Protein 5TU0 (pdb70)

B-factor: mean 33.6, std 10.67, range [20.09, 103.85]

Sequence (385 aa):
SDEKTLTVSVDAGYKDYVNKIKGDFEKDNDVVKVKVVEKDMFETLEALPLDGPAGTAPDVVMMSAFDRIGSLGQQGHLAEVKLGNKDDYDEKDQKQVTIDDDKIYGAPAIIETLVLYYNKDLLDKAPATFKKDLETTLSKDSRFAFTSEKGKNTGFLAKWTDFYFSYYGLLAGYGGYVFGDEGTNPKDIGLNNKGSVEGITYATKWFQDVWPKGMQDNKSADDFIQDQFVKGKAAAILLGGPWSAANYKEAKINYGVAKIPTLNNGKEYSSPFAGGKGWVVSNYSKNKDVAQKWLDYVTNQKNQETLYDMMTNEVPANLKARDTAKSSKNDELTNAVIEQYKNAQQPMPNIPEMSEVWTGAENLKFDAASGSKTPQPSADDAVKVIEDNVTQKYTK

Radius of gyration: 22.02 Å; Cα contacts (8 Å, |Δi|>4): 795; chains: 1; bounding box: 39×52×74 Å

Organism: Listeria monocytogenes serovar 1/2a (strain ATCC BAA-679 / EGD-e) (NCBI:txid169963)

InterPro domains:
  IPR006059 Bacterial-type extracellular solute-binding protein [PF13416] (58-356)
  IPR006060 Maltose/Cyclodextrin ABC transporter, substrate-binding protein [PR00181] (78-96)
  IPR006060 Maltose/Cyclodextrin ABC transporter, substrate-binding protein [PR00181] (136-155)
  IPR006060 Maltose/Cyclodextrin ABC transporter, substrate-binding protein [PR00181] (372-391)

Structure (mmCIF, N/CA/C/O backbone):
data_5TU0
#
_entry.id   5TU0
#
_cell.length_a   58.208
_cell.length_b   78.452
_cell.length_c   90.690
_cell.angle_alpha   90.00
_cell.angle_beta   90.00
_cell.angle_gamma   90.00
#
_symmetry.space_group_name_H-M   'P 21 21 21'
#
loop_
_entity.id
_entity.type
_entity.pdbx_description
1 polymer 'Lmo2125 protein'
2 branched alpha-D-glucopyranose-(1-4)-alpha-D-glucopyranose
3 non-polymer TARTRONATE
4 non-polymer 'TRIETHYLENE GLYCOL'
5 water water
#
loop_
_atom_site.group_PDB
_atom_site.id
_atom_site.type_symbol
_atom_site.label_atom_id
_atom_site.label_alt_id
_atom_site.label_comp_id
_atom_site.label_asym_id
_atom_site.label_entity_id
_atom_site.label_seq_id
_atom_site.pdbx_PDB_ins_code
_atom_site.Cartn_x
_atom_site.Cartn_y
_atom_site.Cartn_z
_atom_site.occupancy
_atom_site.B_iso_or_equiv
_atom_site.auth_seq_id
_atom_site.auth_comp_id
_atom_site.auth_asym_id
_atom_site.auth_atom_id
_atom_site.pdbx_PDB_model_num
ATOM 1 N N . SER A 1 6 ? 32.811 15.195 16.209 1.00 89.88 35 SER A N 1
ATOM 2 C CA . SER A 1 6 ? 31.488 15.866 16.416 1.00 90.55 35 SER A CA 1
ATOM 3 C C . SER A 1 6 ? 31.301 17.027 15.431 1.00 88.43 35 SER A C 1
ATOM 4 O O . SER A 1 6 ? 30.667 16.862 14.383 1.00 84.46 35 SER A O 1
ATOM 7 N N . ASP A 1 7 ? 31.884 18.184 15.759 1.00 89.71 36 ASP A N 1
ATOM 8 C CA . ASP A 1 7 ? 31.792 19.380 14.919 1.00 88.06 36 ASP A CA 1
ATOM 9 C C . ASP A 1 7 ? 33.022 19.449 14.007 1.00 86.02 36 ASP A C 1
ATOM 10 O O . ASP A 1 7 ? 33.355 20.507 13.466 1.00 86.02 36 ASP A O 1
ATOM 15 N N . GLU A 1 8 ? 33.675 18.302 13.836 1.00 83.67 37 GLU A N 1
ATOM 16 C CA . GLU A 1 8 ? 34.887 18.193 13.047 1.00 80.90 37 GLU A CA 1
ATOM 17 C C . GLU A 1 8 ? 34.491 18.196 11.561 1.00 74.18 37 GLU A C 1
ATOM 18 O O . GLU A 1 8 ? 34.117 17.166 11.004 1.00 71.99 37 GLU A O 1
ATOM 24 N N . LYS A 1 9 ? 34.545 19.402 10.982 1.00 68.96 38 LYS A N 1
ATOM 25 C CA . LYS A 1 9 ? 34.186 19.758 9.581 1.00 62.74 38 LYS A CA 1
ATOM 26 C C . LYS A 1 9 ? 34.145 18.677 8.484 1.00 55.81 38 LYS A C 1
ATOM 27 O O . LYS A 1 9 ? 34.729 17.607 8.604 1.00 54.58 38 LYS A O 1
ATOM 33 N N . THR A 1 10 ? 33.443 18.997 7.401 1.00 51.30 39 THR A N 1
ATOM 34 C CA . THR A 1 10 ? 33.244 18.063 6.287 1.00 48.60 39 THR A CA 1
ATOM 35 C C . THR A 1 10 ? 33.384 18.767 4.916 1.00 45.20 39 THR A C 1
ATOM 36 O O . THR A 1 10 ? 33.191 19.985 4.813 1.00 46.41 39 THR A O 1
ATOM 40 N N . LEU A 1 11 ? 33.735 17.984 3.891 1.00 38.67 40 LEU A N 1
ATOM 41 C CA . LEU A 1 11 ? 33.978 18.477 2.532 1.00 35.81 40 LEU A CA 1
ATOM 42 C C . LEU A 1 11 ? 33.314 17.541 1.515 1.00 33.92 40 LEU A C 1
ATOM 43 O O . LEU A 1 11 ? 33.524 16.331 1.556 1.00 34.38 40 LEU A O 1
ATOM 48 N N . THR A 1 12 ? 32.515 18.093 0.601 1.00 31.85 41 THR A N 1
ATOM 49 C CA . THR A 1 12 ? 31.862 17.267 -0.414 1.00 30.69 41 THR A CA 1
ATOM 50 C C . THR A 1 12 ? 32.599 17.360 -1.751 1.00 30.39 41 THR A C 1
ATOM 51 O O . THR A 1 12 ? 32.731 18.453 -2.344 1.00 29.42 41 THR A O 1
ATOM 55 N N . VAL A 1 13 ? 33.049 16.198 -2.231 1.00 29.37 42 VAL A N 1
ATOM 56 C CA . VAL A 1 13 ? 33.845 16.100 -3.453 1.00 28.47 42 VAL A CA 1
ATOM 57 C C . VAL A 1 13 ? 33.002 15.373 -4.469 1.00 28.54 42 VAL A C 1
ATOM 58 O O . VAL A 1 13 ? 32.596 14.246 -4.216 1.00 29.95 42 VAL A O 1
ATOM 62 N N . SER A 1 14 ? 32.695 16.039 -5.587 1.00 27.29 43 SER A N 1
ATOM 63 C CA . SER A 1 14 ? 31.895 15.443 -6.647 1.00 27.82 43 SER A CA 1
ATOM 64 C C . SER A 1 14 ? 32.741 15.138 -7.869 1.00 27.76 43 SER A C 1
ATOM 65 O O . SER A 1 14 ? 33.409 16.023 -8.419 1.00 26.90 43 SER A O 1
ATOM 68 N N . VAL A 1 15 ? 32.689 13.890 -8.325 1.00 27.34 44 VAL A N 1
ATOM 69 C CA . VAL A 1 15 ? 33.446 13.496 -9.493 1.00 27.46 44 VAL A CA 1
ATOM 70 C C . VAL A 1 15 ? 32.677 12.533 -10.363 1.00 28.58 44 VAL A C 1
ATOM 71 O O . VAL A 1 15 ? 31.731 11.892 -9.927 1.00 29.17 44 VAL A O 1
ATOM 75 N N . ASP A 1 16 ? 33.104 12.461 -11.612 1.00 29.30 45 ASP A N 1
ATOM 76 C CA . ASP A 1 16 ? 32.576 11.530 -12.568 1.00 32.40 45 ASP A CA 1
ATOM 77 C C . ASP A 1 16 ? 32.882 10.111 -12.092 1.00 31.84 45 ASP A C 1
ATOM 78 O O . ASP A 1 16 ? 33.831 9.892 -11.340 1.00 28.93 45 ASP A O 1
ATOM 83 N N . ALA A 1 17 ? 32.085 9.160 -12.554 1.00 33.22 46 ALA A N 1
ATOM 84 C CA . ALA A 1 17 ? 32.247 7.751 -12.194 1.00 34.38 46 ALA A CA 1
ATOM 85 C C . ALA A 1 17 ? 33.673 7.236 -12.321 1.00 33.70 46 ALA A C 1
ATOM 86 O O . ALA A 1 17 ? 34.135 6.482 -11.460 1.00 33.18 46 ALA A O 1
ATOM 88 N N . GLY A 1 18 ? 34.375 7.663 -13.368 1.00 32.05 47 GLY A N 1
ATOM 89 C CA . GLY A 1 18 ? 35.742 7.217 -13.609 1.00 31.59 47 GLY A CA 1
ATOM 90 C C . GLY A 1 18 ? 36.782 7.639 -12.591 1.00 29.17 47 GLY A C 1
ATOM 91 O O . GLY A 1 18 ? 37.888 7.134 -12.603 1.00 29.95 47 GLY A O 1
ATOM 92 N N . TYR A 1 19 ? 36.435 8.567 -11.710 1.00 27.60 48 TYR A N 1
ATOM 93 C CA . TYR A 1 19 ? 37.367 9.023 -10.689 1.00 26.56 48 TYR A CA 1
ATOM 94 C C . TYR A 1 19 ? 36.928 8.669 -9.269 1.00 26.36 48 TYR A C 1
ATOM 95 O O . TYR A 1 19 ? 37.654 8.952 -8.325 1.00 24.46 48 TYR A O 1
ATOM 104 N N . LYS A 1 20 ? 35.762 8.037 -9.127 1.00 30.55 49 LYS A N 1
ATOM 105 C CA . LYS A 1 20 ? 35.228 7.717 -7.794 1.00 31.79 49 LYS A CA 1
ATOM 106 C C . LYS A 1 20 ? 36.183 6.839 -6.987 1.00 31.81 49 LYS A C 1
ATOM 107 O O . LYS A 1 20 ? 36.490 7.159 -5.828 1.00 31.95 49 LYS A O 1
ATOM 113 N N . ASP A 1 21 ? 36.663 5.752 -7.591 1.00 32.28 50 ASP A N 1
ATOM 114 C CA . ASP A 1 21 ? 37.599 4.840 -6.888 1.00 33.66 50 ASP A CA 1
ATOM 115 C C . ASP A 1 21 ? 38.895 5.548 -6.491 1.00 32.17 50 ASP A C 1
ATOM 116 O O . ASP A 1 21 ? 39.435 5.328 -5.402 1.00 31.11 50 ASP A O 1
ATOM 121 N N . TYR A 1 22 ? 39.392 6.392 -7.394 1.00 30.35 51 TYR A N 1
ATOM 122 C CA . TYR A 1 22 ? 40.598 7.156 -7.150 1.00 29.32 51 TYR A CA 1
ATOM 123 C C . TYR A 1 22 ? 40.420 8.085 -5.964 1.00 28.47 51 TYR A C 1
ATOM 124 O O . TYR A 1 22 ? 41.262 8.098 -5.051 1.00 28.04 51 TYR A O 1
ATOM 133 N N . VAL A 1 23 ? 39.328 8.846 -5.958 1.00 27.19 52 VAL A N 1
ATOM 134 C CA . VAL A 1 23 ? 39.065 9.760 -4.852 1.00 27.50 52 VAL A CA 1
ATOM 135 C C . VAL A 1 23 ? 38.916 8.960 -3.533 1.00 29.15 52 VAL A C 1
ATOM 136 O O . VAL A 1 23 ? 39.463 9.370 -2.493 1.00 29.84 52 VAL A O 1
ATOM 140 N N . ASN A 1 24 ? 38.219 7.830 -3.584 1.00 30.80 53 ASN A N 1
ATOM 141 C CA . ASN A 1 24 ? 38.057 6.983 -2.385 1.00 33.11 53 ASN A CA 1
ATOM 142 C C . ASN A 1 24 ? 39.384 6.447 -1.864 1.00 33.51 53 ASN A C 1
ATOM 143 O O . ASN A 1 24 ? 39.596 6.405 -0.644 1.00 34.46 53 ASN A O 1
ATOM 148 N N . LYS A 1 25 ? 40.281 6.077 -2.772 1.00 33.28 54 LYS A N 1
ATOM 149 C CA . LYS A 1 25 ? 41.602 5.616 -2.385 1.00 34.28 54 LYS A CA 1
ATOM 150 C C . LYS A 1 25 ? 42.406 6.707 -1.663 1.00 32.94 54 LYS A C 1
ATOM 151 O O . LYS A 1 25 ? 42.990 6.448 -0.620 1.00 33.26 54 LYS A O 1
ATOM 157 N N . ILE A 1 26 ? 42.426 7.923 -2.205 1.00 30.82 55 ILE A N 1
ATOM 158 C CA . ILE A 1 26 ? 43.261 8.976 -1.617 1.00 30.74 55 ILE A CA 1
ATOM 159 C C . ILE A 1 26 ? 42.643 9.814 -0.502 1.00 30.73 55 ILE A C 1
ATOM 160 O O . ILE A 1 26 ? 43.379 10.491 0.210 1.00 31.24 55 ILE A O 1
ATOM 165 N N . LYS A 1 27 ? 41.324 9.781 -0.315 1.00 31.14 56 LYS A N 1
ATOM 166 C CA . LYS A 1 27 ? 40.718 10.694 0.669 1.00 31.37 56 LYS A CA 1
ATOM 167 C C . LYS A 1 27 ? 41.163 10.452 2.120 1.00 31.22 56 LYS A C 1
ATOM 168 O O . LYS A 1 27 ? 41.244 11.390 2.908 1.00 30.58 56 LYS A O 1
ATOM 174 N N . GLY A 1 28 ? 41.454 9.202 2.457 1.00 30.82 57 GLY A N 1
ATOM 175 C CA . GLY A 1 28 ? 41.821 8.841 3.827 1.00 32.29 57 GLY A CA 1
ATOM 176 C C . GLY A 1 28 ? 42.939 9.660 4.448 1.00 31.48 57 GLY A C 1
ATOM 177 O O . GLY A 1 28 ? 42.800 10.164 5.567 1.00 31.96 57 GLY A O 1
ATOM 178 N N . ASP A 1 29 ? 44.049 9.790 3.734 1.00 31.02 58 ASP A N 1
ATOM 179 C CA . ASP A 1 29 ? 45.206 10.526 4.263 1.00 31.72 58 ASP A CA 1
ATOM 180 C C . ASP A 1 29 ? 44.909 12.029 4.418 1.00 30.66 58 ASP A C 1
ATOM 181 O O . ASP A 1 29 ? 45.414 12.677 5.347 1.00 29.79 58 ASP A O 1
ATOM 186 N N . PHE A 1 30 ? 44.048 12.548 3.541 1.00 29.24 59 PHE A N 1
ATOM 187 C CA . PHE A 1 30 ? 43.609 13.939 3.639 1.00 28.75 59 PHE A CA 1
ATOM 188 C C . PHE A 1 30 ? 42.728 14.123 4.878 1.00 28.80 59 PHE A C 1
ATOM 189 O O . PHE A 1 30 ? 42.887 15.097 5.625 1.00 27.99 59 PHE A O 1
ATOM 197 N N . GLU A 1 31 ? 41.793 13.197 5.080 1.00 30.04 60 GLU A N 1
ATOM 198 C CA . GLU A 1 31 ? 40.917 13.221 6.264 1.00 31.31 60 GLU A CA 1
ATOM 199 C C . GLU A 1 31 ? 41.724 13.258 7.563 1.00 31.84 60 GLU A C 1
ATOM 200 O O . GLU A 1 31 ? 41.456 14.073 8.448 1.00 31.36 60 GLU A O 1
ATOM 206 N N . LYS A 1 32 ? 42.705 12.368 7.657 1.00 32.88 61 LYS A N 1
ATOM 207 C CA . LYS A 1 32 ? 43.586 12.275 8.834 1.00 34.97 61 LYS A CA 1
ATOM 208 C C . LYS A 1 32 ? 44.446 13.514 9.024 1.00 34.06 61 LYS A C 1
ATOM 209 O O . LYS A 1 32 ? 44.688 13.962 10.150 1.00 33.92 61 LYS A O 1
ATOM 215 N N . ASP A 1 33 ? 44.945 14.043 7.912 1.00 32.79 62 ASP A N 1
ATOM 216 C CA . ASP A 1 33 ? 45.847 15.175 7.958 1.00 33.05 62 ASP A CA 1
ATOM 217 C C . ASP A 1 33 ? 45.135 16.471 8.336 1.00 33.46 62 ASP A C 1
ATOM 218 O O . ASP A 1 33 ? 45.763 17.372 8.869 1.00 34.06 62 ASP A O 1
ATOM 223 N N . ASN A 1 34 ? 43.827 16.549 8.095 1.00 32.87 63 ASN A N 1
ATOM 224 C CA . ASN A 1 34 ? 43.083 17.792 8.322 1.00 33.65 63 ASN A CA 1
ATOM 225 C C . ASN A 1 34 ? 41.910 17.720 9.305 1.00 36.27 63 ASN A C 1
ATOM 226 O O . ASN A 1 34 ? 41.248 18.726 9.515 1.00 37.83 63 ASN A O 1
ATOM 231 N N . ASP A 1 35 ? 41.680 16.560 9.917 1.00 38.83 64 ASP A N 1
ATOM 232 C CA . ASP A 1 35 ? 40.565 16.369 10.854 1.00 41.68 64 ASP A CA 1
ATOM 233 C C . ASP A 1 35 ? 39.234 16.741 10.168 1.00 40.34 64 ASP A C 1
ATOM 234 O O . ASP A 1 35 ? 38.442 17.524 10.696 1.00 41.47 64 ASP A O 1
ATOM 239 N N A VAL A 1 36 ? 39.019 16.166 8.985 0.50 38.55 65 VAL A N 1
ATOM 240 N N B VAL A 1 36 ? 39.012 16.172 8.985 0.50 38.31 65 VAL A N 1
ATOM 241 C CA A VAL A 1 36 ? 37.840 16.424 8.168 0.50 37.75 65 VAL A CA 1
ATOM 242 C CA B VAL A 1 36 ? 37.802 16.423 8.219 0.50 37.46 65 VAL A CA 1
ATOM 243 C C A VAL A 1 36 ? 37.271 15.105 7.670 0.50 37.76 65 VAL A C 1
ATOM 244 C C B VAL A 1 36 ? 37.263 15.102 7.698 0.50 37.58 65 VAL A C 1
ATOM 245 O O A VAL A 1 36 ? 38.007 14.099 7.578 0.50 37.26 65 VAL A O 1
ATOM 246 O O B VAL A 1 36 ? 38.010 14.102 7.603 0.50 37.10 65 VAL A O 1
ATOM 253 N N . LYS A 1 37 ? 35.964 15.096 7.378 1.00 38.08 66 LYS A N 1
ATOM 254 C CA . LYS A 1 37 ? 35.324 13.928 6.784 1.00 40.09 66 LYS A CA 1
ATOM 255 C C . LYS A 1 37 ? 35.023 14.331 5.338 1.00 39.26 66 LYS A C 1
ATOM 256 O O . LYS A 1 37 ? 34.408 15.367 5.102 1.00 39.24 66 LYS A O 1
ATOM 262 N N . VAL A 1 38 ? 35.507 13.547 4.379 1.00 38.00 67 VAL A N 1
ATOM 263 C CA . VAL A 1 38 ? 35.270 13.813 2.973 1.00 37.41 67 VAL A CA 1
ATOM 264 C C . VAL A 1 38 ? 34.110 12.927 2.521 1.00 38.79 67 VAL A C 1
ATOM 265 O O . VAL A 1 38 ? 34.142 11.721 2.731 1.00 39.02 67 VAL A O 1
ATOM 269 N N . LYS A 1 39 ? 33.089 13.552 1.939 1.00 37.49 68 LYS A N 1
ATOM 270 C CA . LYS A 1 39 ? 31.934 12.864 1.380 1.00 38.41 68 LYS A CA 1
ATOM 271 C C . LYS A 1 39 ? 32.151 12.838 -0.124 1.00 36.76 68 LYS A C 1
ATOM 272 O O . LYS A 1 39 ? 32.300 13.894 -0.749 1.00 34.74 68 LYS A O 1
ATOM 278 N N . VAL A 1 40 ? 32.187 11.643 -0.704 1.00 36.38 69 VAL A N 1
ATOM 279 C CA . VAL A 1 40 ? 32.398 11.493 -2.137 1.00 35.45 69 VAL A CA 1
ATOM 280 C C . VAL A 1 40 ? 31.072 11.215 -2.842 1.00 36.28 69 VAL A C 1
ATOM 281 O O . VAL A 1 40 ? 30.371 10.271 -2.503 1.00 36.84 69 VAL A O 1
ATOM 285 N N . VAL A 1 41 ? 30.730 12.050 -3.814 1.00 35.24 70 VAL A N 1
ATOM 286 C CA . VAL A 1 41 ? 29.508 11.853 -4.598 1.00 36.84 70 VAL A CA 1
ATOM 287 C C . VAL A 1 41 ? 29.899 11.650 -6.056 1.00 35.41 70 VAL A C 1
ATOM 288 O O . VAL A 1 41 ? 30.857 12.259 -6.548 1.00 32.30 70 VAL A O 1
ATOM 292 N N . GLU A 1 42 ? 29.178 10.769 -6.733 1.00 36.66 71 GLU A N 1
ATOM 293 C CA . GLU A 1 42 ? 29.428 10.498 -8.134 1.00 36.16 71 GLU A CA 1
ATOM 294 C C . GLU A 1 42 ? 28.371 11.194 -8.970 1.00 35.45 71 GLU A C 1
ATOM 295 O O . GLU A 1 42 ? 27.169 11.062 -8.711 1.00 34.89 71 GLU A O 1
ATOM 301 N N . LYS A 1 43 ? 28.819 11.934 -9.979 1.00 33.89 72 LYS A N 1
ATOM 302 C CA . LYS A 1 43 ? 27.907 12.614 -10.883 1.00 34.96 72 LYS A CA 1
ATOM 303 C C . LYS A 1 43 ? 28.656 13.050 -12.134 1.00 33.30 72 LYS A C 1
ATOM 304 O O . LYS A 1 43 ? 29.808 13.472 -12.061 1.00 31.77 72 LYS A O 1
ATOM 310 N N . ASP A 1 44 ? 28.007 12.922 -13.286 1.00 33.92 73 ASP A N 1
ATOM 311 C CA . ASP A 1 44 ? 28.597 13.357 -14.550 1.00 34.10 73 ASP A CA 1
ATOM 312 C C . ASP A 1 44 ? 29.219 14.756 -14.383 1.00 33.07 73 ASP A C 1
ATOM 313 O O . ASP A 1 44 ? 28.590 15.648 -13.812 1.00 31.77 73 ASP A O 1
ATOM 318 N N . MET A 1 45 ? 30.444 14.933 -14.879 1.00 33.00 74 MET A N 1
ATOM 319 C CA . MET A 1 45 ? 31.191 16.187 -14.706 1.00 33.71 74 MET A CA 1
ATOM 320 C C . MET A 1 45 ? 30.448 17.397 -15.262 1.00 33.19 74 MET A C 1
ATOM 321 O O . MET A 1 45 ? 30.320 18.428 -14.592 1.00 30.59 74 MET A O 1
ATOM 326 N N . PHE A 1 46 ? 29.960 17.265 -16.487 1.00 34.28 75 PHE A N 1
ATOM 327 C CA . PHE A 1 46 ? 29.239 18.351 -17.126 1.00 35.89 75 PHE A CA 1
ATOM 328 C C . PHE A 1 46 ? 27.874 18.634 -16.483 1.00 33.78 75 PHE A C 1
ATOM 329 O O . PHE A 1 46 ? 27.500 19.783 -16.363 1.00 31.81 75 PHE A O 1
ATOM 337 N N . GLU A 1 47 ? 27.151 17.601 -16.044 1.00 33.46 76 GLU A N 1
ATOM 338 C CA . GLU A 1 47 ? 25.866 17.814 -15.376 1.00 33.28 76 GLU A CA 1
ATOM 339 C C . GLU A 1 47 ? 26.057 18.598 -14.064 1.00 31.41 76 GLU A C 1
ATOM 340 O O . GLU A 1 47 ? 25.275 19.484 -13.737 1.00 30.58 76 GLU A O 1
ATOM 346 N N . THR A 1 48 ? 27.099 18.263 -13.321 1.00 29.13 77 THR A N 1
ATOM 347 C CA . THR A 1 48 ? 27.418 18.980 -12.083 1.00 28.61 77 THR A CA 1
ATOM 348 C C . THR A 1 48 ? 27.600 20.499 -12.330 1.00 28.03 77 THR A C 1
ATOM 349 O O . THR A 1 48 ? 27.068 21.338 -11.601 1.00 28.70 77 THR A O 1
ATOM 353 N N . LEU A 1 49 ? 28.387 20.826 -13.346 1.00 27.22 78 LEU A N 1
ATOM 354 C CA . LEU A 1 49 ? 28.659 22.205 -13.704 1.00 27.08 78 LEU A CA 1
ATOM 355 C C . LEU A 1 49 ? 27.412 22.919 -14.262 1.00 27.64 78 LEU A C 1
ATOM 356 O O . LEU A 1 49 ? 27.192 24.097 -13.934 1.00 25.73 78 LEU A O 1
ATOM 361 N N . GLU A 1 50 ? 26.596 22.232 -15.068 1.00 28.65 79 GLU A N 1
ATOM 362 C CA . GLU A 1 50 ? 25.370 22.885 -15.582 1.00 32.24 79 GLU A CA 1
ATOM 363 C C . GLU A 1 50 ? 24.359 23.134 -14.433 1.00 31.12 79 GLU A C 1
ATOM 364 O O . GLU A 1 50 ? 23.596 24.062 -14.499 1.00 30.29 79 GLU A O 1
ATOM 370 N N . ALA A 1 51 ? 24.376 22.308 -13.382 1.00 30.23 80 ALA A N 1
ATOM 371 C CA . ALA A 1 51 ? 23.462 22.490 -12.261 1.00 30.67 80 ALA A CA 1
ATOM 372 C C . ALA A 1 51 ? 23.997 23.452 -11.208 1.00 29.94 80 ALA A C 1
ATOM 373 O O . ALA A 1 51 ? 23.245 23.868 -10.322 1.00 30.27 80 ALA A O 1
ATOM 375 N N . LEU A 1 52 ? 25.280 23.817 -11.299 1.00 28.73 81 LEU A N 1
ATOM 376 C CA . LEU A 1 52 ? 25.899 24.655 -10.248 1.00 28.66 81 LEU A CA 1
ATOM 377 C C . LEU A 1 52 ? 25.215 26.001 -10.024 1.00 28.87 81 LEU A C 1
ATOM 378 O O . LEU A 1 52 ? 25.033 26.388 -8.877 1.00 29.52 81 LEU A O 1
ATOM 383 N N . PRO A 1 53 ? 24.791 26.702 -11.103 1.00 29.02 82 PRO A N 1
ATOM 384 C CA . PRO A 1 53 ? 24.134 27.996 -10.894 1.00 30.62 82 PRO A CA 1
ATOM 385 C C . PRO A 1 53 ? 22.845 27.931 -10.061 1.00 31.41 82 PRO A C 1
ATOM 386 O O . PRO A 1 53 ? 22.462 28.934 -9.473 1.00 32.39 82 PRO A O 1
ATOM 390 N N . LEU A 1 54 ? 22.192 26.767 -10.035 1.00 32.70 83 LEU A N 1
ATOM 391 C CA . LEU A 1 54 ? 20.964 26.558 -9.245 1.00 33.59 83 LEU A CA 1
ATOM 392 C C . LEU A 1 54 ? 21.266 25.857 -7.907 1.00 33.93 83 LEU A C 1
ATOM 393 O O . LEU A 1 54 ? 20.690 26.214 -6.873 1.00 33.08 83 LEU A O 1
ATOM 398 N N . ASP A 1 55 ? 22.165 24.871 -7.909 1.00 32.99 84 ASP A N 1
ATOM 399 C CA . ASP A 1 55 ? 22.525 24.178 -6.646 1.00 33.21 84 ASP A CA 1
ATOM 400 C C . ASP A 1 55 ? 23.267 25.096 -5.663 1.00 33.54 84 ASP A C 1
ATOM 401 O O . ASP A 1 55 ? 23.110 24.979 -4.432 1.00 33.64 84 ASP A O 1
ATOM 406 N N . GLY A 1 56 ? 24.091 25.984 -6.212 1.00 31.76 85 GLY A N 1
ATOM 407 C CA . GLY A 1 56 ? 24.904 26.902 -5.418 1.00 32.10 85 GLY A CA 1
ATOM 408 C C . GLY A 1 56 ? 24.123 27.770 -4.447 1.00 33.30 85 GLY A C 1
ATOM 409 O O . GLY A 1 56 ? 24.368 27.722 -3.237 1.00 35.47 85 GLY A O 1
ATOM 410 N N . PRO A 1 57 ? 23.192 28.586 -4.962 1.00 33.50 86 PRO A N 1
ATOM 411 C CA . PRO A 1 57 ? 22.357 29.402 -4.063 1.00 35.08 86 PRO A CA 1
ATOM 412 C C . PRO A 1 57 ? 21.469 28.556 -3.126 1.00 36.32 86 PRO A C 1
ATOM 413 O O . PRO A 1 57 ? 21.127 29.004 -2.012 1.00 37.25 86 PRO A O 1
ATOM 417 N N . ALA A 1 58 ? 21.109 27.348 -3.563 1.00 34.95 87 ALA A N 1
ATOM 418 C CA . ALA A 1 58 ? 20.299 26.460 -2.744 1.00 36.85 87 ALA A CA 1
ATOM 419 C C . ALA A 1 58 ? 21.085 25.874 -1.554 1.00 36.26 87 ALA A C 1
ATOM 420 O O . ALA A 1 58 ? 20.493 25.340 -0.613 1.00 38.70 87 ALA A O 1
ATOM 422 N N . GLY A 1 59 ? 22.412 25.997 -1.599 1.00 35.19 88 GLY A N 1
ATOM 423 C CA . GLY A 1 59 ? 23.295 25.428 -0.592 1.00 35.07 88 GLY A CA 1
ATOM 424 C C . GLY A 1 59 ? 23.461 23.928 -0.775 1.00 34.66 88 GLY A C 1
ATOM 425 O O . GLY A 1 59 ? 23.896 23.254 0.150 1.00 37.26 88 GLY A O 1
ATOM 426 N N . THR A 1 60 ? 23.108 23.407 -1.958 1.00 34.29 89 THR A N 1
ATOM 427 C CA . THR A 1 60 ? 23.184 21.969 -2.252 1.00 33.96 89 THR A CA 1
ATOM 428 C C . THR A 1 60 ? 24.321 21.539 -3.188 1.00 34.25 89 THR A C 1
ATOM 429 O O . THR A 1 60 ? 24.441 20.347 -3.493 1.00 35.62 89 THR A O 1
ATOM 433 N N . ALA A 1 61 ? 25.144 22.480 -3.662 1.00 32.37 90 ALA A N 1
ATOM 434 C CA . ALA A 1 61 ? 26.221 22.124 -4.583 1.00 31.32 90 ALA A CA 1
ATOM 435 C C . ALA A 1 61 ? 27.404 21.535 -3.825 1.00 30.31 90 ALA A C 1
ATOM 436 O O . ALA A 1 61 ? 27.634 21.903 -2.667 1.00 30.33 90 ALA A O 1
ATOM 438 N N . PRO A 1 62 ? 28.182 20.655 -4.482 1.00 29.54 91 PRO A N 1
ATOM 439 C CA . PRO A 1 62 ? 29.391 20.126 -3.841 1.00 29.85 91 PRO A CA 1
ATOM 440 C C . PRO A 1 62 ? 30.403 21.252 -3.604 1.00 28.69 91 PRO A C 1
ATOM 441 O O . PRO A 1 62 ? 30.309 22.318 -4.228 1.00 28.68 91 PRO A O 1
ATOM 445 N N . ASP A 1 63 ? 31.357 21.025 -2.703 1.00 29.15 92 ASP A N 1
ATOM 446 C CA . ASP A 1 63 ? 32.395 22.011 -2.429 1.00 27.50 92 ASP A CA 1
ATOM 447 C C . ASP A 1 63 ? 33.462 22.045 -3.492 1.00 26.13 92 ASP A C 1
ATOM 448 O O . ASP A 1 63 ? 33.946 23.130 -3.858 1.00 25.77 92 ASP A O 1
ATOM 453 N N A VAL A 1 64 ? 33.867 20.868 -3.977 0.50 25.40 93 VAL A N 1
ATOM 454 N N B VAL A 1 64 ? 33.813 20.856 -3.987 0.50 25.70 93 VAL A N 1
ATOM 455 C CA A VAL A 1 64 ? 34.884 20.778 -5.022 0.50 24.25 93 VAL A CA 1
ATOM 456 C CA B VAL A 1 64 ? 34.879 20.679 -4.951 0.50 24.73 93 VAL A CA 1
ATOM 457 C C A VAL A 1 64 ? 34.454 19.777 -6.087 0.50 24.67 93 VAL A C 1
ATOM 458 C C B VAL A 1 64 ? 34.462 19.734 -6.083 0.50 24.93 93 VAL A C 1
ATOM 459 O O A VAL A 1 64 ? 33.713 18.831 -5.816 0.50 24.85 93 VAL A O 1
ATOM 460 O O B VAL A 1 64 ? 33.728 18.770 -5.852 0.50 25.10 93 VAL A O 1
ATOM 467 N N . MET A 1 65 ? 34.912 20.021 -7.308 1.00 24.25 94 MET A N 1
ATOM 468 C CA . MET A 1 65 ? 34.595 19.176 -8.447 1.00 25.74 94 MET A CA 1
ATOM 469 C C . MET A 1 65 ? 35.661 19.403 -9.517 1.00 25.56 94 MET A C 1
ATOM 470 O O . MET A 1 65 ? 36.608 20.138 -9.298 1.00 25.37 94 MET A O 1
ATOM 475 N N . MET A 1 66 ? 35.509 18.774 -10.668 1.00 25.93 95 MET A N 1
ATOM 476 C CA . MET A 1 66 ? 36.451 18.961 -11.746 1.00 26.12 95 MET A CA 1
ATOM 477 C C . MET A 1 66 ? 35.765 19.662 -12.908 1.00 25.58 95 MET A C 1
ATOM 478 O O . MET A 1 66 ? 34.530 19.714 -12.991 1.00 25.42 95 MET A O 1
ATOM 483 N N . SER A 1 67 ? 36.580 20.205 -13.808 1.00 25.10 96 SER A N 1
ATOM 484 C CA . SER A 1 67 ? 36.084 20.841 -15.011 1.00 24.86 96 SER A CA 1
ATOM 485 C C . SER A 1 67 ? 37.133 20.775 -16.104 1.00 24.36 96 SER A C 1
ATOM 486 O O . SER A 1 67 ? 38.335 20.846 -15.823 1.00 23.63 96 SER A O 1
ATOM 489 N N . ALA A 1 68 ? 36.674 20.607 -17.344 1.00 24.82 97 ALA A N 1
ATOM 490 C CA . ALA A 1 68 ? 37.561 20.721 -18.487 1.00 24.89 97 ALA A CA 1
ATOM 491 C C . ALA A 1 68 ? 38.151 22.127 -18.432 1.00 24.59 97 ALA A C 1
ATOM 492 O O . ALA A 1 68 ? 37.470 23.073 -18.000 1.00 23.83 97 ALA A O 1
ATOM 494 N N . PHE A 1 69 ? 39.396 22.278 -18.887 1.00 25.44 98 PHE A N 1
ATOM 495 C CA . PHE A 1 69 ? 40.059 23.588 -18.896 1.00 26.30 98 PHE A CA 1
ATOM 496 C C . PHE A 1 69 ? 39.262 24.643 -19.666 1.00 27.58 98 PHE A C 1
ATOM 497 O O . PHE A 1 69 ? 39.184 25.795 -19.239 1.00 26.39 98 PHE A O 1
ATOM 505 N N . ASP A 1 70 ? 38.639 24.239 -20.767 1.00 28.72 99 ASP A N 1
ATOM 506 C CA . ASP A 1 70 ? 37.923 25.209 -21.614 1.00 32.18 99 ASP A CA 1
ATOM 507 C C . ASP A 1 70 ? 36.721 25.943 -20.992 1.00 31.14 99 ASP A C 1
ATOM 508 O O . ASP A 1 70 ? 36.294 26.981 -21.526 1.00 31.11 99 ASP A O 1
ATOM 513 N N . ARG A 1 71 ? 36.197 25.410 -19.890 1.00 29.63 100 ARG A N 1
ATOM 514 C CA . ARG A 1 71 ? 35.062 25.980 -19.144 1.00 30.16 100 ARG A CA 1
ATOM 515 C C . ARG A 1 71 ? 35.427 26.717 -17.845 1.00 27.16 100 ARG A C 1
ATOM 516 O O . ARG A 1 71 ? 34.589 27.408 -17.286 1.00 25.11 100 ARG A O 1
ATOM 524 N N . ILE A 1 72 ? 36.650 26.560 -17.354 1.00 25.52 101 ILE A N 1
ATOM 525 C CA . ILE A 1 72 ? 37.021 27.141 -16.048 1.00 25.16 101 ILE A CA 1
ATOM 526 C C . ILE A 1 72 ? 36.943 28.657 -16.020 1.00 25.15 101 ILE A C 1
ATOM 527 O O . ILE A 1 72 ? 36.359 29.233 -15.105 1.00 24.68 101 ILE A O 1
ATOM 532 N N . GLY A 1 73 ? 37.507 29.298 -17.032 1.00 26.22 102 GLY A N 1
ATOM 533 C CA . GLY A 1 73 ? 37.466 30.756 -17.137 1.00 27.40 102 GLY A CA 1
ATOM 534 C C . GLY A 1 73 ? 36.043 31.280 -17.136 1.00 27.97 102 GLY A C 1
ATOM 535 O O . GLY A 1 73 ? 35.699 32.200 -16.378 1.00 27.39 102 GLY A O 1
ATOM 536 N N . SER A 1 74 ? 35.206 30.675 -17.960 1.00 27.21 103 SER A N 1
ATOM 537 C CA . SER A 1 74 ? 33.804 31.095 -18.046 1.00 28.59 103 SER A CA 1
ATOM 538 C C . SER A 1 74 ? 33.029 30.925 -16.731 1.00 28.14 103 SER A C 1
ATOM 539 O O . SER A 1 74 ? 32.235 31.790 -16.357 1.00 26.93 103 SER A O 1
ATOM 542 N N . LEU A 1 75 ? 33.239 29.802 -16.043 1.00 28.26 104 LEU A N 1
ATOM 543 C CA . LEU A 1 75 ? 32.534 29.568 -14.797 1.00 28.73 104 LEU A CA 1
ATOM 544 C C . LEU A 1 75 ? 33.042 30.542 -13.739 1.00 28.31 104 LEU A C 1
ATOM 545 O O . LEU A 1 75 ? 32.294 30.964 -12.856 1.00 28.13 104 LEU A O 1
ATOM 550 N N . GLY A 1 76 ? 34.321 30.889 -13.824 1.00 27.09 105 GLY A N 1
ATOM 551 C CA . GLY A 1 76 ? 34.895 31.852 -12.880 1.00 27.84 105 GLY A CA 1
ATOM 552 C C . GLY A 1 76 ? 34.336 33.245 -13.106 1.00 27.99 105 GLY A C 1
ATOM 553 O O . GLY A 1 76 ? 33.960 33.925 -12.154 1.00 27.89 105 GLY A O 1
ATOM 554 N N . GLN A 1 77 ? 34.294 33.677 -14.366 1.00 28.22 106 GLN A N 1
ATOM 555 C CA . GLN A 1 77 ? 33.743 34.997 -14.706 1.00 30.20 106 GLN A CA 1
ATOM 556 C C . GLN A 1 77 ? 32.286 35.154 -14.300 1.00 30.81 106 GLN A C 1
ATOM 557 O O . GLN A 1 77 ? 31.870 36.221 -13.836 1.00 31.08 106 GLN A O 1
ATOM 563 N N . GLN A 1 78 ? 31.518 34.083 -14.476 1.00 31.47 107 GLN A N 1
ATOM 564 C CA . GLN A 1 78 ? 30.096 34.074 -14.138 1.00 33.83 107 GLN A CA 1
ATOM 565 C C . GLN A 1 78 ? 29.824 34.046 -12.636 1.00 32.92 107 GLN A C 1
ATOM 566 O O . GLN A 1 78 ? 28.681 34.109 -12.234 1.00 33.02 107 GLN A O 1
ATOM 572 N N . GLY A 1 79 ? 30.867 33.922 -11.818 1.00 31.47 108 GLY A N 1
ATOM 573 C CA . GLY A 1 79 ? 30.714 33.933 -10.367 1.00 31.82 108 GLY A CA 1
ATOM 574 C C . GLY A 1 79 ? 30.421 32.600 -9.703 1.00 31.06 108 GLY A C 1
ATOM 575 O O . GLY A 1 79 ? 30.122 32.567 -8.503 1.00 30.04 108 GLY A O 1
ATOM 576 N N . HIS A 1 80 ? 30.544 31.494 -10.441 1.00 29.47 109 HIS A N 1
ATOM 577 C CA . HIS A 1 80 ? 30.232 30.165 -9.877 1.00 29.19 109 HIS A CA 1
ATOM 578 C C . HIS A 1 80 ? 31.416 29.444 -9.208 1.00 27.80 109 HIS A C 1
ATOM 579 O O . HIS A 1 80 ? 31.214 28.517 -8.419 1.00 27.96 109 HIS A O 1
ATOM 586 N N . LEU A 1 81 ? 32.648 29.840 -9.540 1.00 27.28 110 LEU A N 1
ATOM 587 C CA . LEU A 1 81 ? 33.849 29.237 -8.946 1.00 26.25 110 LEU A CA 1
ATOM 588 C C . LEU A 1 81 ? 34.611 30.242 -8.093 1.00 26.38 110 LEU A C 1
ATOM 589 O O . LEU A 1 81 ? 34.692 31.409 -8.429 1.00 27.19 110 LEU A O 1
ATOM 594 N N . ALA A 1 82 ? 35.197 29.766 -7.008 1.00 25.98 111 ALA A N 1
ATOM 595 C CA . ALA A 1 82 ? 36.010 30.605 -6.140 1.00 27.12 111 ALA A CA 1
ATOM 596 C C . ALA A 1 82 ? 37.404 30.809 -6.735 1.00 26.73 111 ALA A C 1
ATOM 597 O O . ALA A 1 82 ? 37.921 29.917 -7.389 1.00 24.91 111 ALA A O 1
ATOM 599 N N . GLU A 1 83 ? 38.021 31.956 -6.474 1.00 28.18 112 GLU A N 1
ATOM 600 C CA . GLU A 1 83 ? 39.429 32.151 -6.831 1.00 28.99 112 GLU A CA 1
ATOM 601 C C . GLU A 1 83 ? 40.226 31.274 -5.878 1.00 28.93 112 GLU A C 1
ATOM 602 O O . GLU A 1 83 ? 39.900 31.208 -4.689 1.00 28.77 112 GLU A O 1
ATOM 608 N N . VAL A 1 84 ? 41.237 30.583 -6.401 1.00 28.03 113 VAL A N 1
ATOM 609 C CA . VAL A 1 84 ? 42.052 29.653 -5.605 1.00 28.33 113 VAL A CA 1
ATOM 610 C C . VAL A 1 84 ? 43.523 29.894 -5.845 1.00 28.80 113 VAL A C 1
ATOM 611 O O . VAL A 1 84 ? 43.911 30.578 -6.818 1.00 28.43 113 VAL A O 1
ATOM 615 N N . LYS A 1 85 ? 44.338 29.331 -4.964 1.00 28.59 114 LYS A N 1
ATOM 616 C CA . LYS A 1 85 ? 45.790 29.447 -5.078 1.00 30.75 114 LYS A CA 1
ATOM 617 C C . LYS A 1 85 ? 46.341 28.131 -5.586 1.00 30.01 114 LYS A C 1
ATOM 618 O O . LYS A 1 85 ? 45.723 27.072 -5.395 1.00 27.70 114 LYS A O 1
ATOM 624 N N . LEU A 1 86 ? 47.506 28.203 -6.233 1.00 30.20 115 LEU A N 1
ATOM 625 C CA . LEU A 1 86 ? 48.198 27.016 -6.725 1.00 29.85 115 LEU A CA 1
ATOM 626 C C . LEU A 1 86 ? 49.318 26.646 -5.757 1.00 30.63 115 LEU A C 1
ATOM 627 O O . LEU A 1 86 ? 50.452 27.112 -5.888 1.00 30.62 115 LEU A O 1
ATOM 632 N N . GLY A 1 87 ? 48.990 25.798 -4.781 1.00 30.49 116 GLY A N 1
ATOM 633 C CA . GLY A 1 87 ? 49.965 25.357 -3.789 1.00 31.20 116 GLY A CA 1
ATOM 634 C C . GLY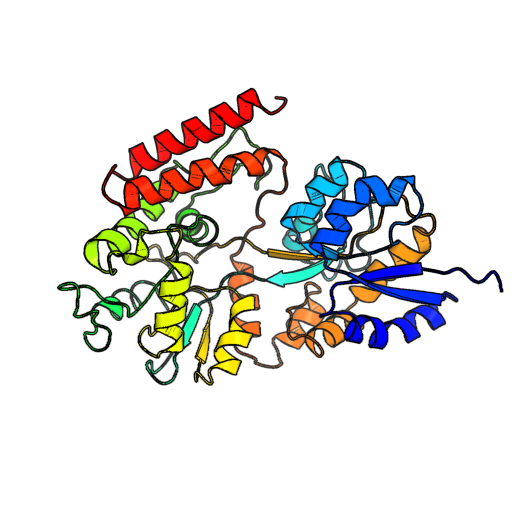 A 1 87 ? 51.147 24.644 -4.416 1.00 31.51 116 GLY A C 1
ATOM 635 O O . GLY A 1 87 ? 52.273 24.713 -3.905 1.00 32.63 116 GLY A O 1
ATOM 636 N N . ASN A 1 88 ? 50.890 23.978 -5.536 1.00 30.13 117 ASN A N 1
ATOM 637 C CA . ASN A 1 88 ? 51.922 23.244 -6.270 1.00 31.64 117 ASN A CA 1
ATOM 638 C C . ASN A 1 88 ? 52.410 23.996 -7.490 1.00 32.89 117 ASN A C 1
ATOM 639 O O . ASN A 1 88 ? 52.810 23.382 -8.470 1.00 33.48 117 ASN A O 1
ATOM 644 N N . LYS A 1 89 ? 52.421 25.323 -7.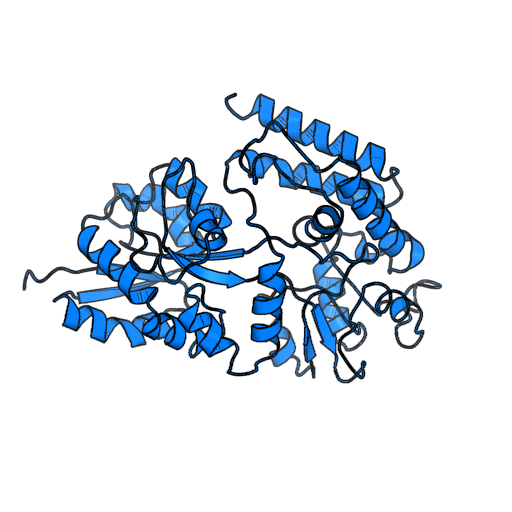399 1.00 34.18 118 LYS A N 1
ATOM 645 C CA . LYS A 1 89 ? 52.867 26.188 -8.506 1.00 36.00 118 LYS A CA 1
ATOM 646 C C . LYS A 1 89 ? 54.279 25.837 -9.004 1.00 36.62 118 LYS A C 1
ATOM 647 O O . LYS A 1 89 ? 54.544 25.869 -10.209 1.00 34.47 118 LYS A O 1
ATOM 653 N N . ASP A 1 90 ? 55.182 25.501 -8.078 1.00 36.50 119 ASP A N 1
ATOM 654 C CA . ASP A 1 90 ? 56.566 25.158 -8.451 1.00 38.93 119 ASP A CA 1
ATOM 655 C C . ASP A 1 90 ? 56.641 23.925 -9.340 1.00 37.90 119 ASP A C 1
ATOM 656 O O . ASP A 1 90 ? 57.652 23.685 -9.963 1.00 38.57 119 ASP A O 1
ATOM 661 N N . ASP A 1 91 ? 55.561 23.154 -9.381 1.00 36.82 120 ASP A N 1
ATOM 662 C CA . ASP A 1 91 ? 55.496 21.946 -10.192 1.00 37.71 120 ASP A CA 1
ATOM 663 C C . ASP A 1 91 ? 54.594 22.101 -11.417 1.00 35.51 120 ASP A C 1
ATOM 664 O O . ASP A 1 91 ? 54.198 21.100 -12.013 1.00 35.31 120 ASP A O 1
ATOM 669 N N . TYR A 1 92 ? 54.274 23.339 -11.795 1.00 34.08 121 TYR A N 1
ATOM 670 C CA . TYR A 1 92 ? 53.459 23.595 -12.981 1.00 33.27 121 TYR A CA 1
ATOM 671 C C . TYR A 1 92 ? 54.162 24.525 -13.979 1.00 34.83 121 TYR A C 1
ATOM 672 O O . TYR A 1 92 ? 54.711 25.564 -13.584 1.00 37.42 121 TYR A O 1
ATOM 681 N N . ASP A 1 93 ? 54.119 24.169 -15.257 1.00 34.66 122 ASP A N 1
ATOM 682 C CA . ASP A 1 93 ? 54.600 25.053 -16.318 1.00 37.12 122 ASP A CA 1
ATOM 683 C C . ASP A 1 93 ? 53.669 26.264 -16.365 1.00 36.09 122 ASP A C 1
ATOM 684 O O . ASP A 1 93 ? 52.500 26.164 -16.001 1.00 34.47 122 ASP A O 1
ATOM 689 N N . GLU A 1 94 ? 54.176 27.392 -16.850 1.00 37.75 123 GLU A N 1
ATOM 690 C CA . GLU A 1 94 ? 53.362 28.600 -17.028 1.00 38.30 123 GLU A CA 1
ATOM 691 C C . GLU A 1 94 ? 52.117 28.333 -17.901 1.00 34.60 123 GLU A C 1
ATOM 692 O O . GLU A 1 94 ? 51.061 28.920 -17.689 1.00 32.08 123 GLU A O 1
ATOM 698 N N . LYS A 1 95 ? 52.251 27.442 -18.875 1.00 32.64 124 LYS A N 1
ATOM 699 C CA . LYS A 1 95 ? 51.135 27.110 -19.753 1.00 31.93 124 LYS A CA 1
ATOM 700 C C . LYS A 1 95 ? 49.969 26.519 -18.974 1.00 30.25 124 LYS A C 1
ATOM 701 O O . LYS A 1 95 ? 48.818 26.832 -19.234 1.00 29.70 124 LYS A O 1
ATOM 707 N N . ASP A 1 96 ? 50.272 25.651 -18.018 1.00 30.13 125 ASP A N 1
ATOM 708 C CA . ASP A 1 96 ? 49.227 25.004 -17.235 1.00 28.77 125 ASP A CA 1
ATOM 709 C C . ASP A 1 96 ? 48.590 25.948 -16.227 1.00 27.97 125 ASP A C 1
ATOM 710 O O . ASP A 1 96 ? 47.405 25.828 -15.942 1.00 26.51 125 ASP A O 1
ATOM 715 N N . GLN A 1 97 ? 49.369 26.902 -15.734 1.00 28.71 126 GLN A N 1
ATOM 716 C CA . GLN A 1 97 ? 48.842 27.960 -14.880 1.00 29.56 126 GLN A CA 1
ATOM 717 C C . GLN A 1 97 ? 47.887 28.816 -15.719 1.00 29.20 126 GLN A C 1
ATOM 718 O O . GLN A 1 97 ? 46.822 29.187 -15.262 1.00 26.57 126 GLN A O 1
ATOM 724 N N . LYS A 1 98 ? 48.271 29.105 -16.967 1.00 30.71 127 LYS A N 1
ATOM 725 C CA . LYS A 1 98 ? 47.417 29.868 -17.888 1.00 32.13 127 LYS A CA 1
ATOM 726 C C . LYS A 1 98 ? 46.049 29.178 -18.174 1.00 30.75 127 LYS A C 1
ATOM 727 O O . LYS A 1 98 ? 45.046 29.850 -18.415 1.00 30.62 127 LYS A O 1
ATOM 733 N N . GLN A 1 99 ? 46.029 27.844 -18.144 1.00 30.56 128 GLN A N 1
ATOM 734 C CA . GLN A 1 99 ? 44.808 27.043 -18.397 1.00 29.24 128 GLN A CA 1
ATOM 735 C C . GLN A 1 99 ? 43.667 27.329 -17.425 1.00 28.07 128 GLN A C 1
ATOM 736 O O . GLN A 1 99 ? 42.504 27.188 -17.769 1.00 28.85 128 GLN A O 1
ATOM 742 N N . VAL A 1 100 ? 44.024 27.664 -16.193 1.00 26.83 129 VAL A N 1
ATOM 743 C CA . VAL A 1 100 ? 43.047 27.904 -15.140 1.00 25.88 129 VAL A CA 1
ATOM 744 C C . VAL A 1 100 ? 42.937 29.389 -14.792 1.00 26.19 129 VAL A C 1
ATOM 745 O O . VAL A 1 100 ? 42.364 29.740 -13.758 1.00 26.48 129 VAL A O 1
ATOM 749 N N . THR A 1 101 ? 43.441 30.251 -15.674 1.00 26.86 130 THR A N 1
ATOM 750 C CA . THR A 1 101 ? 43.479 31.679 -15.418 1.00 27.47 130 THR A CA 1
ATOM 751 C C . THR A 1 101 ? 42.694 32.491 -16.462 1.00 27.98 130 THR A C 1
ATOM 752 O O . THR A 1 101 ? 42.766 32.217 -17.665 1.00 26.88 130 THR A O 1
ATOM 756 N N . ILE A 1 102 ? 41.941 33.483 -15.990 1.00 27.70 131 ILE A N 1
ATOM 757 C CA . ILE A 1 102 ? 41.238 34.425 -16.872 1.00 28.69 131 ILE A CA 1
ATOM 758 C C . ILE A 1 102 ? 41.245 35.777 -16.163 1.00 30.90 131 ILE A C 1
ATOM 759 O O . ILE A 1 102 ? 41.067 35.821 -14.947 1.00 31.95 131 ILE A O 1
ATOM 764 N N . ASP A 1 103 ? 41.497 36.863 -16.904 1.00 32.99 132 ASP A N 1
ATOM 765 C CA . ASP A 1 103 ? 41.557 38.225 -16.305 1.00 36.32 132 ASP A CA 1
ATOM 766 C C . ASP A 1 103 ? 42.542 38.262 -15.113 1.00 35.52 132 ASP A C 1
ATOM 767 O O . ASP A 1 103 ? 42.267 38.919 -14.108 1.00 35.34 132 ASP A O 1
ATOM 772 N N A ASP A 1 104 ? 43.671 37.568 -15.223 0.50 35.24 133 ASP A N 1
ATOM 773 N N B ASP A 1 104 ? 43.645 37.516 -15.239 0.50 35.07 133 ASP A N 1
ATOM 774 C CA A ASP A 1 104 ? 44.658 37.526 -14.134 0.50 35.96 133 ASP A CA 1
ATOM 775 C CA B ASP A 1 104 ? 44.701 37.390 -14.210 0.50 35.77 133 ASP A CA 1
ATOM 776 C C A ASP A 1 104 ? 44.085 36.997 -12.809 0.50 34.70 133 ASP A C 1
ATOM 777 C C B ASP A 1 104 ? 44.274 36.703 -12.901 0.50 34.66 133 ASP A C 1
ATOM 778 O O A ASP A 1 104 ? 44.533 37.407 -11.733 0.50 34.55 133 ASP A O 1
ATOM 779 O O B ASP A 1 104 ? 45.042 36.681 -11.938 0.50 35.32 133 ASP A O 1
ATOM 788 N N . LYS A 1 105 ? 43.077 36.121 -12.889 1.00 32.91 134 LYS A N 1
ATOM 789 C CA . LYS A 1 105 ? 42.503 35.459 -11.695 1.00 32.10 134 LYS A CA 1
ATOM 790 C C . LYS A 1 105 ? 42.520 33.941 -11.899 1.00 29.82 134 LYS A C 1
ATOM 791 O O . LYS A 1 105 ? 42.223 33.466 -12.991 1.00 28.48 134 LYS A O 1
ATOM 797 N N . ILE A 1 106 ? 42.873 33.195 -10.848 1.00 27.90 135 ILE A N 1
ATOM 798 C CA . ILE A 1 106 ? 43.010 31.740 -10.919 1.00 27.01 135 ILE A CA 1
ATOM 799 C C . ILE A 1 106 ? 41.745 31.072 -10.390 1.00 25.55 135 ILE A C 1
ATOM 800 O O . ILE A 1 106 ? 41.339 31.326 -9.242 1.00 25.28 135 ILE A O 1
ATOM 805 N N . TYR A 1 107 ? 41.126 30.235 -11.223 1.00 24.59 136 TYR A N 1
ATOM 806 C CA . TYR A 1 107 ? 39.874 29.545 -10.862 1.00 24.51 136 TYR A CA 1
ATOM 807 C C . TYR A 1 107 ? 39.915 27.998 -10.776 1.00 23.94 136 TYR A C 1
ATOM 808 O O . TYR A 1 107 ? 38.875 27.343 -10.680 1.00 23.52 136 TYR A O 1
ATOM 817 N N . GLY A 1 108 ? 41.108 27.430 -10.762 1.00 23.94 137 GLY A N 1
ATOM 818 C CA . GLY A 1 108 ? 41.262 26.005 -1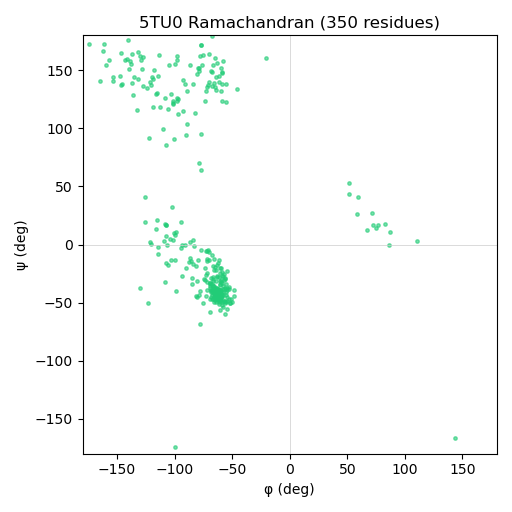0.618 1.00 23.89 137 GLY A CA 1
ATOM 819 C C . GLY A 1 108 ? 42.694 25.604 -10.484 1.00 23.09 137 GLY A C 1
ATOM 820 O O . GLY A 1 108 ? 43.593 26.436 -10.635 1.00 23.22 137 GLY A O 1
ATOM 821 N N . ALA A 1 109 ? 42.901 24.321 -10.194 1.00 22.50 138 ALA A N 1
ATOM 822 C CA . ALA A 1 109 ? 44.227 23.744 -10.054 1.00 23.27 138 ALA A CA 1
ATOM 823 C C . ALA A 1 109 ? 44.365 22.656 -11.115 1.00 23.42 138 ALA A C 1
ATOM 824 O O . ALA A 1 109 ? 43.616 21.681 -11.093 1.00 23.91 138 ALA A O 1
ATOM 826 N N . PRO A 1 110 ? 45.326 22.802 -12.050 1.00 24.03 139 PRO A N 1
ATOM 827 C CA . PRO A 1 110 ? 45.486 21.792 -13.107 1.00 24.64 139 PRO A CA 1
ATOM 828 C C . PRO A 1 110 ? 45.761 20.400 -12.575 1.00 25.26 139 PRO A C 1
ATOM 829 O O . PRO A 1 110 ? 46.577 20.247 -11.649 1.00 25.86 139 PRO A O 1
ATOM 833 N N . ALA A 1 111 ? 45.109 19.404 -13.186 1.00 24.18 140 ALA A N 1
ATOM 834 C CA . ALA A 1 111 ? 45.204 18.032 -12.748 1.00 24.96 140 ALA A CA 1
ATOM 835 C C . ALA A 1 111 ? 45.531 17.002 -13.843 1.00 25.17 140 ALA A C 1
ATOM 836 O O . ALA A 1 111 ? 46.270 16.042 -13.579 1.00 25.97 140 ALA A O 1
ATOM 838 N N . ILE A 1 112 ? 44.977 17.195 -15.047 1.00 24.27 141 ILE A N 1
ATOM 839 C CA . ILE A 1 112 ? 45.133 16.264 -16.146 1.00 24.62 141 ILE A CA 1
ATOM 840 C C . ILE A 1 112 ? 45.392 17.036 -17.420 1.00 25.38 141 ILE A C 1
ATOM 841 O O . ILE A 1 112 ? 44.776 18.068 -17.642 1.00 24.84 141 ILE A O 1
ATOM 846 N N . ILE A 1 113 ? 46.309 16.542 -18.244 1.00 25.87 142 ILE A N 1
ATOM 847 C CA . ILE A 1 113 ? 46.569 17.163 -19.540 1.00 27.54 142 ILE A CA 1
ATOM 848 C C . ILE A 1 113 ? 46.252 16.158 -20.619 1.00 27.80 142 ILE A C 1
ATOM 849 O O . ILE A 1 113 ? 46.347 14.968 -20.405 1.00 27.64 142 ILE A O 1
ATOM 854 N N . GLU A 1 114 ? 45.841 16.658 -21.770 1.00 28.66 143 GLU A N 1
ATOM 855 C CA . GLU A 1 114 ? 45.612 15.808 -22.918 1.00 31.39 143 GLU A CA 1
ATOM 856 C C . GLU A 1 114 ? 45.646 16.618 -24.194 1.00 30.07 143 GLU A C 1
ATOM 857 O O . GLU A 1 114 ? 45.434 17.818 -24.174 1.00 26.80 143 GLU A O 1
ATOM 863 N N . THR A 1 115 ? 45.965 15.951 -25.290 1.00 26.28 144 THR A N 1
ATOM 864 C CA . THR A 1 115 ? 45.970 16.596 -26.574 1.00 26.23 144 THR A CA 1
ATOM 865 C C . THR A 1 115 ? 45.917 15.489 -27.609 1.00 25.82 144 THR A C 1
ATOM 866 O O . THR A 1 115 ? 46.000 14.297 -27.269 1.00 25.52 144 THR A O 1
ATOM 870 N N . LEU A 1 116 ? 45.761 15.889 -28.854 1.00 25.35 145 LEU A N 1
ATOM 871 C CA . LEU A 1 116 ? 45.718 14.962 -29.963 1.00 25.19 145 LEU A CA 1
ATOM 872 C C . LEU A 1 116 ? 47.070 14.297 -30.197 1.00 25.22 145 LEU A C 1
ATOM 873 O O . LEU A 1 116 ? 48.122 14.889 -29.977 1.00 24.20 145 LEU A O 1
ATOM 878 N N . VAL A 1 117 ? 47.012 13.062 -30.682 1.00 25.41 146 VAL A N 1
ATOM 879 C CA . VAL A 1 117 ? 48.188 12.255 -30.933 1.00 25.85 146 VAL A CA 1
ATOM 880 C C . VAL A 1 117 ? 47.979 11.483 -32.234 1.00 25.06 146 VAL A C 1
ATOM 881 O O . VAL A 1 117 ? 46.905 11.559 -32.845 1.00 25.47 146 VAL A O 1
ATOM 885 N N . LEU A 1 118 ? 49.003 10.758 -32.659 1.00 25.57 147 LEU A N 1
ATOM 886 C CA . LEU A 1 118 ? 48.891 9.905 -33.851 1.00 25.28 147 LEU A CA 1
ATOM 887 C C . LEU A 1 118 ? 48.806 8.437 -33.410 1.00 26.64 147 LEU A C 1
ATOM 888 O O . LEU A 1 118 ? 49.745 7.908 -32.785 1.00 27.58 147 LEU A O 1
ATOM 893 N N . TYR A 1 119 ? 47.681 7.792 -33.699 1.00 27.10 148 TYR A N 1
ATOM 894 C CA . TYR A 1 119 ? 47.530 6.355 -33.459 1.00 27.89 148 TYR A CA 1
ATOM 895 C C . TYR A 1 119 ? 47.928 5.669 -34.736 1.00 28.64 148 TYR A C 1
ATOM 896 O O . TYR A 1 119 ? 47.629 6.180 -35.815 1.00 28.39 148 TYR A O 1
ATOM 905 N N . TYR A 1 120 ? 48.611 4.532 -34.636 1.00 29.68 149 TYR A N 1
ATOM 906 C CA . TYR A 1 120 ? 48.956 3.756 -35.845 1.00 29.81 149 TYR A CA 1
ATOM 907 C C . TYR A 1 120 ? 48.849 2.276 -35.528 1.00 30.70 149 TYR A C 1
ATOM 908 O O . TYR A 1 120 ? 48.885 1.859 -34.355 1.00 31.07 149 TYR A O 1
ATOM 917 N N . ASN A 1 121 ? 48.697 1.493 -36.577 1.00 30.25 150 ASN A N 1
ATOM 918 C CA . ASN A 1 121 ? 48.544 0.058 -36.453 1.00 32.08 150 ASN A CA 1
ATOM 919 C C . ASN A 1 121 ? 49.887 -0.632 -36.679 1.00 33.11 150 ASN A C 1
ATOM 920 O O . ASN A 1 121 ? 50.411 -0.620 -37.807 1.00 32.67 150 ASN A O 1
ATOM 925 N N . LYS A 1 122 ? 50.434 -1.235 -35.609 1.00 33.71 151 LYS A N 1
ATOM 926 C CA . LYS A 1 122 ? 51.717 -1.925 -35.677 1.00 34.95 151 LYS A CA 1
ATOM 927 C C . LYS A 1 122 ? 51.699 -3.165 -36.584 1.00 36.56 151 LYS A C 1
ATOM 928 O O . LYS A 1 122 ? 52.765 -3.643 -37.001 1.00 36.88 151 LYS A O 1
ATOM 934 N N . ASP A 1 123 ? 50.513 -3.699 -36.879 1.00 37.79 152 ASP A N 1
ATOM 935 C CA . ASP A 1 123 ? 50.402 -4.833 -37.825 1.00 39.18 152 ASP A CA 1
ATOM 936 C C . ASP A 1 123 ? 50.476 -4.368 -39.284 1.00 38.27 152 ASP A C 1
ATOM 937 O O . ASP A 1 123 ? 50.656 -5.193 -40.181 1.00 38.18 152 ASP A O 1
ATOM 942 N N . LEU A 1 124 ? 50.356 -3.060 -39.517 1.00 36.28 153 LEU A N 1
ATOM 943 C CA . LEU A 1 124 ? 50.414 -2.500 -40.880 1.00 36.31 153 LEU A CA 1
ATOM 944 C C . LEU A 1 124 ? 51.694 -1.710 -41.191 1.00 36.30 153 LEU A C 1
ATOM 945 O O . LEU A 1 124 ? 52.144 -1.684 -42.351 1.00 35.46 153 LEU A O 1
ATOM 950 N N . LEU A 1 125 ? 52.246 -1.046 -40.167 1.00 34.75 154 LEU A N 1
ATOM 951 C CA . LEU A 1 125 ? 53.463 -0.249 -40.305 1.00 35.45 154 LEU A CA 1
ATOM 952 C C . LEU A 1 125 ? 54.590 -0.746 -39.401 1.00 37.08 154 LEU A C 1
ATOM 953 O O . LEU A 1 125 ? 54.338 -1.165 -38.263 1.00 36.67 154 LEU A O 1
ATOM 958 N N . ASP A 1 126 ? 55.823 -0.649 -39.907 1.00 38.78 155 ASP A N 1
ATOM 959 C CA . ASP A 1 126 ? 57.031 -1.047 -39.170 1.00 41.98 155 ASP A CA 1
ATOM 960 C C . ASP A 1 126 ? 57.362 -0.073 -38.056 1.00 39.97 155 ASP A C 1
ATOM 961 O O . ASP A 1 126 ? 58.028 -0.440 -37.096 1.00 40.60 155 ASP A O 1
ATOM 966 N N . LYS A 1 127 ? 56.939 1.174 -38.218 1.00 38.49 156 LYS A N 1
ATOM 967 C CA . LYS A 1 127 ? 57.146 2.196 -37.191 1.00 37.74 156 LYS A CA 1
ATOM 968 C C . LYS A 1 127 ? 56.222 3.386 -37.399 1.00 35.16 156 LYS A C 1
ATOM 969 O O . LYS A 1 127 ? 55.625 3.541 -38.463 1.00 31.79 156 LYS A O 1
ATOM 975 N N . ALA A 1 128 ? 56.120 4.239 -36.377 1.00 33.54 157 ALA A N 1
ATOM 976 C CA . ALA A 1 128 ? 55.296 5.422 -36.479 1.00 32.37 157 ALA A CA 1
ATOM 977 C C . ALA A 1 128 ? 55.848 6.351 -37.563 1.00 31.01 157 ALA A C 1
ATOM 978 O O . ALA A 1 128 ? 57.058 6.563 -37.623 1.00 31.57 157 ALA A O 1
ATOM 980 N N . PRO A 1 129 ? 54.987 6.868 -38.455 1.00 29.96 158 PRO A N 1
ATOM 981 C CA . PRO A 1 129 ? 55.495 7.858 -39.416 1.00 29.29 158 PRO A CA 1
ATOM 982 C C . PRO A 1 129 ? 56.022 9.080 -38.646 1.00 28.19 158 PRO A C 1
ATOM 983 O O . PRO A 1 129 ? 55.412 9.485 -37.640 1.00 26.29 158 PRO A O 1
ATOM 987 N N . ALA A 1 130 ? 57.146 9.632 -39.099 1.00 27.35 159 ALA A N 1
ATOM 988 C CA . ALA A 1 130 ? 57.787 10.752 -38.417 1.00 27.27 159 ALA A CA 1
ATOM 989 C C . ALA A 1 130 ? 57.407 12.146 -38.929 1.00 26.04 159 ALA A C 1
ATOM 990 O O . ALA A 1 130 ? 57.485 13.139 -38.182 1.00 24.97 159 ALA A O 1
ATOM 992 N N . THR A 1 131 ? 57.034 12.230 -40.196 1.00 24.56 160 THR A N 1
ATOM 993 C CA . THR A 1 131 ? 56.705 13.491 -40.823 1.00 24.26 160 THR A CA 1
ATOM 994 C C . THR A 1 131 ? 55.456 13.374 -41.682 1.00 24.54 160 THR A C 1
ATOM 995 O O . THR A 1 131 ? 55.038 12.265 -42.049 1.00 26.03 160 THR A O 1
ATOM 999 N N . PHE A 1 132 ? 54.881 14.521 -42.039 1.00 23.89 161 PHE A N 1
ATOM 1000 C CA . PHE A 1 132 ? 53.795 14.519 -43.009 1.00 23.87 161 PHE A CA 1
ATOM 1001 C C . PHE A 1 132 ? 54.255 14.042 -44.395 1.00 24.25 161 PHE A C 1
ATOM 1002 O O . PHE A 1 132 ? 53.428 13.541 -45.172 1.00 23.96 161 PHE A O 1
ATOM 1010 N N A LYS A 1 133 ? 55.545 14.200 -44.708 0.50 25.08 162 LYS A N 1
ATOM 1011 N N B LYS A 1 133 ? 55.542 14.193 -44.710 0.50 24.65 162 LYS A N 1
ATOM 1012 C CA A LYS A 1 133 ? 56.089 13.685 -45.976 0.50 26.67 162 LYS A CA 1
ATOM 1013 C CA B LYS A 1 133 ? 56.055 13.680 -45.986 0.50 25.93 162 LYS A CA 1
ATOM 1014 C C A LYS A 1 133 ? 55.920 12.158 -45.973 0.50 26.47 162 LYS A C 1
ATOM 1015 C C B LYS A 1 133 ? 55.929 12.150 -45.979 0.50 26.07 162 LYS A C 1
ATOM 1016 O O A LYS A 1 133 ? 55.535 11.571 -46.980 0.50 27.04 162 LYS A O 1
ATOM 1017 O O B LYS A 1 133 ? 55.581 11.550 -46.992 0.50 26.71 162 LYS A O 1
ATOM 1028 N N . ASP A 1 134 ? 56.195 11.537 -44.825 1.00 26.18 163 ASP A N 1
ATOM 1029 C CA . ASP A 1 134 ? 56.045 10.081 -44.648 1.00 26.53 163 ASP A CA 1
ATOM 1030 C C . ASP A 1 134 ? 54.569 9.678 -44.806 1.00 26.43 163 ASP A C 1
ATOM 1031 O O . ASP A 1 134 ? 54.268 8.666 -45.436 1.00 26.37 163 ASP A O 1
ATOM 1036 N N . LEU A 1 135 ? 53.662 10.467 -44.240 1.00 25.53 164 LEU A N 1
ATOM 1037 C CA . LEU A 1 135 ? 52.234 10.217 -44.417 1.00 25.68 164 LEU A CA 1
ATOM 1038 C C . LEU A 1 135 ? 51.806 10.363 -45.878 1.00 26.21 164 LEU A C 1
ATOM 1039 O O . LEU A 1 135 ? 50.967 9.595 -46.348 1.00 26.85 164 LEU A O 1
ATOM 1044 N N . GLU A 1 136 ? 52.359 11.345 -46.596 1.00 26.87 165 GLU A N 1
ATOM 1045 C CA . GLU A 1 136 ? 52.015 11.529 -48.010 1.00 27.85 165 GLU A CA 1
ATOM 1046 C C . GLU A 1 136 ? 52.413 10.273 -48.816 1.00 29.00 165 GLU A C 1
ATOM 1047 O O . GLU A 1 136 ? 51.659 9.817 -49.695 1.00 28.98 165 GLU A O 1
ATOM 1053 N N A THR A 1 137 ? 53.580 9.710 -48.517 0.50 30.28 166 THR A N 1
ATOM 1054 N N B THR A 1 137 ? 53.582 9.722 -48.497 0.50 29.24 166 THR A N 1
ATOM 1055 C CA A THR A 1 137 ? 54.034 8.506 -49.232 0.50 31.73 166 THR A CA 1
ATOM 1056 C CA B THR A 1 137 ? 54.088 8.513 -49.160 0.50 29.99 166 THR A CA 1
ATOM 1057 C C A THR A 1 137 ? 53.181 7.297 -48.839 0.50 32.05 166 THR A C 1
ATOM 1058 C C B THR A 1 137 ? 53.191 7.318 -48.833 0.50 31.04 166 THR A C 1
ATOM 1059 O O A THR A 1 137 ? 52.874 6.442 -49.677 0.50 32.44 166 THR A O 1
ATOM 1060 O O B THR A 1 137 ? 52.866 6.502 -49.701 0.50 31.54 166 THR A O 1
ATOM 1067 N N . LEU A 1 138 ? 52.792 7.239 -47.569 1.00 31.87 167 LEU A N 1
ATOM 1068 C CA . LEU A 1 138 ? 51.923 6.182 -47.077 1.00 33.45 167 LEU A CA 1
ATOM 1069 C C . LEU A 1 138 ? 50.581 6.232 -47.817 1.00 33.85 167 LEU A C 1
ATOM 1070 O O . LEU A 1 138 ? 50.012 5.182 -48.166 1.00 34.49 167 LEU A O 1
ATOM 1075 N N . SER A 1 139 ? 50.113 7.444 -48.132 1.00 33.04 168 SER A N 1
ATOM 1076 C CA . SER A 1 139 ? 48.833 7.615 -48.845 1.00 33.76 168 SER A CA 1
ATOM 1077 C C . SER A 1 139 ? 48.881 7.180 -50.306 1.00 35.04 168 SER A C 1
ATOM 1078 O O . SER A 1 139 ? 47.858 7.270 -50.981 1.00 33.29 168 SER A O 1
ATOM 1081 N N . LYS A 1 140 ? 50.066 6.791 -50.786 1.00 35.96 169 LYS A N 1
ATOM 1082 C CA . LYS A 1 140 ? 50.261 6.291 -52.157 1.00 38.34 169 LYS A CA 1
ATOM 1083 C C . LYS A 1 140 ? 50.558 4.803 -52.137 1.00 37.08 169 LYS A C 1
ATOM 1084 O O . LYS A 1 140 ? 50.828 4.226 -53.171 1.00 36.93 169 LYS A O 1
ATOM 1090 N N . ASP A 1 141 ? 50.533 4.189 -50.953 1.00 34.84 170 ASP A N 1
ATOM 1091 C CA . ASP A 1 141 ? 50.755 2.757 -50.832 1.00 36.64 170 ASP A CA 1
ATOM 1092 C C . ASP A 1 141 ? 49.401 2.131 -51.141 1.00 35.59 170 ASP A C 1
ATOM 1093 O O . ASP A 1 141 ? 48.440 2.307 -50.392 1.00 33.91 170 ASP A O 1
ATOM 1098 N N . SER A 1 142 ? 49.306 1.410 -52.253 1.00 35.98 171 SER A N 1
ATOM 1099 C CA . SER A 1 142 ? 48.015 0.854 -52.616 1.00 36.90 171 SER A CA 1
ATOM 1100 C C . SER A 1 142 ? 47.463 -0.236 -51.693 1.00 36.22 171 SER A C 1
ATOM 1101 O O . SER A 1 142 ? 46.297 -0.587 -51.817 1.00 35.90 171 SER A O 1
ATOM 1104 N N . ARG A 1 143 ? 48.253 -0.732 -50.736 1.00 36.40 172 ARG A N 1
ATOM 1105 C CA . ARG A 1 143 ? 47.683 -1.706 -49.772 1.00 38.15 172 ARG A CA 1
ATOM 1106 C C . ARG A 1 143 ? 46.517 -1.047 -49.003 1.00 36.98 172 ARG A C 1
ATOM 1107 O O . ARG A 1 143 ? 45.666 -1.735 -48.454 1.00 37.13 172 ARG A O 1
ATOM 1115 N N . PHE A 1 144 ? 46.490 0.290 -48.999 1.00 36.35 173 PHE A N 1
ATOM 1116 C CA . PHE A 1 144 ? 45.449 1.070 -48.314 1.00 35.64 173 PHE A CA 1
ATOM 1117 C C . PHE A 1 144 ? 44.481 1.755 -49.292 1.00 35.71 173 PHE A C 1
ATOM 1118 O O . PHE A 1 144 ? 43.769 2.673 -48.915 1.00 35.36 173 PHE A O 1
ATOM 1126 N N . ALA A 1 145 ? 44.455 1.295 -50.542 1.00 36.84 174 ALA A N 1
ATOM 1127 C CA . ALA A 1 145 ? 43.562 1.857 -51.551 1.00 37.23 174 ALA A CA 1
ATOM 1128 C C . ALA A 1 145 ? 42.108 1.681 -51.126 1.00 37.49 174 ALA A C 1
ATOM 1129 O O . ALA A 1 145 ? 41.753 0.693 -50.475 1.00 37.21 174 ALA A O 1
ATOM 1131 N N . PHE A 1 146 ? 41.292 2.670 -51.471 1.00 37.41 175 PHE A N 1
ATOM 1132 C CA . PHE A 1 146 ? 39.863 2.670 -51.174 1.00 38.29 175 PHE A CA 1
ATOM 1133 C C . PHE A 1 146 ? 39.242 2.430 -52.537 1.00 39.04 175 PHE A C 1
ATOM 1134 O O . PHE A 1 146 ? 38.885 3.358 -53.251 1.00 38.62 175 PHE A O 1
ATOM 1142 N N . THR A 1 147 ? 39.138 1.153 -52.890 1.00 41.85 176 THR A N 1
ATOM 1143 C CA . THR A 1 147 ? 38.752 0.728 -54.248 1.00 43.67 176 THR A CA 1
ATOM 1144 C C . THR A 1 147 ? 37.414 1.205 -54.830 1.00 44.72 176 THR A C 1
ATOM 1145 O O . THR A 1 147 ? 37.274 1.275 -56.057 1.00 43.75 176 THR A O 1
ATOM 1149 N N . SER A 1 148 ? 36.443 1.531 -53.978 1.00 44.88 177 SER A N 1
ATOM 1150 C CA . SER A 1 148 ? 35.153 2.019 -54.483 1.00 45.75 177 SER A CA 1
ATOM 1151 C C . SER A 1 148 ? 35.250 3.428 -55.100 1.00 45.12 177 SER A C 1
ATOM 1152 O O . SER A 1 148 ? 34.312 3.870 -55.752 1.00 45.03 177 SER A O 1
ATOM 1155 N N . GLU A 1 149 ? 36.365 4.134 -54.863 1.00 43.76 178 GLU A N 1
ATOM 1156 C CA . GLU A 1 149 ? 36.584 5.475 -55.418 1.00 43.07 178 GLU A CA 1
ATOM 1157 C C . GLU A 1 149 ? 37.985 5.514 -56.007 1.00 44.57 178 GLU A C 1
ATOM 1158 O O . GLU A 1 149 ? 38.984 5.401 -55.274 1.00 41.84 178 GLU A O 1
ATOM 1164 N N . LYS A 1 150 ? 38.050 5.703 -57.323 1.00 45.74 179 LYS A N 1
ATOM 1165 C CA . LYS A 1 150 ? 39.315 5.650 -58.062 1.00 46.77 179 LYS A CA 1
ATOM 1166 C C . LYS A 1 150 ? 40.398 6.577 -57.559 1.00 43.41 179 LYS A C 1
ATOM 1167 O O . LYS A 1 150 ? 40.212 7.779 -57.524 1.00 44.81 179 LYS A O 1
ATOM 1173 N N . GLY A 1 151 ? 41.535 5.990 -57.204 1.00 40.05 180 GLY A N 1
ATOM 1174 C CA . GLY A 1 151 ? 42.701 6.723 -56.749 1.00 38.51 180 GLY A CA 1
ATOM 1175 C C . GLY A 1 151 ? 42.636 7.276 -55.334 1.00 35.01 180 GLY A C 1
ATOM 1176 O O . GLY A 1 151 ? 43.460 8.086 -54.980 1.00 34.90 180 GLY A O 1
ATOM 1177 N N . LYS A 1 152 ? 41.685 6.827 -54.524 1.00 33.39 181 LYS A N 1
ATOM 1178 C CA . LYS A 1 152 ? 41.572 7.328 -53.146 1.00 32.01 181 LYS A CA 1
ATOM 1179 C C . LYS A 1 152 ? 42.220 6.315 -52.212 1.00 31.93 181 LYS A C 1
ATOM 1180 O O . LYS A 1 152 ? 42.335 5.112 -52.546 1.00 31.47 181 LYS A O 1
ATOM 1186 N N . ASN A 1 153 ? 42.654 6.808 -51.054 1.00 30.58 182 ASN A N 1
ATOM 1187 C CA . ASN A 1 153 ? 43.455 6.012 -50.140 1.00 30.51 182 ASN A CA 1
ATOM 1188 C C . ASN A 1 153 ? 43.168 6.401 -48.694 1.00 29.95 182 ASN A C 1
ATOM 1189 O O . ASN A 1 153 ? 42.900 7.554 -48.405 1.00 29.02 182 ASN A O 1
ATOM 1194 N N . THR A 1 154 ? 43.215 5.410 -47.799 1.00 31.02 183 THR A N 1
ATOM 1195 C CA . THR A 1 154 ? 42.946 5.611 -46.379 1.00 30.52 183 THR A CA 1
ATOM 1196 C C . THR A 1 154 ? 44.173 5.350 -45.516 1.00 29.63 183 THR A C 1
ATOM 1197 O O . THR A 1 154 ? 44.028 5.091 -44.314 1.00 30.37 183 THR A O 1
ATOM 1201 N N . GLY A 1 155 ? 45.368 5.421 -46.117 1.00 29.27 184 GLY A N 1
ATOM 1202 C CA . GLY A 1 155 ? 46.629 5.199 -45.396 1.00 29.16 184 GLY A CA 1
ATOM 1203 C C . GLY A 1 155 ? 46.691 6.035 -44.131 1.00 27.81 184 GLY A C 1
ATOM 1204 O O . GLY A 1 155 ? 46.981 5.522 -43.037 1.00 28.93 184 GLY A O 1
ATOM 1205 N N . PHE A 1 156 ? 46.402 7.317 -44.295 1.00 27.07 185 PHE A N 1
ATOM 1206 C CA . PHE A 1 156 ? 46.337 8.276 -43.187 1.00 26.51 185 PHE A CA 1
ATOM 1207 C C . PHE A 1 156 ? 44.994 8.993 -43.253 1.00 26.16 185 PHE A C 1
ATOM 1208 O O . PHE A 1 156 ? 44.563 9.396 -44.343 1.00 24.92 185 PHE A O 1
ATOM 1216 N N . LEU A 1 157 ? 44.339 9.158 -42.096 1.00 25.84 186 LEU A N 1
ATOM 1217 C CA . LEU A 1 157 ? 43.076 9.895 -42.036 1.00 25.07 186 LEU A CA 1
ATOM 1218 C C . LEU A 1 157 ? 43.088 10.844 -40.864 1.00 24.27 186 LEU A C 1
ATOM 1219 O O . LEU A 1 157 ? 43.636 10.515 -39.815 1.00 24.87 186 LEU A O 1
ATOM 1224 N N . ALA A 1 158 ? 42.479 12.008 -41.049 1.00 23.47 187 ALA A N 1
ATOM 1225 C CA . ALA A 1 158 ? 42.290 12.996 -39.955 1.00 23.08 187 ALA A CA 1
ATOM 1226 C C . ALA A 1 158 ? 40.963 13.717 -40.185 1.00 22.84 187 ALA A C 1
ATOM 1227 O O . ALA A 1 158 ? 40.641 14.086 -41.316 1.00 22.86 187 ALA A O 1
ATOM 1229 N N . LYS A 1 159 ? 40.197 13.920 -39.112 1.00 23.12 188 LYS A N 1
ATOM 1230 C CA . LYS A 1 159 ? 38.886 14.563 -39.211 1.00 23.29 188 LYS A CA 1
ATOM 1231 C C . LYS A 1 159 ? 39.035 16.081 -39.381 1.00 22.64 188 LYS A C 1
ATOM 1232 O O . LYS A 1 159 ? 38.576 16.886 -38.533 1.00 21.28 188 LYS A O 1
ATOM 1238 N N . TRP A 1 160 ? 39.635 16.486 -40.491 1.00 22.12 189 TRP A N 1
ATOM 1239 C CA . TRP A 1 160 ? 39.905 17.892 -40.692 1.00 22.72 189 TRP A 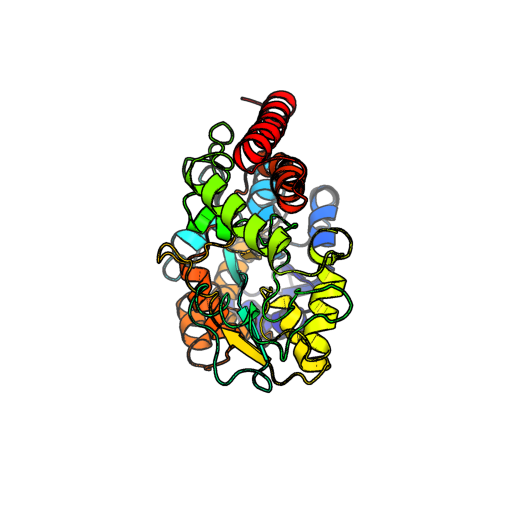CA 1
ATOM 1240 C C . TRP A 1 160 ? 38.704 18.818 -40.957 1.00 22.93 189 TRP A C 1
ATOM 1241 O O . TRP A 1 160 ? 38.882 20.035 -40.959 1.00 22.64 189 TRP A O 1
ATOM 1252 N N . THR A 1 161 ? 37.500 18.268 -41.123 1.00 22.99 190 THR A N 1
ATOM 1253 C CA . THR A 1 161 ? 36.302 19.113 -41.230 1.00 23.27 190 THR A CA 1
ATOM 1254 C C . THR A 1 161 ? 35.961 19.688 -39.851 1.00 23.22 190 THR A C 1
ATOM 1255 O O . THR A 1 161 ? 35.229 20.666 -39.748 1.00 23.10 190 THR A O 1
ATOM 1259 N N . ASP A 1 162 ? 36.472 19.041 -38.802 1.00 23.43 191 ASP A N 1
ATOM 1260 C CA . ASP A 1 162 ? 36.243 19.449 -37.422 1.00 24.01 191 ASP A CA 1
ATOM 1261 C C . ASP A 1 162 ? 37.398 20.382 -37.015 1.00 22.81 191 ASP A C 1
ATOM 1262 O O . ASP A 1 162 ? 38.563 19.964 -36.946 1.00 21.41 191 ASP A O 1
ATOM 1267 N N . PHE A 1 163 ? 37.077 21.647 -36.754 1.00 22.31 192 PHE A N 1
ATOM 1268 C CA . PHE A 1 163 ? 38.093 22.620 -36.373 1.00 22.10 192 PHE A CA 1
ATOM 1269 C C . PHE A 1 163 ? 38.895 22.204 -35.151 1.00 21.42 192 PHE A C 1
ATOM 1270 O O . PHE A 1 163 ? 40.055 22.559 -35.035 1.00 20.78 192 PHE A O 1
ATOM 1278 N N . TYR A 1 164 ? 38.297 21.446 -34.240 1.00 21.83 193 TYR A N 1
ATOM 1279 C CA . TYR A 1 164 ? 39.071 20.967 -33.091 1.00 23.25 193 TYR A CA 1
ATOM 1280 C C . TYR A 1 164 ? 40.300 20.151 -33.538 1.00 23.03 193 TYR A C 1
ATOM 1281 O O . TYR A 1 164 ? 41.370 20.221 -32.924 1.00 23.24 193 TYR A O 1
ATOM 1290 N N . PHE A 1 165 ? 40.127 19.363 -34.594 1.00 22.23 194 PHE A N 1
ATOM 1291 C CA . PHE A 1 165 ? 41.200 18.566 -35.169 1.00 23.22 194 PHE A CA 1
ATOM 1292 C C . PHE A 1 165 ? 42.132 19.344 -36.091 1.00 22.52 194 PHE A C 1
ATOM 1293 O O . PHE A 1 165 ? 43.359 19.230 -35.984 1.00 22.93 194 PHE A O 1
ATOM 1301 N N . SER A 1 166 ? 41.561 20.154 -36.982 1.00 21.59 195 SER A N 1
ATOM 1302 C CA . SER A 1 166 ? 42.375 20.890 -37.930 1.00 21.35 195 SER A CA 1
ATOM 1303 C C . SER A 1 166 ? 43.093 22.113 -37.387 1.00 20.98 195 SER A C 1
ATOM 1304 O O . SER A 1 166 ? 44.038 22.585 -38.031 1.00 21.34 195 SER A O 1
ATOM 1307 N N A TYR A 1 167 ? 42.674 22.631 -36.230 0.50 20.36 196 TYR A N 1
ATOM 1308 N N B TYR A 1 167 ? 42.666 22.631 -36.229 0.50 20.12 196 TYR A N 1
ATOM 1309 C CA A TYR A 1 167 ? 43.316 23.833 -35.691 0.50 20.50 196 TYR A CA 1
ATOM 1310 C CA B TYR A 1 167 ? 43.306 23.813 -35.621 0.50 20.13 196 TYR A CA 1
ATOM 1311 C C A TYR A 1 167 ? 44.830 23.732 -35.612 0.50 20.90 196 TYR A C 1
ATOM 1312 C C B TYR A 1 167 ? 44.818 23.734 -35.590 0.50 20.68 196 TYR A C 1
ATOM 1313 O O A TYR A 1 167 ? 45.533 24.650 -36.031 0.50 20.98 196 TYR A O 1
ATOM 1314 O O B TYR A 1 167 ? 45.502 24.658 -36.023 0.50 20.79 196 TYR A O 1
ATOM 1331 N N . GLY A 1 168 ? 45.336 22.614 -35.092 1.00 20.81 197 GLY A N 1
ATOM 1332 C CA . GLY A 1 168 ? 46.766 22.420 -34.977 1.00 21.08 197 GLY A CA 1
ATOM 1333 C C . GLY A 1 168 ? 47.550 22.454 -36.280 1.00 21.45 197 GLY A C 1
ATOM 1334 O O . GLY A 1 168 ? 48.741 22.735 -36.271 1.00 21.09 197 GLY A O 1
ATOM 1335 N N . LEU A 1 169 ? 46.871 22.204 -37.393 1.00 21.77 198 LEU A N 1
ATOM 1336 C CA . LEU A 1 169 ? 47.496 22.280 -38.696 1.00 22.34 198 LEU A CA 1
ATOM 1337 C C . LEU A 1 169 ? 47.666 23.756 -39.057 1.00 22.35 198 LEU A C 1
ATOM 1338 O O . LEU A 1 169 ? 48.732 24.200 -39.463 1.00 21.68 198 LEU A O 1
ATOM 1343 N N . LEU A 1 170 ? 46.582 24.515 -38.926 1.00 22.07 199 LEU A N 1
ATOM 1344 C CA . LEU A 1 170 ? 46.629 25.952 -39.228 1.00 22.27 199 LEU A CA 1
ATOM 1345 C C . LEU A 1 170 ? 47.638 26.650 -38.285 1.00 22.19 199 LEU A C 1
ATOM 1346 O O . LEU A 1 170 ? 48.425 27.499 -38.704 1.00 20.95 199 LEU A O 1
ATOM 1351 N N . ALA A 1 171 ? 47.623 26.250 -37.017 1.00 22.07 200 ALA A N 1
ATOM 1352 C CA . ALA A 1 171 ? 48.506 26.848 -36.049 1.00 22.38 200 ALA A CA 1
ATOM 1353 C C . ALA A 1 171 ? 49.975 26.466 -36.317 1.00 22.53 200 ALA A C 1
ATOM 1354 O O . ALA A 1 171 ? 50.882 27.272 -36.105 1.00 22.01 200 ALA A O 1
ATOM 1356 N N . GLY A 1 172 ? 50.202 25.255 -36.824 1.00 22.53 201 GLY A N 1
ATOM 1357 C CA . GLY A 1 172 ? 51.571 24.813 -37.135 1.00 23.00 201 GLY A CA 1
ATOM 1358 C C . GLY A 1 172 ? 52.185 25.680 -38.225 1.00 23.94 201 GLY A C 1
ATOM 1359 O O . GLY A 1 172 ? 53.416 25.812 -38.314 1.00 24.46 201 GLY A O 1
ATOM 1360 N N . TYR A 1 173 ? 51.322 26.249 -39.067 1.00 24.31 202 TYR A N 1
ATOM 1361 C CA . TYR A 1 173 ? 51.747 27.172 -40.129 1.00 25.99 202 TYR A CA 1
ATOM 1362 C C . TYR A 1 173 ? 51.752 28.664 -39.709 1.00 26.68 202 TYR A C 1
ATOM 1363 O O . TYR A 1 173 ? 52.106 29.523 -40.506 1.00 29.14 202 TYR A O 1
ATOM 1372 N N . GLY A 1 174 ? 51.380 28.969 -38.468 1.00 25.56 203 GLY A N 1
ATOM 1373 C CA . GLY A 1 174 ? 51.387 30.355 -37.994 1.00 25.53 203 GLY A CA 1
ATOM 1374 C C . GLY A 1 174 ? 50.008 30.950 -37.760 1.00 25.08 203 GLY A C 1
ATOM 1375 O O . GLY A 1 174 ? 49.896 32.117 -37.403 1.00 25.21 203 GLY A O 1
ATOM 1376 N N . GLY A 1 175 ? 48.958 30.158 -37.948 1.00 23.44 204 GLY A N 1
ATOM 1377 C CA . GLY A 1 175 ? 47.617 30.627 -37.671 1.00 23.61 204 GLY A CA 1
ATOM 1378 C C . GLY A 1 175 ? 47.364 30.667 -36.168 1.00 22.75 204 GLY A C 1
ATOM 1379 O O . GLY A 1 175 ? 48.096 30.067 -35.389 1.00 23.22 204 GLY A O 1
ATOM 1380 N N . TYR A 1 176 ? 46.341 31.391 -35.768 1.00 23.04 205 TYR A N 1
ATOM 1381 C CA . TYR A 1 176 ? 45.937 31.454 -34.360 1.00 22.67 205 TYR A CA 1
ATOM 1382 C C . TYR A 1 176 ? 44.475 31.867 -34.306 1.00 22.48 205 TYR A C 1
ATOM 1383 O O . TYR A 1 176 ? 43.955 32.448 -35.257 1.00 22.00 205 TYR A O 1
ATOM 1392 N N . VAL A 1 177 ? 43.805 31.570 -33.196 1.00 22.32 206 VAL A N 1
ATOM 1393 C CA . VAL A 1 177 ? 42.412 31.969 -33.033 1.00 22.48 206 VAL A CA 1
ATOM 1394 C C . VAL A 1 177 ? 42.325 33.465 -32.675 1.00 23.02 206 VAL A C 1
ATOM 1395 O O . VAL A 1 177 ? 41.835 34.259 -33.478 1.00 23.76 206 VAL A O 1
ATOM 1399 N N . PHE A 1 178 ? 42.781 33.818 -31.468 1.00 22.60 207 PHE A N 1
ATOM 1400 C CA . PHE A 1 178 ? 42.809 35.206 -30.994 1.00 24.03 207 PHE A CA 1
ATOM 1401 C C . PHE A 1 178 ? 44.238 35.645 -30.633 1.00 24.66 207 PHE A C 1
ATOM 1402 O O . PHE A 1 178 ? 45.001 34.891 -30.044 1.00 23.99 207 PHE A O 1
ATOM 1410 N N . GLY A 1 179 ? 44.589 36.878 -30.986 1.00 26.13 208 GLY A N 1
ATOM 1411 C CA . GLY A 1 179 ? 45.912 37.441 -30.672 1.00 27.55 208 GLY A CA 1
ATOM 1412 C C . GLY A 1 179 ? 46.118 37.672 -29.167 1.00 29.00 208 GLY A C 1
ATOM 1413 O O . GLY A 1 179 ? 45.223 37.399 -28.364 1.00 27.24 208 GLY A O 1
ATOM 1414 N N . ASP A 1 180 ? 47.296 38.174 -28.805 1.00 31.30 209 ASP A N 1
ATOM 1415 C CA . ASP A 1 180 ? 47.695 38.373 -27.408 1.00 34.04 209 ASP A CA 1
ATOM 1416 C C . ASP A 1 180 ? 47.487 37.072 -26.611 1.00 33.96 209 ASP A C 1
ATOM 1417 O O . ASP A 1 180 ? 46.809 37.056 -25.579 1.00 31.99 209 ASP A O 1
ATOM 1422 N N . GLU A 1 181 ? 48.062 35.988 -27.127 1.00 34.20 210 GLU A N 1
ATOM 1423 C CA . GLU A 1 181 ? 47.975 34.653 -26.511 1.00 36.99 210 GLU A CA 1
ATOM 1424 C C . GLU A 1 181 ? 46.539 34.200 -26.179 1.00 35.01 210 GLU A C 1
ATOM 1425 O O . GLU A 1 181 ? 46.275 33.635 -25.111 1.00 32.71 210 GLU A O 1
ATOM 1431 N N . GLY A 1 182 ? 45.627 34.448 -27.119 1.00 32.40 211 GLY A N 1
ATOM 1432 C CA . GLY A 1 182 ? 44.241 33.997 -27.001 1.00 31.19 211 GLY A CA 1
ATOM 1433 C C . GLY A 1 182 ? 43.301 34.854 -26.181 1.00 30.92 211 GLY A C 1
ATOM 1434 O O . GLY A 1 182 ? 42.217 34.394 -25.833 1.00 30.48 211 GLY A O 1
ATOM 1435 N N . THR A 1 183 ? 43.675 36.112 -25.920 1.00 30.25 212 THR A N 1
ATOM 1436 C CA . THR A 1 183 ? 42.869 36.998 -25.090 1.00 30.17 212 THR A CA 1
ATOM 1437 C C . THR A 1 183 ? 42.269 38.209 -25.805 1.00 30.18 212 THR A C 1
ATOM 1438 O O . THR A 1 183 ? 41.474 38.927 -25.198 1.00 31.87 212 THR A O 1
ATOM 1442 N N . ASN A 1 184 ? 42.644 38.459 -27.061 1.00 28.04 213 ASN A N 1
ATOM 1443 C CA . ASN A 1 184 ? 42.130 39.610 -27.790 1.00 28.14 213 ASN A CA 1
ATOM 1444 C C . ASN A 1 184 ? 41.170 39.165 -28.906 1.00 27.67 213 ASN A C 1
ATOM 1445 O O . ASN A 1 184 ? 41.612 38.816 -30.007 1.00 26.48 213 ASN A O 1
ATOM 1450 N N . PRO A 1 185 ? 39.852 39.243 -28.643 1.00 27.39 214 PRO A N 1
ATOM 1451 C CA . PRO A 1 185 ? 38.886 38.773 -29.636 1.00 27.24 214 PRO A CA 1
ATOM 1452 C C . PRO A 1 185 ? 38.758 39.668 -30.869 1.00 27.67 214 PRO A C 1
ATOM 1453 O O . PRO A 1 185 ? 38.046 39.294 -31.799 1.00 27.11 214 PRO A O 1
ATOM 1457 N N . LYS A 1 186 ? 39.429 40.824 -30.877 1.00 28.36 215 LYS A N 1
ATOM 1458 C CA . LYS A 1 186 ? 39.391 41.723 -32.042 1.00 30.18 215 LYS A CA 1
ATOM 1459 C C . LYS A 1 186 ? 40.560 41.449 -32.990 1.00 29.11 215 LYS A C 1
ATOM 1460 O O . LYS A 1 186 ? 40.698 42.127 -34.009 1.00 29.63 215 LYS A O 1
ATOM 1466 N N . ASP A 1 187 ? 41.408 40.480 -32.636 1.00 27.23 216 ASP A N 1
ATOM 1467 C CA . ASP A 1 187 ? 42.536 40.081 -33.463 1.00 27.50 216 ASP A CA 1
ATOM 1468 C C . ASP A 1 187 ? 42.394 38.584 -33.777 1.00 26.09 216 ASP A C 1
ATOM 1469 O O . ASP A 1 187 ? 42.865 37.737 -33.011 1.00 24.97 216 ASP A O 1
ATOM 1474 N N . ILE A 1 188 ? 41.739 38.282 -34.896 1.00 25.83 217 ILE A N 1
ATOM 1475 C CA . ILE A 1 188 ? 41.513 36.892 -35.335 1.00 25.54 217 ILE A CA 1
ATOM 1476 C C . ILE A 1 188 ? 42.562 36.481 -36.367 1.00 25.44 217 ILE A C 1
ATOM 1477 O O . ILE A 1 188 ? 42.751 37.172 -37.385 1.00 26.12 217 ILE A O 1
ATOM 1482 N N . GLY A 1 189 ? 43.246 35.375 -36.082 1.00 23.84 218 GLY A N 1
ATOM 1483 C CA . GLY A 1 189 ? 44.329 34.884 -36.924 1.00 24.29 218 GLY A CA 1
ATOM 1484 C C . GLY A 1 189 ? 43.999 33.738 -37.871 1.00 23.70 218 GLY A C 1
ATOM 1485 O O . GLY A 1 189 ? 44.892 33.190 -38.493 1.00 24.33 218 GLY A O 1
ATOM 1486 N N . LEU A 1 190 ? 42.719 33.402 -38.005 1.00 23.45 219 LEU A N 1
ATOM 1487 C CA . LEU A 1 190 ? 42.279 32.266 -38.852 1.00 22.77 219 LEU A CA 1
ATOM 1488 C C . LEU A 1 190 ? 42.263 32.534 -40.350 1.00 24.02 219 LEU A C 1
ATOM 1489 O O . LEU A 1 190 ? 42.023 31.611 -41.139 1.00 23.76 219 LEU A O 1
ATOM 1494 N N . ASN A 1 191 ? 42.544 33.768 -40.754 1.00 23.75 220 ASN A N 1
ATOM 1495 C CA . ASN A 1 191 ? 42.647 34.090 -42.172 1.00 24.66 220 ASN A CA 1
ATOM 1496 C C . ASN A 1 191 ? 43.990 34.746 -42.488 1.00 25.22 220 ASN A C 1
ATOM 1497 O O . ASN A 1 191 ? 44.126 35.399 -43.525 1.00 25.15 220 ASN A O 1
ATOM 1502 N N . ASN A 1 192 ? 44.982 34.575 -41.602 1.00 25.68 221 ASN A N 1
ATOM 1503 C CA . ASN A 1 192 ? 46.320 35.114 -41.864 1.00 26.69 221 ASN A CA 1
ATOM 1504 C C . ASN A 1 192 ? 47.035 34.206 -42.863 1.00 27.27 221 ASN A C 1
ATOM 1505 O O . ASN A 1 192 ? 46.516 33.146 -43.209 1.00 26.49 221 ASN A O 1
ATOM 1510 N N . LYS A 1 193 ? 48.201 34.635 -43.351 1.00 29.62 222 LYS A N 1
ATOM 1511 C CA . LYS A 1 193 ? 48.957 33.857 -44.357 1.00 31.63 222 LYS A CA 1
ATOM 1512 C C . LYS A 1 193 ? 49.161 32.407 -43.950 1.00 29.37 222 LYS A C 1
ATOM 1513 O O . LYS A 1 193 ? 48.958 31.494 -44.749 1.00 27.51 222 LYS A O 1
ATOM 1519 N N . GLY A 1 194 ? 49.581 32.220 -42.706 1.00 27.95 223 GLY A N 1
ATOM 1520 C CA . GLY A 1 194 ? 49.813 30.900 -42.145 1.00 26.94 223 GLY A CA 1
ATOM 1521 C C . GLY A 1 194 ? 48.585 30.015 -42.162 1.00 26.45 223 GLY A C 1
ATOM 1522 O O . GLY A 1 194 ? 48.645 28.865 -42.662 1.00 27.05 223 GLY A O 1
ATOM 1523 N N . SER A 1 195 ? 47.469 30.525 -41.629 1.00 25.50 224 SER A N 1
ATOM 1524 C CA . SER A 1 195 ? 46.221 29.735 -41.623 1.00 25.27 224 SER A CA 1
ATOM 1525 C C . SER A 1 195 ? 45.843 29.291 -43.045 1.00 24.63 224 SER A C 1
ATOM 1526 O O . SER A 1 195 ? 45.433 28.153 -43.263 1.00 23.61 224 SER A O 1
ATOM 1529 N N . VAL A 1 196 ? 45.969 30.199 -44.002 1.00 24.77 225 VAL A N 1
ATOM 1530 C CA . VAL A 1 196 ? 45.592 29.872 -45.373 1.00 26.37 225 VAL A CA 1
ATOM 1531 C C . VAL A 1 196 ? 46.519 28.789 -45.941 1.00 26.76 225 VAL A C 1
ATOM 1532 O O . VAL A 1 196 ? 46.055 27.914 -46.681 1.00 28.21 225 VAL A O 1
ATOM 1536 N N . GLU A 1 197 ? 47.802 28.820 -45.578 1.00 27.73 226 GLU A N 1
ATOM 1537 C CA . GLU A 1 197 ? 48.709 27.737 -45.997 1.00 29.04 226 GLU A CA 1
ATOM 1538 C C . GLU A 1 197 ? 48.222 26.395 -45.440 1.00 26.45 226 GLU A C 1
ATOM 1539 O O . GLU A 1 197 ? 48.253 25.373 -46.135 1.00 25.07 226 GLU A O 1
ATOM 1545 N N . GLY A 1 198 ? 47.778 26.410 -44.191 1.00 24.87 227 GLY A N 1
ATOM 1546 C CA . GLY A 1 198 ? 47.266 25.198 -43.541 1.00 24.35 227 GLY A CA 1
ATOM 1547 C C . GLY A 1 198 ? 45.992 24.691 -44.211 1.00 23.70 227 GLY A C 1
ATOM 1548 O O . GLY A 1 198 ? 45.846 23.476 -44.459 1.00 23.50 227 GLY A O 1
ATOM 1549 N N . ILE A 1 199 ? 45.079 25.627 -44.517 1.00 22.97 228 ILE A N 1
ATOM 1550 C CA . ILE A 1 199 ? 43.837 25.288 -45.167 1.00 23.19 228 ILE A CA 1
ATOM 1551 C C . ILE A 1 199 ? 44.148 24.684 -46.543 1.00 23.58 228 ILE A C 1
ATOM 1552 O O . ILE A 1 199 ? 43.551 23.675 -46.919 1.00 23.51 228 ILE A O 1
ATOM 1557 N N . THR A 1 200 ? 45.104 25.294 -47.256 1.00 24.71 229 THR A N 1
ATOM 1558 C CA . THR A 1 200 ? 45.516 24.828 -48.588 1.00 25.66 229 THR A CA 1
ATOM 1559 C C . THR A 1 200 ? 46.071 23.403 -48.522 1.00 25.51 229 THR A C 1
ATOM 1560 O O . THR A 1 200 ? 45.729 22.573 -49.358 1.00 25.23 229 THR A O 1
ATOM 1564 N N . TYR A 1 201 ? 46.920 23.131 -47.533 1.00 24.84 230 TYR A N 1
ATOM 1565 C CA . TYR A 1 201 ? 47.473 21.795 -47.336 1.00 24.90 230 TYR A CA 1
ATOM 1566 C C . TYR A 1 201 ? 46.364 20.765 -47.055 1.00 24.26 230 TYR A C 1
ATOM 1567 O O . TYR A 1 201 ? 46.338 19.667 -47.654 1.00 23.93 230 TYR A O 1
ATOM 1576 N N . ALA A 1 202 ? 45.439 21.120 -46.181 1.00 23.05 231 ALA A N 1
ATOM 1577 C CA . ALA A 1 202 ? 44.306 20.229 -45.871 1.00 23.36 231 ALA A CA 1
ATOM 1578 C C . ALA A 1 202 ? 43.471 19.910 -47.114 1.00 23.75 231 ALA A C 1
ATOM 1579 O O . ALA A 1 202 ? 43.065 18.767 -47.326 1.00 23.04 231 ALA A O 1
ATOM 1581 N N . THR A 1 203 ? 43.239 20.933 -47.933 1.00 23.47 232 THR A N 1
ATOM 1582 C CA . THR A 1 203 ? 42.435 20.801 -49.119 1.00 24.97 232 THR A CA 1
ATOM 1583 C C . THR A 1 203 ? 43.053 19.777 -50.087 1.00 26.66 232 THR A C 1
ATOM 1584 O O . THR A 1 203 ? 42.313 19.055 -50.764 1.00 26.61 232 THR A O 1
ATOM 1588 N N . LYS A 1 204 ? 44.384 19.703 -50.130 1.00 27.67 233 LYS A N 1
ATOM 1589 C CA . LYS A 1 204 ? 45.065 18.730 -51.011 1.00 30.21 233 LYS A CA 1
ATOM 1590 C C . LYS A 1 204 ? 44.699 17.300 -50.587 1.00 28.72 233 LYS A C 1
ATOM 1591 O O . LYS A 1 204 ? 44.448 16.438 -51.438 1.00 28.70 233 LYS A O 1
ATOM 1597 N N . TRP A 1 205 ? 44.674 17.042 -49.275 1.00 27.51 234 TRP A N 1
ATOM 1598 C CA . TRP A 1 205 ? 44.280 15.714 -48.783 1.00 27.09 234 TRP A CA 1
ATOM 1599 C C . TRP A 1 205 ? 42.818 15.417 -49.128 1.00 27.35 234 TRP A C 1
ATOM 1600 O O . TRP A 1 205 ? 42.507 14.348 -49.662 1.00 27.71 234 TRP A O 1
ATOM 1611 N N . PHE A 1 206 ? 41.927 16.367 -48.853 1.00 25.66 235 PHE A N 1
ATOM 1612 C CA . PHE A 1 206 ? 40.493 16.185 -49.192 1.00 25.71 235 PHE A CA 1
ATOM 1613 C C . PHE A 1 206 ? 40.231 15.943 -50.668 1.00 27.79 235 PHE A C 1
ATOM 1614 O O . PHE A 1 206 ? 39.453 15.037 -51.036 1.00 27.40 235 PHE A O 1
ATOM 1622 N N . GLN A 1 207 ? 40.888 16.748 -51.503 1.00 28.63 236 GLN A N 1
ATOM 1623 C CA . GLN A 1 207 ? 40.645 16.738 -52.939 1.00 30.67 236 GLN A CA 1
ATOM 1624 C C . GLN A 1 207 ? 41.431 15.686 -53.747 1.00 31.43 236 GLN A C 1
ATOM 1625 O O . GLN A 1 207 ? 40.893 15.139 -54.715 1.00 31.96 236 GLN A O 1
ATOM 1631 N N . ASP A 1 208 ? 42.664 15.373 -53.330 1.00 31.60 237 ASP A N 1
ATOM 1632 C CA . ASP A 1 208 ? 43.522 14.440 -54.085 1.00 32.71 237 ASP A CA 1
ATOM 1633 C C . ASP A 1 208 ? 43.711 13.046 -53.520 1.00 32.62 237 ASP A C 1
ATOM 1634 O O . ASP A 1 208 ? 44.137 12.153 -54.249 1.00 33.67 237 ASP A O 1
ATOM 1639 N N . VAL A 1 209 ? 43.421 12.838 -52.252 1.00 30.32 238 VAL A N 1
ATOM 1640 C CA . VAL A 1 209 ? 43.739 11.559 -51.621 1.00 30.79 238 VAL A CA 1
ATOM 1641 C C . VAL A 1 209 ? 42.544 10.849 -51.004 1.00 29.53 238 VAL A C 1
ATOM 1642 O O . VAL A 1 209 ? 42.303 9.685 -51.245 1.00 29.00 238 VAL A O 1
ATOM 1646 N N . TRP A 1 210 ? 41.784 11.569 -50.196 1.00 27.35 239 TRP A N 1
ATOM 1647 C CA . TRP A 1 210 ? 40.749 10.922 -49.420 1.00 27.02 239 TRP A CA 1
ATOM 1648 C C . TRP A 1 210 ? 39.414 10.541 -50.073 1.00 27.54 239 TRP A C 1
ATOM 1649 O O . TRP A 1 210 ? 38.960 11.185 -51.026 1.00 26.90 239 TRP A O 1
ATOM 1660 N N . PRO A 1 211 ? 38.776 9.489 -49.528 1.00 28.45 240 PRO A N 1
ATOM 1661 C CA . PRO A 1 211 ? 37.427 9.127 -49.916 1.00 30.02 240 PRO A CA 1
ATOM 1662 C C . PRO A 1 211 ? 36.491 10.310 -49.643 1.00 29.79 240 PRO A C 1
ATOM 1663 O O . PRO A 1 211 ? 36.734 11.098 -48.691 1.00 27.56 240 PRO A O 1
ATOM 1667 N N . LYS A 1 212 ? 35.454 10.425 -50.466 1.00 30.84 241 LYS A N 1
ATOM 1668 C CA . LYS A 1 212 ? 34.463 11.501 -50.373 1.00 31.57 241 LYS A CA 1
ATOM 1669 C C . LYS A 1 212 ? 33.860 11.631 -48.996 1.00 31.12 241 LYS A C 1
ATOM 1670 O O . LYS A 1 212 ? 33.607 12.744 -48.527 1.00 31.50 241 LYS A O 1
ATOM 1676 N N . GLY A 1 213 ? 33.656 10.502 -48.333 1.00 30.88 242 GLY A N 1
ATOM 1677 C CA . GLY A 1 213 ? 33.109 10.503 -46.976 1.00 30.50 242 GLY A CA 1
ATOM 1678 C C . GLY A 1 213 ? 33.863 11.359 -45.965 1.00 28.76 242 GLY A C 1
ATOM 1679 O O . GLY A 1 213 ? 33.287 11.769 -44.967 1.00 27.86 242 GLY A O 1
ATOM 1680 N N . MET A 1 214 ? 35.146 11.643 -46.215 1.00 27.90 243 MET A N 1
ATOM 1681 C CA . MET A 1 214 ? 35.925 12.468 -45.275 1.00 27.00 243 MET A CA 1
ATOM 1682 C C . MET A 1 214 ? 35.443 13.939 -45.197 1.00 26.72 243 MET A C 1
ATOM 1683 O O . MET A 1 214 ? 35.744 14.655 -44.214 1.00 26.48 243 MET A O 1
ATOM 1688 N N . GLN A 1 215 ? 34.693 14.374 -46.208 1.00 27.13 244 GLN A N 1
ATOM 1689 C CA . GLN A 1 215 ? 34.160 15.742 -46.266 1.00 27.63 244 GLN A CA 1
ATOM 1690 C C . GLN A 1 215 ? 32.832 15.949 -45.531 1.00 28.50 244 GLN A C 1
ATOM 1691 O O . GLN A 1 215 ? 32.434 17.097 -45.324 1.00 29.44 244 GLN A O 1
ATOM 1697 N N . ASP A 1 216 ? 32.147 14.860 -45.161 1.00 29.36 245 ASP A N 1
ATOM 1698 C CA . ASP A 1 216 ? 30.853 14.922 -44.463 1.00 29.87 245 ASP A CA 1
ATOM 1699 C C . ASP A 1 216 ? 31.131 14.945 -42.970 1.00 29.00 245 ASP A C 1
ATOM 1700 O O . ASP A 1 216 ? 31.280 13.903 -42.336 1.00 29.10 245 ASP A O 1
ATOM 1705 N N . ASN A 1 217 ? 31.192 16.143 -42.406 1.00 28.82 246 ASN A N 1
ATOM 1706 C CA . ASN A 1 217 ? 31.534 16.281 -40.993 1.00 29.29 246 ASN A CA 1
ATOM 1707 C C . ASN A 1 217 ? 30.637 15.465 -40.067 1.00 31.18 246 ASN A C 1
ATOM 1708 O O . ASN A 1 217 ? 31.112 14.904 -39.092 1.00 32.04 246 ASN A O 1
ATOM 1713 N N . LYS A 1 218 ? 29.351 15.384 -40.387 1.00 32.72 247 LYS A N 1
ATOM 1714 C CA . LYS A 1 218 ? 28.396 14.675 -39.530 1.00 34.75 247 LYS A CA 1
ATOM 1715 C C . LYS A 1 218 ? 28.739 13.189 -39.307 1.00 34.17 247 LYS A C 1
ATOM 1716 O O . LYS A 1 218 ? 28.487 12.651 -38.231 1.00 33.27 247 LYS A O 1
ATOM 1722 N N . SER A 1 219 ? 29.327 12.545 -40.312 1.00 33.07 248 SER A N 1
ATOM 1723 C CA . SER A 1 219 ? 29.629 11.106 -40.246 1.00 33.93 248 SER A CA 1
ATOM 1724 C C . SER A 1 219 ? 31.115 10.742 -40.389 1.00 33.13 248 SER A C 1
ATOM 1725 O O . SER A 1 219 ? 31.463 9.558 -40.347 1.00 32.34 248 SER A O 1
ATOM 1728 N N . ALA A 1 220 ? 31.983 11.743 -40.551 1.00 32.10 249 ALA A N 1
ATOM 1729 C CA . ALA A 1 220 ? 33.420 11.483 -40.749 1.00 32.17 249 ALA A CA 1
ATOM 1730 C C . ALA A 1 220 ? 34.096 10.731 -39.583 1.00 32.75 249 ALA A C 1
ATOM 1731 O O . ALA A 1 220 ? 34.952 9.874 -39.821 1.00 32.14 249 ALA A O 1
ATOM 1733 N N . ASP A 1 221 ? 33.739 11.042 -38.334 1.00 32.41 250 ASP A N 1
ATOM 1734 C CA . ASP A 1 221 ? 34.365 10.322 -37.221 1.00 33.62 250 ASP A CA 1
ATOM 1735 C C . ASP A 1 221 ? 33.994 8.837 -37.278 1.00 34.73 250 ASP A C 1
ATOM 1736 O O . ASP A 1 221 ? 34.858 7.976 -37.072 1.00 34.49 250 ASP A O 1
ATOM 1741 N N . ASP A 1 222 ? 32.726 8.526 -37.565 1.00 36.22 251 ASP A N 1
ATOM 1742 C CA . ASP A 1 222 ? 32.298 7.122 -37.671 1.00 37.79 251 ASP A CA 1
ATOM 1743 C C . ASP A 1 222 ? 33.104 6.403 -38.752 1.00 37.20 251 ASP A C 1
ATOM 1744 O O . ASP A 1 222 ? 33.548 5.269 -38.560 1.00 36.27 251 ASP A O 1
ATOM 1749 N N . PHE A 1 223 ? 33.288 7.078 -39.880 1.00 35.30 252 PHE A N 1
ATOM 1750 C CA . PHE A 1 223 ? 34.042 6.529 -40.994 1.00 34.43 252 PHE A CA 1
ATOM 1751 C C . PHE A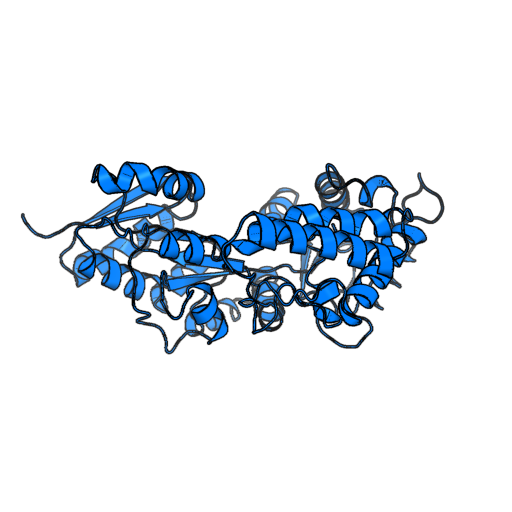 1 223 ? 35.481 6.259 -40.580 1.00 33.37 252 PHE A C 1
ATOM 1752 O O . PHE A 1 223 ? 36.009 5.179 -40.790 1.00 33.95 252 PHE A O 1
ATOM 1760 N N . ILE A 1 224 ? 36.114 7.263 -39.998 1.00 31.34 253 ILE A N 1
ATOM 1761 C CA . ILE A 1 224 ? 37.498 7.154 -39.572 1.00 30.90 253 ILE A CA 1
ATOM 1762 C C . ILE A 1 224 ? 37.717 6.034 -38.540 1.00 31.37 253 ILE A C 1
ATOM 1763 O O . ILE A 1 224 ? 38.670 5.276 -38.675 1.00 31.02 253 ILE A O 1
ATOM 1768 N N . GLN A 1 225 ? 36.853 5.936 -37.523 1.00 32.09 254 GLN A N 1
ATOM 1769 C CA . GLN A 1 225 ? 37.000 4.904 -36.487 1.00 33.81 254 GLN A CA 1
ATOM 1770 C C . GLN A 1 225 ? 36.784 3.513 -37.062 1.00 35.49 254 GLN A C 1
ATOM 1771 O O . GLN A 1 225 ? 37.465 2.555 -36.684 1.00 36.04 254 GLN A O 1
ATOM 1777 N N . ASP A 1 226 ? 35.816 3.414 -37.967 1.00 36.49 255 ASP A N 1
ATOM 1778 C CA . ASP A 1 226 ? 35.495 2.162 -38.618 1.00 38.16 255 ASP A CA 1
ATOM 1779 C C . ASP A 1 226 ? 36.715 1.670 -39.422 1.00 37.14 255 ASP A C 1
ATOM 1780 O O . ASP A 1 226 ? 37.060 0.486 -39.352 1.00 37.11 255 ASP A O 1
ATOM 1785 N N . GLN A 1 227 ? 37.369 2.571 -40.167 1.00 35.62 256 GLN A N 1
ATOM 1786 C CA . GLN A 1 227 ? 38.554 2.188 -40.973 1.00 36.00 256 GLN A CA 1
ATOM 1787 C C . GLN A 1 227 ? 39.738 1.750 -40.101 1.00 35.56 256 GLN A C 1
ATOM 1788 O O . GLN A 1 227 ? 40.396 0.736 -40.379 1.00 36.58 256 GLN A O 1
ATOM 1794 N N . PHE A 1 228 ? 40.021 2.504 -39.049 1.00 33.74 257 PHE A N 1
ATOM 1795 C CA . PHE A 1 228 ? 41.133 2.140 -38.185 1.00 34.10 257 PHE A CA 1
ATOM 1796 C C . PHE A 1 228 ? 40.875 0.821 -37.425 1.00 35.22 257 PHE A C 1
ATOM 1797 O O . PHE A 1 228 ? 41.737 -0.068 -37.401 1.00 36.95 257 PHE A O 1
ATOM 1805 N N . VAL A 1 229 ? 39.685 0.691 -36.831 1.00 36.52 258 VAL A N 1
ATOM 1806 C CA . VAL A 1 229 ? 39.313 -0.512 -36.049 1.00 38.43 258 VAL A CA 1
ATOM 1807 C C . VAL A 1 229 ? 39.213 -1.773 -36.916 1.00 40.32 258 VAL A C 1
ATOM 1808 O O . VAL A 1 229 ? 39.343 -2.893 -36.403 1.00 41.18 258 VAL A O 1
ATOM 1812 N N . LYS A 1 230 ? 39.014 -1.606 -38.223 1.00 39.80 259 LYS A N 1
ATOM 1813 C CA . LYS A 1 230 ? 38.952 -2.759 -39.121 1.00 40.78 259 LYS A CA 1
ATOM 1814 C C . LYS A 1 230 ? 40.255 -3.023 -39.865 1.00 39.17 259 LYS A C 1
ATOM 1815 O O . LYS A 1 230 ? 40.290 -3.857 -40.771 1.00 39.49 259 LYS A O 1
ATOM 1821 N N . GLY A 1 231 ? 41.331 -2.343 -39.470 1.00 36.99 260 GLY A N 1
ATOM 1822 C CA . GLY A 1 231 ? 42.636 -2.564 -40.102 1.00 37.32 260 GLY A CA 1
ATOM 1823 C C . GLY A 1 231 ? 42.786 -2.036 -41.528 1.00 36.76 260 GLY A C 1
ATOM 1824 O O . GLY A 1 231 ? 43.595 -2.557 -42.289 1.00 36.30 260 GLY A O 1
ATOM 1825 N N . LYS A 1 232 ? 42.024 -1.000 -41.881 1.00 36.16 261 LYS A N 1
ATOM 1826 C CA . LYS A 1 232 ? 42.061 -0.411 -43.235 1.00 36.32 261 LYS A CA 1
ATOM 1827 C C . LYS A 1 232 ? 42.758 0.959 -43.296 1.00 34.92 261 LYS A C 1
ATOM 1828 O O . LYS A 1 232 ? 43.064 1.448 -44.383 1.00 34.08 261 LYS A O 1
ATOM 1834 N N . ALA A 1 233 ? 42.947 1.597 -42.135 1.00 33.63 262 ALA A N 1
ATOM 1835 C CA . ALA A 1 233 ? 43.699 2.848 -42.041 1.00 32.09 262 ALA A CA 1
ATOM 1836 C C . ALA A 1 233 ? 44.938 2.547 -41.211 1.00 31.83 262 ALA A C 1
ATOM 1837 O O . ALA A 1 233 ? 44.829 1.961 -40.125 1.00 32.80 262 ALA A O 1
ATOM 1839 N N . ALA A 1 234 ? 46.106 2.938 -41.711 1.00 31.21 263 ALA A N 1
ATOM 1840 C CA . ALA A 1 234 ? 47.380 2.663 -41.029 1.00 31.16 263 ALA A CA 1
ATOM 1841 C C . ALA A 1 234 ? 47.704 3.629 -39.893 1.00 30.30 263 ALA A C 1
ATOM 1842 O O . ALA A 1 234 ? 48.344 3.233 -38.908 1.00 31.31 263 ALA A O 1
ATOM 1844 N N . ALA A 1 235 ? 47.261 4.876 -40.033 1.00 29.05 264 ALA A N 1
ATOM 1845 C CA . ALA A 1 235 ? 47.521 5.915 -39.044 1.00 28.19 264 ALA A CA 1
ATOM 1846 C C . ALA A 1 235 ? 46.434 6.977 -39.073 1.00 28.31 264 ALA A C 1
ATOM 1847 O O . ALA A 1 235 ? 45.942 7.365 -40.149 1.00 26.15 264 ALA A O 1
ATOM 1849 N N . ILE A 1 236 ? 46.051 7.452 -37.887 1.00 27.35 265 ILE A N 1
ATOM 1850 C CA . ILE A 1 236 ? 45.032 8.470 -37.802 1.00 26.78 265 ILE A CA 1
ATOM 1851 C C . ILE A 1 236 ? 45.318 9.426 -36.667 1.00 26.27 265 ILE A C 1
ATOM 1852 O O . ILE A 1 236 ? 46.026 9.080 -35.702 1.00 26.94 265 ILE A O 1
ATOM 1857 N N A LEU A 1 237 ? 44.766 10.623 -36.781 0.50 25.57 266 LEU A N 1
ATOM 1858 N N B LEU A 1 237 ? 44.805 10.645 -36.786 0.50 26.31 266 LEU A N 1
ATOM 1859 C CA A LEU A 1 237 ? 44.852 11.628 -35.728 0.50 24.96 266 LEU A CA 1
ATOM 1860 C CA B LEU A 1 237 ? 44.890 11.599 -35.678 0.50 26.19 266 LEU A CA 1
ATOM 1861 C C A LEU A 1 237 ? 43.728 11.288 -34.755 0.50 25.50 266 LEU A C 1
ATOM 1862 C C B LEU A 1 237 ? 43.751 11.241 -34.748 0.50 26.21 266 LEU A C 1
ATOM 1863 O O A LEU A 1 237 ? 42.634 10.968 -35.197 0.50 26.24 266 LEU A O 1
ATOM 1864 O O B LEU A 1 237 ? 42.681 10.873 -35.207 0.50 26.89 266 LEU A O 1
ATOM 1873 N N . GLY A 1 238 ? 43.981 11.332 -33.442 1.00 26.49 267 GLY A N 1
ATOM 1874 C CA . GLY A 1 238 ? 42.940 11.027 -32.472 1.00 26.67 267 GLY A CA 1
ATOM 1875 C C . GLY A 1 238 ? 43.264 11.504 -31.081 1.00 27.29 267 GLY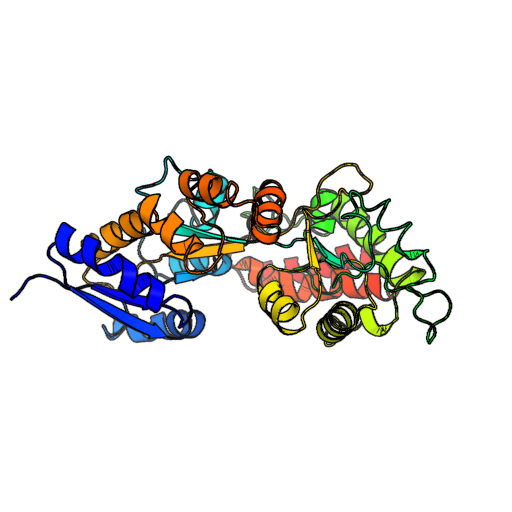 A C 1
ATOM 1876 O O . GLY A 1 238 ? 44.389 11.906 -30.812 1.00 27.01 267 GLY A O 1
ATOM 1877 N N . GLY A 1 239 ? 42.274 11.472 -30.193 1.00 27.32 268 GLY A N 1
ATOM 1878 C CA . GLY A 1 239 ? 42.496 11.895 -28.812 1.00 28.47 268 GLY A CA 1
ATOM 1879 C C . GLY A 1 239 ? 42.737 10.700 -27.915 1.00 29.13 268 GLY A C 1
ATOM 1880 O O . GLY A 1 239 ? 42.413 9.590 -28.292 1.00 30.30 268 GLY A O 1
ATOM 1881 N N . PRO A 1 240 ? 43.309 10.915 -26.717 1.00 30.60 269 PRO A N 1
ATOM 1882 C CA . PRO A 1 240 ? 43.552 9.808 -25.770 1.00 31.45 269 PRO A CA 1
ATOM 1883 C C . PRO A 1 240 ? 42.287 9.019 -25.418 1.00 32.69 269 PRO A C 1
ATOM 1884 O O . PRO A 1 240 ? 42.351 7.815 -25.130 1.00 34.14 269 PRO A O 1
ATOM 1888 N N . TRP A 1 241 ? 41.143 9.694 -25.465 1.00 33.16 270 TRP A N 1
ATOM 1889 C CA . TRP A 1 241 ? 39.853 9.059 -25.137 1.00 35.11 270 TRP A CA 1
ATOM 1890 C C . TRP A 1 241 ? 39.512 7.853 -26.022 1.00 35.76 270 TRP A C 1
ATOM 1891 O O . TRP A 1 241 ? 38.749 7.000 -25.608 1.00 36.02 270 TRP A O 1
ATOM 1902 N N . SER A 1 242 ? 40.083 7.779 -27.223 1.00 35.42 271 SER A N 1
ATOM 1903 C CA . SER A 1 242 ? 39.794 6.663 -28.134 1.00 36.29 271 SER A CA 1
ATOM 1904 C C . SER A 1 242 ? 40.587 5.362 -27.872 1.00 37.33 271 SER A C 1
ATOM 1905 O O . SER A 1 242 ? 40.210 4.301 -28.373 1.00 37.59 271 SER A O 1
ATOM 1908 N N . ALA A 1 243 ? 41.692 5.452 -27.132 1.00 37.72 272 ALA A N 1
ATOM 1909 C CA . ALA A 1 243 ? 42.554 4.280 -26.881 1.00 38.60 272 ALA A CA 1
ATOM 1910 C C . ALA A 1 243 ? 41.776 3.084 -26.316 1.00 40.02 272 ALA A C 1
ATOM 1911 O O . ALA A 1 243 ? 41.921 1.963 -26.811 1.00 41.24 272 ALA A O 1
ATOM 1913 N N . ALA A 1 244 ? 40.938 3.335 -25.314 1.00 40.42 273 ALA A N 1
ATOM 1914 C CA . 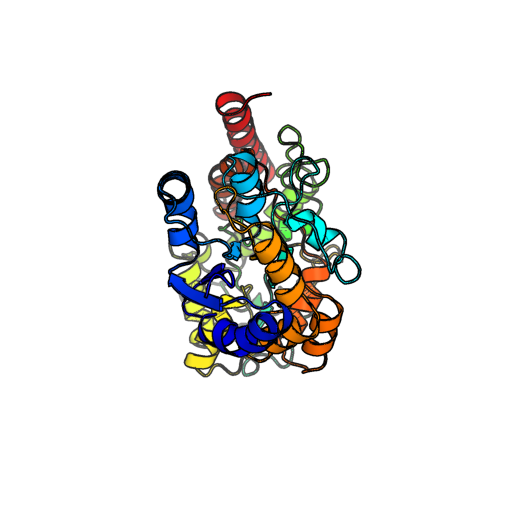ALA A 1 244 ? 40.108 2.292 -24.704 1.00 42.56 273 ALA A CA 1
ATOM 1915 C C . ALA A 1 244 ? 39.371 1.463 -25.766 1.00 43.71 273 ALA A C 1
ATOM 1916 O O . ALA A 1 244 ? 39.336 0.240 -25.670 1.00 45.60 273 ALA A O 1
ATOM 1918 N N . ASN A 1 245 ? 38.798 2.130 -26.772 1.00 43.64 274 ASN A N 1
ATOM 1919 C CA . ASN A 1 245 ? 38.094 1.443 -27.874 1.00 44.89 274 ASN A CA 1
ATOM 1920 C C . ASN A 1 245 ? 39.014 0.568 -28.701 1.00 45.00 274 ASN A C 1
ATOM 1921 O O . ASN A 1 245 ? 38.618 -0.509 -29.147 1.00 46.22 274 ASN A O 1
ATOM 1926 N N . TYR A 1 246 ? 40.234 1.034 -28.945 1.00 44.01 275 TYR A N 1
ATOM 1927 C CA . TYR A 1 246 ? 41.170 0.242 -29.745 1.00 43.92 275 TYR A CA 1
ATOM 1928 C C . TYR A 1 246 ? 41.645 -0.963 -28.941 1.00 45.09 275 TYR A C 1
ATOM 1929 O O . TYR A 1 246 ? 41.928 -2.001 -29.516 1.00 44.90 275 TYR A O 1
ATOM 1938 N N . LYS A 1 247 ? 41.741 -0.806 -27.616 1.00 47.51 276 LYS A N 1
ATOM 1939 C CA . LYS A 1 247 ? 42.099 -1.926 -26.720 1.00 51.58 276 LYS A CA 1
ATOM 1940 C C . LYS A 1 247 ? 40.976 -2.967 -26.718 1.00 52.86 276 LYS A C 1
ATOM 1941 O O . LYS A 1 247 ? 41.244 -4.166 -26.789 1.00 53.53 276 LYS A O 1
ATOM 1947 N N . GLU A 1 248 ? 39.727 -2.499 -26.655 1.00 53.97 277 GLU A N 1
ATOM 1948 C CA . GLU A 1 248 ? 38.546 -3.385 -26.711 1.00 56.26 277 GLU A CA 1
ATOM 1949 C C . GLU A 1 248 ? 38.482 -4.172 -28.025 1.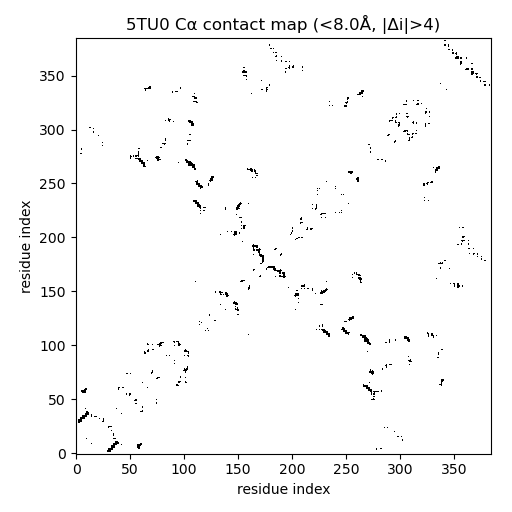00 54.55 277 GLU A C 1
ATOM 1950 O O . GLU A 1 248 ? 38.110 -5.343 -28.031 1.00 54.39 277 GLU A O 1
ATOM 1956 N N . ALA A 1 249 ? 38.842 -3.519 -29.128 1.00 51.75 278 ALA A N 1
ATOM 1957 C CA . ALA A 1 249 ? 38.828 -4.151 -30.452 1.00 51.62 278 ALA A CA 1
ATOM 1958 C C . ALA A 1 249 ? 40.103 -4.968 -30.752 1.00 52.20 278 ALA A C 1
ATOM 1959 O O . ALA A 1 249 ? 40.263 -5.486 -31.857 1.00 50.64 278 ALA A O 1
ATOM 1961 N N . LYS A 1 250 ? 41.003 -5.071 -29.771 1.00 52.92 279 LYS A N 1
ATOM 1962 C CA . LYS A 1 250 ? 42.245 -5.866 -29.899 1.00 54.37 279 LYS A CA 1
ATOM 1963 C C . LYS A 1 250 ? 43.212 -5.476 -31.054 1.00 51.35 279 LYS A C 1
ATOM 1964 O O . LYS A 1 250 ? 43.995 -6.300 -31.526 1.00 51.51 279 LYS A O 1
ATOM 1970 N N . ILE A 1 251 ? 43.166 -4.217 -31.469 1.00 48.48 280 ILE A N 1
ATOM 1971 C CA . ILE A 1 251 ? 44.058 -3.704 -32.503 1.00 46.92 280 ILE A CA 1
ATOM 1972 C C . ILE A 1 251 ? 45.438 -3.571 -31.891 1.00 45.36 280 ILE A C 1
ATOM 1973 O O . ILE A 1 251 ? 45.580 -3.043 -30.786 1.00 45.91 280 ILE A O 1
ATOM 1978 N N . ASN A 1 252 ? 46.457 -4.062 -32.589 1.00 43.98 281 ASN A N 1
ATOM 1979 C CA . ASN A 1 252 ? 47.836 -3.943 -32.109 1.00 43.41 281 ASN A CA 1
ATOM 1980 C C . ASN A 1 252 ? 48.285 -2.513 -32.432 1.00 40.88 281 ASN A C 1
ATOM 1981 O O . ASN A 1 252 ? 49.133 -2.293 -33.308 1.00 40.62 281 ASN A O 1
ATOM 1986 N N . TYR A 1 253 ? 47.710 -1.546 -31.717 1.00 38.85 282 TYR A N 1
ATOM 1987 C CA . TYR A 1 253 ? 47.973 -0.135 -32.000 1.00 36.71 282 TYR A CA 1
ATOM 1988 C C . TYR A 1 253 ? 49.203 0.395 -31.283 1.00 35.64 282 TYR A C 1
ATOM 1989 O O . TYR A 1 253 ? 49.626 -0.118 -30.246 1.00 36.38 282 TYR A O 1
ATOM 1998 N N . GLY A 1 254 ? 49.787 1.423 -31.869 1.00 33.94 283 GLY A N 1
ATOM 1999 C CA . GLY A 1 254 ? 50.912 2.119 -31.294 1.00 34.36 283 GLY A CA 1
ATOM 2000 C C . GLY A 1 254 ? 50.521 3.584 -31.278 1.00 32.82 283 GLY A C 1
ATOM 2001 O O . GLY A 1 254 ? 49.597 3.989 -31.977 1.00 32.30 283 GLY A O 1
ATOM 2002 N N . VAL A 1 255 ? 51.211 4.372 -30.469 1.00 36.49 284 VAL A N 1
ATOM 2003 C CA . VAL A 1 255 ? 50.905 5.787 -30.366 1.00 34.21 284 VAL A CA 1
ATOM 2004 C C . VAL A 1 255 ? 52.196 6.585 -30.471 1.00 34.03 284 VAL A C 1
ATOM 2005 O O . VAL A 1 255 ? 53.242 6.194 -29.908 1.00 34.52 284 VAL A O 1
ATOM 2009 N N . ALA A 1 256 ? 52.100 7.724 -31.152 1.00 32.94 285 ALA A N 1
ATOM 2010 C CA . ALA A 1 256 ? 53.227 8.611 -31.342 1.00 32.62 285 ALA A CA 1
ATOM 2011 C C . ALA A 1 256 ? 52.805 10.074 -31.377 1.00 31.39 285 ALA A C 1
ATOM 2012 O O . ALA A 1 256 ? 51.607 10.411 -31.502 1.00 29.89 285 ALA A O 1
ATOM 2014 N N . LYS A 1 257 ? 53.798 10.947 -31.239 1.00 30.65 286 LYS A N 1
ATOM 2015 C CA . LYS A 1 257 ? 53.571 12.369 -31.437 1.00 29.82 286 LYS A CA 1
ATOM 2016 C C . LYS A 1 257 ? 53.028 12.540 -32.853 1.00 28.01 286 LYS A C 1
ATOM 2017 O O . LYS A 1 257 ? 53.247 11.683 -33.718 1.00 28.49 286 LYS A O 1
ATOM 2023 N N . ILE A 1 258 ? 52.340 13.636 -33.096 1.00 26.63 287 ILE A N 1
ATOM 2024 C CA . ILE A 1 258 ? 51.828 13.912 -34.440 1.00 25.88 287 ILE A CA 1
ATOM 2025 C C . ILE A 1 258 ? 53.048 14.187 -35.360 1.00 26.02 287 ILE A C 1
ATOM 2026 O O . ILE A 1 258 ? 54.012 14.855 -34.957 1.00 26.18 287 ILE A O 1
ATOM 2031 N N . PRO A 1 259 ? 53.047 13.628 -36.576 1.00 25.26 288 PRO A N 1
ATOM 2032 C CA . PRO A 1 259 ? 54.211 13.875 -37.411 1.00 25.69 288 PRO A CA 1
ATOM 2033 C C . PRO A 1 259 ? 54.474 15.356 -37.719 1.00 24.74 288 PRO A C 1
ATOM 2034 O O . PRO A 1 259 ? 53.553 16.168 -37.756 1.00 23.70 288 PRO A O 1
ATOM 2038 N N . THR A 1 260 ? 55.745 15.672 -37.942 1.00 25.50 289 THR A N 1
ATOM 2039 C CA . THR A 1 260 ? 56.203 17.032 -38.260 1.00 25.33 289 THR A CA 1
ATOM 2040 C C . THR A 1 260 ? 55.650 17.521 -39.605 1.00 25.05 289 THR A C 1
ATOM 2041 O O . THR A 1 260 ? 55.645 16.784 -40.578 1.00 25.18 289 THR A O 1
ATOM 2045 N N . LEU A 1 261 ? 55.171 18.757 -39.644 1.00 24.49 290 LEU A N 1
ATOM 2046 C CA . LEU A 1 261 ? 54.613 19.347 -40.860 1.00 24.23 290 LEU A CA 1
ATOM 2047 C C . LEU A 1 261 ? 55.690 19.625 -41.912 1.00 24.76 290 LEU A C 1
ATOM 2048 O O . LEU A 1 261 ? 56.885 19.640 -41.598 1.00 25.04 290 LEU A O 1
ATOM 2053 N N . ASN A 1 262 ? 55.257 19.849 -43.158 1.00 24.65 291 ASN A N 1
ATOM 2054 C CA . ASN A 1 262 ? 56.149 20.134 -44.277 1.00 25.27 291 ASN A CA 1
ATOM 2055 C C . ASN A 1 262 ? 57.026 21.371 -44.148 1.00 25.47 291 ASN A C 1
ATOM 2056 O O . ASN A 1 262 ? 58.025 21.485 -44.861 1.00 25.34 291 ASN A O 1
ATOM 2061 N N . ASN A 1 263 ? 56.639 22.298 -43.266 1.00 25.10 292 ASN A N 1
ATOM 2062 C CA . ASN A 1 263 ? 57.456 23.500 -43.004 1.00 26.23 292 ASN A CA 1
ATOM 2063 C C . ASN A 1 263 ? 58.514 23.249 -41.917 1.00 27.15 292 ASN A C 1
ATOM 2064 O O . ASN A 1 263 ? 59.246 24.164 -41.528 1.00 27.67 292 ASN A O 1
ATOM 2069 N N . GLY A 1 264 ? 58.574 22.017 -41.405 1.00 27.43 293 GLY A N 1
ATOM 2070 C CA . GLY A 1 264 ? 59.537 21.657 -40.357 1.00 28.26 293 GLY A CA 1
ATOM 2071 C C . GLY A 1 264 ? 59.054 21.957 -38.951 1.00 28.09 293 GLY A C 1
ATOM 2072 O O . GLY A 1 264 ? 59.774 21.690 -37.974 1.00 28.82 293 GLY A O 1
ATOM 2073 N N . LYS A 1 265 ? 57.847 22.498 -38.836 1.00 27.63 294 LYS A N 1
ATOM 2074 C CA . LYS A 1 265 ? 57.279 22.833 -37.529 1.00 28.71 294 LYS A CA 1
ATOM 2075 C C . LYS A 1 265 ? 56.337 21.749 -37.052 1.00 27.44 294 LYS A C 1
ATOM 2076 O O . LYS A 1 265 ? 55.846 20.939 -37.844 1.00 26.58 294 LYS A O 1
ATOM 2082 N N . GLU A 1 266 ? 56.119 21.723 -35.743 1.00 26.68 295 GLU A N 1
ATOM 2083 C CA . GLU A 1 266 ? 55.238 20.751 -35.141 1.00 26.59 295 GLU A CA 1
ATOM 2084 C C . GLU A 1 266 ? 53.784 21.148 -35.269 1.00 26.14 295 GLU A C 1
ATOM 2085 O O . GLU A 1 266 ? 53.433 22.330 -35.264 1.00 26.09 295 GLU A O 1
ATOM 2091 N N . TYR A 1 267 ? 52.935 20.133 -35.410 1.00 25.90 296 TYR A N 1
ATOM 2092 C CA . TYR A 1 267 ? 51.490 20.306 -35.383 1.00 24.92 296 TYR A CA 1
ATOM 2093 C C . TYR A 1 267 ? 51.237 20.902 -33.985 1.00 24.24 296 TYR A C 1
ATOM 2094 O O . TYR A 1 267 ? 51.807 20.416 -33.001 1.00 24.17 296 TYR A O 1
ATOM 2103 N N A SER A 1 268 ? 50.381 21.917 -33.914 0.60 23.44 297 SER A N 1
ATOM 2104 N N B SER A 1 268 ? 50.414 21.950 -33.909 0.40 23.77 297 SER A N 1
ATOM 2105 C CA A SER A 1 268 ? 50.149 22.653 -32.667 0.60 23.16 297 SER A CA 1
ATOM 2106 C CA B SER A 1 268 ? 50.164 22.674 -32.647 0.40 23.58 297 SER A CA 1
ATOM 2107 C C A SER A 1 268 ? 48.694 22.606 -32.223 0.60 22.81 297 SER A C 1
ATOM 2108 C C B SER A 1 268 ? 48.704 22.612 -32.213 0.40 22.98 297 SER A C 1
ATOM 2109 O O A SER A 1 268 ? 47.983 23.609 -32.285 0.60 22.66 297 SER A O 1
ATOM 2110 O O B SER A 1 268 ? 48.002 23.621 -32.267 0.40 22.75 297 SER A O 1
ATOM 2115 N N . PRO A 1 269 ? 48.246 21.434 -31.742 1.00 22.46 298 PRO A N 1
ATOM 2116 C CA . PRO A 1 269 ? 46.850 21.262 -31.373 1.00 22.27 298 PRO A CA 1
ATOM 2117 C C . PRO A 1 269 ? 46.473 21.989 -30.089 1.00 21.94 298 PRO A C 1
ATOM 2118 O O . PRO A 1 269 ? 47.350 22.533 -29.444 1.00 23.06 298 PRO A O 1
ATOM 2122 N N . PHE A 1 270 ? 45.185 22.023 -29.759 1.00 21.78 299 PHE A N 1
ATOM 2123 C CA . PHE A 1 270 ? 44.748 22.616 -28.489 1.00 22.23 299 PHE A CA 1
ATOM 2124 C C . PHE A 1 270 ? 45.278 21.777 -27.315 1.00 22.85 299 PHE A C 1
ATOM 2125 O O . PHE A 1 270 ? 45.277 20.548 -27.373 1.00 23.63 299 PHE A O 1
ATOM 2133 N N . ALA A 1 271 ? 45.733 22.461 -26.270 1.00 23.47 300 ALA A N 1
ATOM 2134 C CA . ALA A 1 271 ? 46.207 21.816 -25.040 1.00 24.46 300 ALA A CA 1
ATOM 2135 C C . ALA A 1 271 ? 44.983 21.668 -24.134 1.00 25.89 300 ALA A C 1
ATOM 2136 O O . ALA A 1 271 ? 44.548 22.648 -23.526 1.00 28.41 300 ALA A O 1
ATOM 2138 N N . GLY A 1 272 ? 44.438 20.460 -24.038 1.00 25.52 301 GLY A N 1
ATOM 2139 C CA . GLY A 1 272 ? 43.244 20.206 -23.244 1.00 24.66 301 GLY A CA 1
ATOM 2140 C C . GLY A 1 272 ? 43.590 19.602 -21.899 1.00 24.98 301 GLY A C 1
ATOM 2141 O O . GLY A 1 272 ? 44.774 19.481 -21.520 1.00 24.17 301 GLY A O 1
ATOM 2142 N N . GLY A 1 273 ? 42.553 19.236 -21.172 1.00 24.91 302 GLY A N 1
ATOM 2143 C CA . GLY A 1 273 ? 42.740 18.636 -19.854 1.00 24.78 302 GLY A CA 1
ATOM 2144 C C . GLY A 1 273 ? 41.682 19.076 -18.874 1.00 24.74 302 GLY A C 1
ATOM 2145 O O . GLY A 1 273 ? 40.670 19.654 -19.261 1.00 23.98 302 GLY A O 1
ATOM 2146 N N . LYS A 1 274 ? 41.946 18.808 -17.597 1.00 24.43 303 LYS A N 1
ATOM 2147 C CA . LYS A 1 274 ? 41.005 19.081 -16.534 1.00 24.91 303 LYS A CA 1
ATOM 2148 C C . LYS A 1 274 ? 41.707 19.630 -15.289 1.00 24.15 303 LYS A C 1
ATOM 2149 O O . LYS A 1 274 ? 42.883 19.325 -15.011 1.00 22.86 303 LYS A O 1
ATOM 2155 N N . GLY A 1 275 ? 40.963 20.431 -14.545 1.00 23.73 304 GLY A N 1
ATOM 2156 C CA . GLY A 1 275 ? 41.432 20.999 -13.297 1.00 23.64 304 GLY A CA 1
ATOM 2157 C C . GLY A 1 275 ? 40.400 20.760 -12.200 1.00 23.51 304 GLY A C 1
ATOM 2158 O O . GLY A 1 275 ? 39.229 20.439 -12.467 1.00 22.37 304 GLY A O 1
ATOM 2159 N N . TRP A 1 276 ? 40.847 20.892 -10.960 1.00 23.05 305 TRP A N 1
ATOM 2160 C CA . TRP A 1 276 ? 39.972 20.831 -9.821 1.00 23.55 305 TRP A CA 1
ATOM 2161 C C . TRP A 1 276 ? 39.514 22.270 -9.546 1.00 23.99 305 TRP A C 1
ATOM 2162 O O . TRP A 1 276 ? 40.313 23.214 -9.628 1.00 24.11 305 TRP A O 1
ATOM 2173 N N . VAL A 1 277 ? 38.229 22.434 -9.244 1.00 24.03 306 VAL A N 1
ATOM 2174 C CA . VAL A 1 277 ? 37.656 23.745 -8.986 1.00 23.58 306 VAL A CA 1
ATOM 2175 C C . VAL A 1 277 ? 36.874 23.739 -7.689 1.00 24.11 306 VAL A C 1
ATOM 2176 O O . VAL A 1 277 ? 36.476 22.671 -7.216 1.00 24.34 306 VAL A O 1
ATOM 2180 N N . VAL A 1 278 ? 36.677 24.931 -7.117 1.00 24.41 307 VAL A N 1
ATOM 2181 C CA . VAL A 1 278 ? 35.957 25.115 -5.842 1.00 25.32 307 VAL A CA 1
ATOM 2182 C C . VAL A 1 278 ? 34.704 25.934 -6.079 1.00 25.11 307 VAL A C 1
ATOM 2183 O O . VAL A 1 278 ? 34.754 26.992 -6.705 1.00 25.71 307 VAL A O 1
ATOM 2187 N N . SER A 1 279 ? 33.573 25.441 -5.589 1.00 25.20 308 SER A N 1
ATOM 2188 C CA . SER A 1 279 ? 32.317 26.168 -5.683 1.00 25.26 308 SER A CA 1
ATOM 2189 C C . SER A 1 279 ? 32.431 27.522 -4.974 1.00 26.17 308 SER A C 1
ATOM 2190 O O . SER A 1 279 ? 32.911 27.591 -3.845 1.00 25.16 308 SER A O 1
ATOM 2193 N N . ASN A 1 280 ? 31.996 28.598 -5.637 1.00 26.70 309 ASN A N 1
ATOM 2194 C CA . ASN A 1 280 ? 32.040 29.930 -5.016 1.00 28.02 309 ASN A CA 1
ATOM 2195 C C . ASN A 1 280 ? 30.980 30.039 -3.914 1.00 29.23 309 ASN A C 1
ATOM 2196 O O . ASN A 1 280 ? 31.018 30.976 -3.124 1.00 29.64 309 ASN A O 1
ATOM 2201 N N . TYR A 1 281 ? 30.060 29.070 -3.860 1.00 29.55 310 TYR A N 1
ATOM 2202 C CA . TYR A 1 281 ? 28.990 29.027 -2.859 1.00 31.25 310 TYR A CA 1
ATOM 2203 C C . TYR A 1 281 ? 29.377 28.176 -1.659 1.00 32.37 310 TYR A C 1
ATOM 2204 O O . TYR A 1 281 ? 28.618 28.081 -0.696 1.00 34.28 310 TYR A O 1
ATOM 2213 N N . SER A 1 282 ? 30.556 27.561 -1.707 1.00 31.54 311 SER A N 1
ATOM 2214 C CA . SER A 1 282 ? 30.997 26.691 -0.637 1.00 32.14 311 SER A CA 1
ATOM 2215 C C . SER A 1 282 ? 31.183 27.434 0.675 1.00 33.89 311 SER A C 1
ATOM 2216 O O . SER A 1 282 ? 31.617 28.591 0.712 1.00 33.22 311 SER A O 1
ATOM 2219 N N . LYS A 1 283 ? 30.845 26.740 1.749 1.00 35.60 312 LYS A N 1
ATOM 2220 C CA . LYS A 1 283 ? 30.992 27.272 3.080 1.00 37.96 312 LYS A CA 1
ATOM 2221 C C . LYS A 1 283 ? 32.263 26.655 3.677 1.00 36.12 312 LYS A C 1
ATOM 2222 O O . LYS A 1 283 ? 32.581 26.899 4.844 1.00 35.61 312 LYS A O 1
ATOM 2228 N N . ASN A 1 284 ? 32.987 25.869 2.869 1.00 33.00 313 ASN A N 1
ATOM 2229 C CA . ASN A 1 284 ? 34.193 25.171 3.309 1.00 32.90 313 ASN A CA 1
ATOM 2230 C C . ASN A 1 284 ? 35.393 25.486 2.411 1.00 30.99 313 ASN A C 1
ATOM 2231 O O . ASN A 1 284 ? 36.178 24.595 2.086 1.00 29.61 313 ASN A O 1
ATOM 2236 N N . LYS A 1 285 ? 35.535 26.748 2.020 1.00 31.17 314 LYS A N 1
ATOM 2237 C CA . LYS A 1 285 ? 36.611 27.153 1.111 1.00 30.60 314 LYS A CA 1
ATOM 2238 C C . LYS A 1 285 ? 38.059 26.915 1.594 1.00 31.22 314 LYS A C 1
ATOM 2239 O O . LYS A 1 285 ? 38.928 26.606 0.776 1.00 29.06 314 LYS A O 1
ATOM 2245 N N . ASP A 1 286 ? 38.324 27.057 2.898 1.00 33.27 315 ASP A N 1
ATOM 2246 C CA . ASP A 1 286 ? 39.683 26.815 3.423 1.00 34.68 315 ASP A CA 1
ATOM 2247 C C . ASP A 1 286 ? 40.030 25.342 3.251 1.00 32.84 315 ASP A C 1
ATOM 2248 O O . ASP A 1 286 ? 41.100 25.020 2.745 1.00 31.04 315 ASP A O 1
ATOM 2253 N N . VAL A 1 287 ? 39.128 24.450 3.668 1.00 31.79 316 VAL A N 1
ATOM 2254 C CA . VAL A 1 287 ? 39.370 23.013 3.505 1.00 30.62 316 VAL A CA 1
ATOM 2255 C C . VAL A 1 287 ? 39.422 22.639 2.017 1.00 28.95 316 VAL A C 1
ATOM 2256 O O . VAL A 1 287 ? 40.230 21.793 1.625 1.00 27.08 316 VAL A O 1
ATOM 2260 N N . ALA A 1 288 ? 38.568 23.271 1.199 1.00 27.67 317 ALA A N 1
ATOM 2261 C CA . ALA A 1 288 ? 38.570 23.038 -0.251 1.00 27.37 317 ALA A CA 1
ATOM 2262 C C . ALA A 1 288 ? 39.934 23.406 -0.880 1.00 26.92 317 ALA A C 1
ATOM 2263 O O . ALA A 1 288 ? 40.444 22.685 -1.767 1.00 26.13 317 ALA A O 1
ATOM 2265 N N . GLN A 1 289 ? 40.512 24.522 -0.429 1.00 26.91 318 GLN A N 1
ATOM 2266 C CA . GLN A 1 289 ? 41.836 24.966 -0.914 1.00 27.22 318 GLN A CA 1
ATOM 2267 C C . GLN A 1 289 ? 42.883 23.904 -0.562 1.00 27.75 318 GLN A C 1
ATOM 2268 O O . GLN A 1 289 ? 43.738 23.549 -1.392 1.00 26.88 318 GLN A O 1
ATOM 2274 N N . LYS A 1 290 ? 42.799 23.392 0.667 1.00 27.93 319 LYS A N 1
ATOM 2275 C CA . LYS A 1 290 ? 43.704 22.345 1.108 1.00 28.73 319 LYS A CA 1
ATOM 2276 C C . LYS A 1 290 ? 43.523 21.099 0.222 1.00 26.43 319 LYS A C 1
ATOM 2277 O O . LYS A 1 290 ? 44.497 20.483 -0.148 1.00 25.89 319 LYS A O 1
ATOM 2283 N N . TRP A 1 291 ? 42.292 20.784 -0.157 1.00 25.49 320 TRP A N 1
ATOM 2284 C CA . TRP A 1 291 ? 42.025 19.635 -1.052 1.00 25.54 320 TRP A CA 1
ATOM 2285 C C . TRP A 1 291 ? 42.692 19.808 -2.411 1.00 25.37 320 TRP A C 1
ATOM 2286 O O . TRP A 1 291 ? 43.300 18.881 -2.917 1.00 26.14 320 TRP A O 1
ATOM 2297 N N . LEU A 1 292 ? 42.563 20.991 -3.009 1.00 25.50 321 LEU A N 1
ATOM 2298 C CA . LEU A 1 292 ? 43.213 21.242 -4.292 1.00 25.82 321 LEU A CA 1
ATOM 2299 C C . LEU A 1 292 ? 44.737 21.034 -4.220 1.00 27.04 321 LEU A C 1
ATOM 2300 O O . LEU A 1 292 ? 45.332 20.430 -5.124 1.00 27.10 321 LEU A O 1
ATOM 2305 N N . ASP A 1 293 ? 45.351 21.541 -3.147 1.00 28.28 322 ASP A N 1
ATOM 2306 C CA . ASP A 1 293 ? 46.804 21.424 -2.927 1.00 29.16 322 ASP A CA 1
ATOM 2307 C C . ASP A 1 293 ? 47.209 19.974 -2.689 1.00 28.88 322 ASP A C 1
ATOM 2308 O O . ASP A 1 293 ? 48.313 19.560 -3.066 1.00 30.33 322 ASP A O 1
ATOM 2313 N N . TYR A 1 294 ? 46.336 19.230 -2.016 1.00 27.53 323 TYR A N 1
ATOM 2314 C CA . TYR A 1 294 ? 46.551 17.803 -1.780 1.00 26.90 323 TYR A CA 1
ATOM 2315 C C . TYR A 1 294 ? 46.449 16.975 -3.077 1.00 26.66 323 TYR A C 1
ATOM 2316 O O . TYR A 1 294 ? 47.399 16.276 -3.475 1.00 26.55 323 TYR A O 1
ATOM 2325 N N . VAL A 1 295 ? 45.298 17.055 -3.741 1.00 26.70 324 VAL A N 1
ATOM 2326 C CA . VAL A 1 295 ? 45.035 16.216 -4.910 1.00 26.21 324 VAL A CA 1
ATOM 2327 C C . VAL A 1 295 ? 45.976 16.513 -6.091 1.00 26.15 324 VAL A C 1
ATOM 2328 O O . VAL A 1 295 ? 46.179 15.651 -6.951 1.00 25.46 324 VAL A O 1
ATOM 2332 N N . THR A 1 296 ? 46.561 17.716 -6.121 1.00 26.32 325 THR A N 1
ATOM 2333 C CA . THR A 1 296 ? 47.498 18.088 -7.186 1.00 26.96 325 THR A CA 1
ATOM 2334 C C . THR A 1 296 ? 48.974 17.955 -6.768 1.00 27.83 325 THR A C 1
ATOM 2335 O O . THR A 1 296 ? 49.858 18.358 -7.530 1.00 28.40 325 THR A O 1
ATOM 2339 N N . ASN A 1 297 ? 49.262 17.384 -5.589 1.00 28.27 326 ASN A N 1
ATOM 2340 C CA . ASN A 1 297 ? 50.668 17.184 -5.220 1.00 28.86 326 ASN A CA 1
ATOM 2341 C C . ASN A 1 297 ? 51.217 15.973 -5.983 1.00 29.48 326 ASN A C 1
ATOM 2342 O O . ASN A 1 297 ? 50.463 15.251 -6.651 1.00 28.44 326 ASN A O 1
ATOM 2347 N N . GLN A 1 298 ? 52.520 15.752 -5.894 1.00 30.99 327 GLN A N 1
ATOM 2348 C CA . GLN A 1 298 ? 53.153 14.666 -6.655 1.00 31.58 327 GLN A CA 1
ATOM 2349 C C . GLN A 1 298 ? 52.621 13.275 -6.324 1.00 31.76 327 GLN A C 1
ATOM 2350 O O . GLN A 1 298 ? 52.322 12.510 -7.221 1.00 30.92 327 GLN A O 1
ATOM 2356 N N . LYS A 1 299 ? 52.512 12.954 -5.039 1.00 32.58 328 LYS A N 1
ATOM 2357 C CA . LYS A 1 299 ? 52.027 11.638 -4.621 1.00 33.40 328 LYS A CA 1
ATOM 2358 C C . LYS A 1 299 ? 50.643 11.314 -5.213 1.00 31.96 328 LYS A C 1
ATOM 2359 O O . LYS A 1 299 ? 50.449 10.257 -5.828 1.00 32.94 328 LYS A O 1
ATOM 2365 N N . ASN A 1 300 ? 49.702 12.237 -5.059 1.00 30.56 329 ASN A N 1
ATOM 2366 C CA . ASN A 1 300 ? 48.325 11.986 -5.498 1.00 29.90 329 ASN A CA 1
ATOM 2367 C C . ASN A 1 300 ? 48.179 12.048 -7.007 1.00 28.35 329 ASN A C 1
ATOM 2368 O O . ASN A 1 300 ? 47.351 11.354 -7.573 1.00 28.39 329 ASN A O 1
ATOM 2373 N N . GLN A 1 301 ? 49.008 12.859 -7.657 1.00 28.56 330 GLN A N 1
ATOM 2374 C CA . GLN A 1 301 ? 49.021 12.899 -9.123 1.00 28.29 330 GLN A CA 1
ATOM 2375 C C . GLN A 1 301 ? 49.586 11.583 -9.693 1.00 29.31 330 GLN A C 1
ATOM 2376 O O . GLN A 1 301 ? 49.113 11.089 -10.716 1.00 28.24 330 GLN A O 1
ATOM 2382 N N . GLU A 1 302 ? 50.563 10.994 -9.006 1.00 31.02 331 GLU A N 1
ATOM 2383 C CA . GLU A 1 302 ? 51.095 9.687 -9.426 1.00 32.78 331 GLU A CA 1
ATOM 2384 C C . GLU A 1 302 ? 50.033 8.608 -9.226 1.00 32.73 331 GLU A C 1
ATOM 2385 O O . GLU A 1 302 ? 49.851 7.749 -10.093 1.00 33.28 331 GLU A O 1
ATOM 2391 N N . THR A 1 303 ? 49.307 8.665 -8.111 1.00 31.75 332 THR A N 1
ATOM 2392 C CA . THR A 1 303 ? 48.221 7.693 -7.890 1.00 31.99 332 THR A CA 1
ATOM 2393 C C . THR A 1 303 ? 47.133 7.861 -8.977 1.00 30.82 332 THR A C 1
ATOM 2394 O O . THR A 1 303 ? 46.589 6.873 -9.477 1.00 30.36 332 THR A O 1
ATOM 2398 N N . LEU A 1 304 ? 46.835 9.103 -9.345 1.00 29.58 333 LEU A N 1
ATOM 2399 C CA . LEU A 1 304 ? 45.844 9.345 -10.412 1.00 29.24 333 LEU A CA 1
ATOM 2400 C C . LEU A 1 304 ? 46.250 8.599 -11.678 1.00 28.68 333 LEU A C 1
ATOM 2401 O O . LEU A 1 304 ? 45.438 7.887 -12.274 1.00 28.20 333 LEU A O 1
ATOM 2406 N N . TYR A 1 305 ? 47.506 8.757 -12.085 1.00 29.15 334 TYR A N 1
ATOM 2407 C CA . TYR A 1 305 ? 47.997 8.085 -13.286 1.00 30.44 334 TYR A CA 1
ATOM 2408 C C . TYR A 1 305 ? 47.959 6.568 -13.133 1.00 31.94 334 TYR A C 1
ATOM 2409 O O . TYR A 1 305 ? 47.601 5.840 -14.062 1.00 30.60 334 TYR A O 1
ATOM 2418 N N . ASP A 1 306 ? 48.348 6.098 -11.953 1.00 32.84 335 ASP A N 1
ATOM 2419 C CA . ASP A 1 306 ? 48.335 4.677 -11.686 1.00 34.51 335 ASP A CA 1
ATOM 2420 C C . ASP A 1 306 ? 46.935 4.071 -11.835 1.00 33.44 335 ASP A C 1
ATOM 2421 O O . ASP A 1 306 ? 46.795 2.983 -12.372 1.00 34.15 335 ASP A O 1
ATOM 2426 N N A MET A 1 307 ? 45.927 4.804 -11.382 0.50 32.32 336 MET A N 1
ATOM 2427 N N B MET A 1 307 ? 45.907 4.785 -11.362 0.50 32.46 336 MET A N 1
ATOM 2428 C CA A MET A 1 307 ? 44.544 4.348 -11.393 0.50 32.55 336 MET A CA 1
ATOM 2429 C CA B MET A 1 307 ? 44.514 4.280 -11.376 0.50 32.79 336 MET A CA 1
ATOM 2430 C C A MET A 1 307 ? 43.784 4.504 -12.707 0.50 32.45 336 MET A C 1
ATOM 2431 C C B MET A 1 307 ? 43.642 4.633 -12.589 0.50 32.36 336 MET A C 1
ATOM 2432 O O A MET A 1 307 ? 42.974 3.650 -13.073 0.50 32.91 336 MET A O 1
ATOM 2433 O O B MET A 1 307 ? 42.562 4.062 -12.740 0.50 32.33 336 MET A O 1
ATOM 2442 N N . THR A 1 308 ? 44.072 5.579 -13.423 1.00 31.98 337 THR A N 1
ATOM 2443 C CA . THR A 1 308 ? 43.276 5.963 -14.610 1.00 32.24 337 THR A CA 1
ATOM 2444 C C . THR A 1 308 ? 44.008 6.074 -15.929 1.00 32.83 337 THR A C 1
ATOM 2445 O O . THR A 1 308 ? 43.360 6.156 -16.955 1.00 32.87 337 THR A O 1
ATOM 2449 N N . ASN A 1 309 ? 45.338 6.091 -15.895 1.00 34.29 338 ASN A N 1
ATOM 2450 C CA . ASN A 1 309 ? 46.177 6.284 -17.083 1.00 36.59 338 ASN A CA 1
ATOM 2451 C C . ASN A 1 309 ? 46.044 7.691 -17.688 1.00 34.55 338 ASN A C 1
ATOM 2452 O O . ASN A 1 309 ? 46.518 7.924 -18.789 1.00 34.91 338 ASN A O 1
ATOM 2457 N N . GLU A 1 310 ? 45.426 8.622 -16.961 1.00 33.52 339 GLU A N 1
ATOM 2458 C CA . GLU A 1 310 ? 45.346 10.002 -17.438 1.00 33.36 339 GLU A CA 1
ATOM 2459 C C . GLU A 1 310 ? 46.636 10.700 -17.055 1.00 30.13 339 GLU A C 1
ATOM 2460 O O . GLU A 1 310 ? 47.150 10.509 -15.962 1.00 29.94 339 GLU A O 1
ATOM 2466 N N . VAL A 1 311 ? 47.164 11.498 -17.973 1.00 27.85 340 VAL A N 1
ATOM 2467 C CA . VAL A 1 311 ? 48.447 12.147 -17.787 1.00 27.72 340 VAL A CA 1
ATOM 2468 C C . VAL A 1 311 ? 48.387 13.298 -16.790 1.00 27.35 340 VAL A C 1
ATOM 2469 O O . VAL A 1 311 ? 47.606 14.228 -16.969 1.00 27.45 340 VAL A O 1
ATOM 2473 N N . PRO A 1 312 ? 49.224 13.246 -15.741 1.00 28.76 341 PRO A N 1
ATOM 2474 C CA . PRO A 1 312 ? 49.202 14.307 -14.733 1.00 28.52 341 PRO A CA 1
ATOM 2475 C C . PRO A 1 312 ? 49.688 15.670 -15.202 1.00 28.60 341 PRO A C 1
ATOM 2476 O O . PRO A 1 312 ? 50.595 15.758 -16.023 1.00 29.47 341 PRO A O 1
ATOM 2480 N N . ALA A 1 313 ? 49.106 16.713 -14.618 1.00 28.53 342 ALA A N 1
ATOM 2481 C CA . ALA A 1 313 ? 49.509 18.094 -14.860 1.00 28.53 342 ALA A CA 1
ATOM 2482 C C . ALA A 1 313 ? 50.779 18.407 -14.070 1.00 28.27 342 ALA A C 1
ATOM 2483 O O . ALA A 1 313 ? 51.668 19.085 -14.567 1.00 28.28 342 ALA A O 1
ATOM 2485 N N . ASN A 1 314 ? 50.856 17.908 -12.836 1.00 29.02 343 ASN A N 1
ATOM 2486 C CA . ASN A 1 314 ? 52.026 18.128 -11.959 1.00 30.24 343 ASN A CA 1
ATOM 2487 C C . ASN A 1 314 ? 53.252 17.573 -12.680 1.00 31.57 343 ASN A C 1
ATOM 2488 O O . ASN A 1 314 ? 53.254 16.410 -13.074 1.00 30.68 343 ASN A O 1
ATOM 2493 N N . LEU A 1 315 ? 54.269 18.415 -12.879 1.00 32.18 344 LEU A N 1
ATOM 2494 C CA . LEU A 1 315 ? 55.459 18.017 -13.645 1.00 34.21 344 LEU A CA 1
ATOM 2495 C C . LEU A 1 315 ? 56.260 16.871 -13.023 1.00 35.20 344 LEU A C 1
ATOM 2496 O O . LEU A 1 315 ? 56.756 16.014 -13.750 1.00 35.30 344 LEU A O 1
ATOM 2501 N N . LYS A 1 316 ? 56.388 16.847 -11.691 1.00 36.18 345 LYS A N 1
ATOM 2502 C CA . LYS A 1 316 ? 57.123 15.765 -11.037 1.00 37.11 345 LYS A CA 1
ATOM 2503 C C . LYS A 1 316 ? 56.394 14.448 -11.334 1.00 35.64 345 LYS A C 1
ATOM 2504 O O . LYS A 1 316 ? 57.020 13.429 -11.636 1.00 35.53 345 LYS A O 1
ATOM 2510 N N . ALA A 1 317 ? 55.063 14.478 -11.226 1.00 33.31 346 ALA A N 1
ATOM 2511 C CA . ALA A 1 317 ? 54.222 13.307 -11.506 1.00 33.09 346 ALA A CA 1
ATOM 2512 C C . ALA A 1 317 ? 54.222 12.967 -12.992 1.00 32.59 346 ALA A C 1
ATOM 2513 O O . ALA A 1 317 ? 54.143 11.802 -13.360 1.00 31.55 346 ALA A O 1
ATOM 2515 N N . ARG A 1 318 ? 54.299 13.988 -13.848 1.00 32.48 347 ARG A N 1
ATOM 2516 C CA . ARG A 1 318 ? 54.316 13.740 -15.296 1.00 33.28 347 ARG A CA 1
ATOM 2517 C C . ARG A 1 318 ? 55.608 13.016 -15.723 1.00 35.01 347 ARG A C 1
ATOM 2518 O O . ARG A 1 318 ? 55.570 12.148 -16.600 1.00 35.22 347 ARG A O 1
ATOM 2526 N N . ASP A 1 319 ? 56.739 13.375 -15.110 1.00 36.98 348 ASP A N 1
ATOM 2527 C CA . ASP A 1 319 ? 58.020 12.683 -15.365 1.00 39.64 348 ASP A CA 1
ATOM 2528 C C . ASP A 1 319 ? 57.926 11.218 -14.942 1.00 39.20 348 ASP A C 1
ATOM 2529 O O . ASP A 1 319 ? 58.381 10.332 -15.668 1.00 39.20 348 ASP A O 1
ATOM 2534 N N . THR A 1 320 ? 57.339 10.964 -13.769 1.00 37.41 349 THR A N 1
ATOM 2535 C CA . THR A 1 320 ? 57.155 9.603 -13.303 1.00 37.58 349 THR A CA 1
ATOM 2536 C C . THR A 1 320 ? 56.283 8.819 -14.307 1.00 37.17 349 THR A C 1
ATOM 2537 O O . THR A 1 320 ? 56.547 7.650 -14.592 1.00 38.38 349 THR A O 1
ATOM 2541 N N . ALA A 1 321 ? 55.246 9.461 -14.838 1.00 36.74 350 ALA A N 1
ATOM 2542 C CA . ALA A 1 321 ? 54.362 8.784 -15.801 1.00 36.41 350 ALA A CA 1
ATOM 2543 C C . ALA A 1 321 ? 55.124 8.436 -17.064 1.00 37.71 350 ALA A C 1
ATOM 2544 O O . ALA A 1 321 ? 54.985 7.328 -17.577 1.00 38.33 350 ALA A O 1
ATOM 2546 N N . LYS A 1 322 ? 55.938 9.380 -17.541 1.00 38.87 351 LYS A N 1
ATOM 2547 C CA . LYS A 1 322 ? 56.775 9.181 -18.730 1.00 42.28 351 LYS A CA 1
ATOM 2548 C C . LYS A 1 322 ? 57.725 7.972 -18.592 1.00 44.05 351 LYS A C 1
ATOM 2549 O O . LYS A 1 322 ? 57.931 7.229 -19.558 1.00 43.30 351 LYS A O 1
ATOM 2555 N N A SER A 1 323 ? 58.282 7.791 -17.394 0.50 44.96 352 SER A N 1
ATOM 2556 N N B SER A 1 323 ? 58.284 7.785 -17.394 0.50 44.46 352 SER A N 1
ATOM 2557 C CA A SER A 1 323 ? 59.197 6.685 -17.107 0.50 46.85 352 SER A CA 1
ATOM 2558 C CA B SER A 1 323 ? 59.206 6.676 -17.125 0.50 46.04 352 SER A CA 1
ATOM 2559 C C A SER A 1 323 ? 58.552 5.302 -17.214 0.50 47.60 352 SER A C 1
ATOM 2560 C C B SER A 1 323 ? 58.553 5.299 -17.232 0.50 47.13 352 SER A C 1
ATOM 2561 O O A SER A 1 323 ? 59.261 4.302 -17.335 0.50 49.37 352 SER A O 1
ATOM 2562 O O B SER A 1 323 ? 59.256 4.297 -17.370 0.50 48.94 352 SER A O 1
ATOM 2567 N N . LYS A 1 324 ? 57.221 5.241 -17.165 1.00 46.94 353 LYS A N 1
ATOM 2568 C CA . LYS A 1 324 ? 56.486 3.954 -17.277 1.00 48.19 353 LYS A CA 1
ATOM 2569 C C . LYS A 1 324 ? 56.558 3.430 -18.703 1.00 48.62 353 LYS A C 1
ATOM 2570 O O . LYS A 1 324 ? 56.217 2.283 -18.962 1.00 50.30 353 LYS A O 1
ATOM 2576 N N . ASN A 1 325 ? 56.948 4.310 -19.621 1.00 47.36 354 ASN A N 1
ATOM 2577 C CA . ASN A 1 325 ? 57.150 3.971 -21.021 1.00 46.91 354 ASN A CA 1
ATOM 2578 C C . ASN A 1 325 ? 55.894 3.417 -21.724 1.00 45.51 354 ASN A C 1
ATOM 2579 O O . ASN A 1 325 ? 55.980 2.471 -22.503 1.00 46.59 354 ASN A O 1
ATOM 2584 N N . ASP A 1 326 ? 54.736 4.011 -21.430 1.00 42.78 355 ASP A N 1
ATOM 2585 C CA . ASP A 1 326 ? 53.475 3.663 -22.083 1.00 41.16 355 ASP A CA 1
ATOM 2586 C C . ASP A 1 326 ? 53.376 4.570 -23.315 1.00 39.46 355 ASP A C 1
ATOM 2587 O O . ASP A 1 326 ? 53.557 5.791 -23.208 1.00 36.98 355 ASP A O 1
ATOM 2592 N N . GLU A 1 327 ? 53.055 3.994 -24.466 1.00 37.80 356 GLU A N 1
ATOM 2593 C CA . GLU A 1 327 ? 53.052 4.789 -25.688 1.00 37.88 356 GLU A CA 1
ATOM 2594 C C . GLU A 1 327 ? 52.084 5.965 -25.703 1.00 35.41 356 GLU A C 1
ATOM 2595 O O . GLU A 1 327 ? 52.463 7.044 -26.129 1.00 34.18 356 GLU A O 1
ATOM 2601 N N . LEU A 1 328 ? 50.851 5.766 -25.244 1.00 35.35 357 LEU A N 1
ATOM 2602 C CA . LEU A 1 328 ? 49.867 6.856 -25.259 1.00 34.29 357 LEU A CA 1
ATOM 2603 C C . LEU A 1 328 ? 50.336 8.001 -24.367 1.00 32.94 357 LEU A C 1
ATOM 2604 O O . LEU A 1 328 ? 50.290 9.173 -24.755 1.00 31.33 357 LEU A O 1
ATOM 2609 N N . THR A 1 329 ? 50.810 7.641 -23.184 1.00 32.36 358 THR A N 1
ATOM 2610 C CA . THR A 1 329 ? 51.323 8.607 -22.227 1.00 31.67 358 THR A CA 1
ATOM 2611 C C . THR A 1 329 ? 52.504 9.384 -22.795 1.00 32.09 358 THR A C 1
ATOM 2612 O O . THR A 1 329 ? 52.535 10.609 -22.682 1.00 32.12 358 THR A O 1
ATOM 2616 N N . ASN A 1 330 ? 53.451 8.679 -23.424 1.00 33.33 359 ASN A N 1
ATOM 2617 C CA . ASN A 1 330 ? 54.628 9.319 -24.024 1.00 34.22 359 ASN A CA 1
ATOM 2618 C C . ASN A 1 330 ? 54.229 10.283 -25.150 1.00 33.14 359 ASN A C 1
ATOM 2619 O O . ASN A 1 330 ? 54.744 11.399 -25.221 1.00 32.96 359 ASN A O 1
ATOM 2624 N N . ALA A 1 331 ? 53.329 9.831 -26.024 1.00 32.17 360 ALA A N 1
ATOM 2625 C CA . ALA A 1 331 ? 52.836 10.663 -27.138 1.00 31.99 360 ALA A CA 1
ATOM 2626 C C . ALA A 1 331 ? 52.151 11.931 -26.642 1.00 30.18 360 ALA A C 1
ATOM 2627 O O . ALA A 1 331 ? 52.410 13.016 -27.145 1.00 29.82 360 ALA A O 1
ATOM 2629 N N . VAL A 1 332 ? 51.267 11.786 -25.663 1.00 29.64 361 VAL A N 1
ATOM 2630 C CA . VAL A 1 332 ? 50.582 12.937 -25.070 1.00 28.54 361 VAL A CA 1
ATOM 2631 C C . VAL A 1 332 ? 51.566 13.911 -24.444 1.00 28.17 361 VAL A C 1
ATOM 2632 O O . VAL A 1 332 ? 51.483 15.105 -24.689 1.00 26.89 361 VAL A O 1
ATOM 2636 N N . ILE A 1 333 ? 52.513 13.407 -23.659 1.00 28.67 362 ILE A N 1
ATOM 2637 C CA . ILE A 1 333 ? 53.504 14.283 -23.014 1.00 29.10 362 ILE A CA 1
ATOM 2638 C C . ILE A 1 333 ? 54.339 15.054 -24.045 1.00 29.49 362 ILE A C 1
ATOM 2639 O O . ILE A 1 333 ? 54.571 16.266 -23.899 1.00 27.68 362 ILE A O 1
ATOM 2644 N N . GLU A 1 334 ? 54.785 14.335 -25.078 1.00 30.45 363 GLU A N 1
ATOM 2645 C CA . GLU A 1 334 ? 55.615 14.920 -26.123 1.00 31.93 363 GLU A CA 1
ATOM 2646 C C . GLU A 1 334 ? 54.838 15.926 -26.946 1.00 29.77 363 GLU A C 1
ATOM 2647 O O . GLU A 1 334 ? 55.311 17.034 -27.178 1.00 28.77 363 GLU A O 1
ATOM 2653 N N . GLN A 1 335 ? 53.639 15.552 -27.366 1.00 28.73 364 GLN A N 1
ATOM 2654 C CA . GLN A 1 335 ? 52.831 16.446 -28.195 1.00 28.23 364 GLN A CA 1
ATOM 2655 C C . GLN A 1 335 ? 52.370 17.685 -27.414 1.00 27.66 364 GLN A C 1
ATOM 2656 O O . GLN A 1 335 ? 52.292 18.785 -27.959 1.00 26.17 364 GLN A O 1
ATOM 2662 N N . TYR A 1 336 ? 52.111 17.514 -26.124 1.00 28.20 365 TYR A N 1
ATOM 2663 C CA . TYR A 1 336 ? 51.638 18.634 -25.299 1.00 27.95 365 TYR A CA 1
ATOM 2664 C C . TYR A 1 336 ? 52.636 19.802 -25.300 1.00 27.38 365 TYR A C 1
ATOM 2665 O O . TYR A 1 336 ? 52.239 20.961 -25.166 1.00 26.19 365 TYR A O 1
ATOM 2674 N N . LYS A 1 337 ? 53.923 19.500 -25.502 1.00 28.67 366 LYS A N 1
ATOM 2675 C CA . LYS A 1 337 ? 54.970 20.532 -25.570 1.00 30.52 366 LYS A CA 1
ATOM 2676 C C . LYS A 1 337 ? 54.666 21.546 -26.668 1.00 29.87 366 LYS A C 1
ATOM 2677 O O . LYS A 1 337 ? 55.024 22.711 -26.547 1.00 29.12 366 LYS A O 1
ATOM 2683 N N . ASN A 1 338 ? 53.991 21.093 -27.718 1.00 29.77 367 ASN A N 1
ATOM 2684 C CA . ASN A 1 338 ? 53.652 21.954 -28.854 1.00 31.11 367 ASN A CA 1
ATOM 2685 C C . ASN A 1 338 ? 52.185 22.386 -28.883 1.00 29.07 367 ASN A C 1
ATOM 2686 O O . ASN A 1 338 ? 51.767 23.035 -29.829 1.00 28.83 367 ASN A O 1
ATOM 2691 N N . ALA A 1 339 ? 51.407 22.027 -27.857 1.00 28.61 368 ALA A N 1
ATOM 2692 C CA . ALA A 1 339 ? 49.993 22.398 -27.804 1.00 27.58 368 ALA A CA 1
ATOM 2693 C C . ALA A 1 339 ? 49.790 23.731 -27.093 1.00 28.34 368 ALA A C 1
ATOM 2694 O O . ALA A 1 339 ? 50.503 24.031 -26.127 1.00 27.00 368 ALA A O 1
ATOM 2696 N N A GLN A 1 340 ? 48.823 24.523 -27.571 0.50 28.27 369 GLN A N 1
ATOM 2697 N N B GLN A 1 340 ? 48.836 24.534 -27.564 0.50 28.58 369 GLN A N 1
ATOM 2698 C CA A GLN A 1 340 ? 48.494 25.794 -26.926 0.50 28.30 369 GLN A CA 1
ATOM 2699 C CA B GLN A 1 340 ? 48.547 25.815 -26.918 0.50 28.80 369 GLN A CA 1
ATOM 2700 C C A GLN A 1 340 ? 47.102 25.761 -26.335 0.50 26.48 369 GLN A C 1
ATOM 2701 C C B GLN A 1 340 ? 47.120 25.815 -26.370 0.50 26.77 369 GLN A C 1
ATOM 2702 O O A GLN A 1 340 ? 46.215 25.119 -26.881 0.50 25.00 369 GLN A O 1
ATOM 2703 O O B GLN A 1 340 ? 46.231 25.223 -26.970 0.50 25.33 369 GLN A O 1
ATOM 2714 N N . PRO A 1 341 ? 46.898 26.461 -25.206 1.00 26.54 370 PRO A N 1
ATOM 2715 C CA . PRO A 1 341 ? 45.558 26.475 -24.637 1.00 25.65 370 PRO A CA 1
ATOM 2716 C C . PRO A 1 341 ? 44.526 27.075 -25.589 1.00 24.26 370 PRO A C 1
ATOM 2717 O O . PRO A 1 341 ? 44.828 28.037 -26.303 1.00 23.83 370 PRO A O 1
ATOM 2721 N N . MET A 1 342 ? 43.343 26.492 -25.607 1.00 24.21 371 MET A N 1
ATOM 2722 C CA . MET A 1 342 ? 42.239 27.022 -26.356 1.00 25.15 371 MET A CA 1
ATOM 2723 C C . MET A 1 342 ? 41.847 28.301 -25.612 1.00 24.72 371 MET A C 1
ATOM 2724 O O . MET A 1 342 ? 41.843 28.300 -24.385 1.00 23.81 371 MET A O 1
ATOM 2729 N N . PRO A 1 343 ? 41.516 29.390 -26.338 1.00 22.99 372 PRO A N 1
ATOM 2730 C CA . PRO A 1 343 ? 41.061 30.594 -25.614 1.00 23.14 372 PRO A CA 1
ATOM 2731 C C . PRO A 1 343 ? 39.884 30.268 -24.706 1.00 23.32 372 PRO A C 1
ATOM 2732 O O . PRO A 1 343 ? 38.997 29.492 -25.107 1.00 22.93 372 PRO A O 1
ATOM 2736 N N . ASN A 1 344 ? 39.887 30.821 -23.488 1.00 23.44 373 ASN A N 1
ATOM 2737 C CA . ASN A 1 344 ? 38.812 30.573 -22.518 1.00 23.74 373 ASN A CA 1
ATOM 2738 C C . ASN A 1 344 ? 37.904 31.790 -22.320 1.00 24.85 373 ASN A C 1
ATOM 2739 O O . ASN A 1 344 ? 37.030 31.787 -21.456 1.00 25.01 373 ASN A O 1
ATOM 2744 N N . ILE A 1 345 ? 38.103 32.821 -23.142 1.00 24.46 374 ILE A N 1
ATOM 2745 C CA . ILE A 1 345 ? 37.268 34.004 -23.103 1.00 25.91 374 ILE A CA 1
ATOM 2746 C C . ILE A 1 345 ? 35.923 33.690 -23.778 1.00 26.06 374 ILE A C 1
ATOM 2747 O O . ILE A 1 345 ? 35.848 32.796 -24.648 1.00 25.40 374 ILE A O 1
ATOM 2752 N N . PRO A 1 346 ? 34.863 34.418 -23.401 1.00 27.28 375 PRO A N 1
ATOM 2753 C CA . PRO A 1 346 ? 33.515 34.158 -23.933 1.00 27.68 375 PRO A CA 1
ATOM 2754 C C . PRO A 1 346 ? 33.390 34.127 -25.446 1.00 27.16 375 PRO A C 1
ATOM 2755 O O . PRO A 1 346 ? 32.648 33.291 -25.992 1.00 26.54 375 PRO A O 1
ATOM 2759 N N . GLU A 1 347 ? 34.121 35.015 -26.116 1.00 27.03 376 GLU A N 1
ATOM 2760 C CA . GLU A 1 347 ? 34.032 35.148 -27.568 1.00 26.64 376 GLU A CA 1
ATOM 2761 C C . GLU A 1 347 ? 34.424 33.871 -28.344 1.00 25.71 376 GLU A C 1
ATOM 2762 O O . GLU A 1 347 ? 34.186 33.786 -29.542 1.00 25.80 376 GLU A O 1
ATOM 2768 N N . MET A 1 348 ? 35.046 32.910 -27.666 1.00 25.63 377 MET A N 1
ATOM 2769 C CA . MET A 1 348 ? 35.436 31.640 -28.302 1.00 25.44 377 MET A CA 1
ATOM 2770 C C . MET A 1 348 ? 34.186 30.909 -28.812 1.00 26.40 377 MET A C 1
ATOM 2771 O O . MET A 1 348 ? 34.240 30.166 -29.791 1.00 25.56 377 MET A O 1
ATOM 2776 N N . SER A 1 349 ? 33.053 31.147 -28.162 1.00 27.73 378 SER A N 1
ATOM 2777 C CA . SER A 1 349 ? 31.809 30.523 -28.594 1.00 28.88 378 SER A CA 1
ATOM 2778 C C . SER A 1 349 ? 31.458 30.857 -30.047 1.00 28.08 378 SER A C 1
ATOM 2779 O O . SER A 1 349 ? 30.826 30.055 -30.697 1.00 29.15 378 SER A O 1
ATOM 2782 N N . GLU A 1 350 ? 31.902 32.011 -30.564 1.00 26.75 379 GLU A N 1
ATOM 2783 C CA . GLU A 1 350 ? 31.575 32.436 -31.928 1.00 27.44 379 GLU A CA 1
ATOM 2784 C C . GLU A 1 350 ? 32.518 31.829 -32.965 1.00 26.34 379 GLU A C 1
ATOM 2785 O O . GLU A 1 350 ? 32.210 31.794 -34.139 1.00 26.70 379 GLU A O 1
ATOM 2791 N N . VAL A 1 351 ? 33.657 31.325 -32.524 1.00 25.60 380 VAL A N 1
ATOM 2792 C CA . VAL A 1 351 ? 34.613 30.724 -33.446 1.00 26.19 380 VAL A CA 1
ATOM 2793 C C . VAL A 1 351 ? 34.103 29.430 -34.101 1.00 28.41 380 VAL A C 1
ATOM 2794 O O . VAL A 1 351 ? 34.313 29.223 -35.292 1.00 27.05 380 VAL A O 1
ATOM 2798 N N . TRP A 1 352 ? 33.410 28.593 -33.330 1.00 30.78 381 TRP A N 1
ATOM 2799 C CA . TRP A 1 352 ? 32.968 27.251 -33.810 1.00 32.94 381 TRP A CA 1
ATOM 2800 C C . TRP A 1 352 ? 32.146 27.188 -35.096 1.00 34.17 381 TRP A C 1
ATOM 2801 O O . TRP A 1 352 ? 32.549 26.510 -36.043 1.00 36.20 381 TRP A O 1
ATOM 2812 N N . THR A 1 353 ? 31.028 27.903 -35.168 1.00 36.24 382 THR A N 1
ATOM 2813 C CA . THR A 1 353 ? 30.208 27.883 -36.383 1.00 37.90 382 THR A CA 1
ATOM 2814 C C . THR A 1 353 ? 30.937 28.491 -37.577 1.00 37.34 382 THR A C 1
ATOM 2815 O O . THR A 1 353 ? 30.871 27.954 -38.695 1.00 38.55 382 THR A O 1
ATOM 2819 N N . GLY A 1 354 ? 31.665 29.585 -37.339 1.00 35.03 383 GLY A N 1
ATOM 2820 C CA . GLY A 1 354 ? 32.451 30.220 -38.399 1.00 32.21 383 GLY A CA 1
ATOM 2821 C C . GLY A 1 354 ? 33.577 29.324 -38.910 1.00 30.07 383 GLY A C 1
ATOM 2822 O O . GLY A 1 354 ? 33.836 29.266 -40.132 1.00 29.37 383 GLY A O 1
ATOM 2823 N N . ALA A 1 355 ? 34.248 28.629 -37.987 1.00 27.49 384 ALA A N 1
ATOM 2824 C CA . ALA A 1 355 ? 35.341 27.734 -38.354 1.00 27.59 384 ALA A CA 1
ATOM 2825 C C . ALA A 1 355 ? 34.863 26.506 -39.171 1.00 27.78 384 ALA A C 1
ATOM 2826 O O . ALA A 1 355 ? 35.632 26.000 -40.001 1.00 26.99 384 ALA A O 1
ATOM 2828 N N . GLU A 1 356 ? 33.607 26.068 -38.984 1.00 28.69 385 GLU A N 1
ATOM 2829 C CA . GLU A 1 356 ? 33.037 24.950 -39.786 1.00 31.21 385 GLU A CA 1
ATOM 2830 C C . GLU A 1 356 ? 33.094 25.305 -41.273 1.00 29.62 385 GLU A C 1
ATOM 2831 O O . GLU A 1 356 ? 33.623 24.532 -42.094 1.00 29.46 385 GLU A O 1
ATOM 2837 N N . ASN A 1 357 ? 32.543 26.469 -41.621 1.00 28.31 386 ASN A N 1
ATOM 2838 C CA . ASN A 1 357 ? 32.545 26.933 -43.004 1.00 28.01 386 ASN A CA 1
ATOM 2839 C C . ASN A 1 357 ? 33.946 27.128 -43.547 1.00 27.29 386 ASN A C 1
ATOM 2840 O O . ASN A 1 357 ? 34.220 26.825 -44.709 1.00 25.80 386 ASN A O 1
ATOM 2845 N N . LEU A 1 358 ? 34.810 27.680 -42.704 1.00 26.17 387 LEU A N 1
ATOM 2846 C CA . LEU A 1 358 ? 36.184 27.949 -43.070 1.00 26.94 387 LEU A CA 1
ATOM 2847 C C . LEU A 1 358 ? 36.854 26.702 -43.654 1.00 26.36 387 LEU A C 1
ATOM 2848 O O . LEU A 1 358 ? 37.448 26.762 -44.736 1.00 28.19 387 LEU A O 1
ATOM 2853 N N . LYS A 1 359 ? 36.749 25.586 -42.948 1.00 25.39 388 LYS A N 1
ATOM 2854 C CA . LYS A 1 359 ? 37.345 24.342 -43.424 1.00 25.14 388 LYS A CA 1
ATOM 2855 C C . LYS A 1 359 ? 36.479 23.681 -44.515 1.00 25.37 388 LYS A C 1
ATOM 2856 O O . LYS A 1 359 ? 37.008 23.255 -45.536 1.00 26.88 388 LYS A O 1
ATOM 2862 N N . PHE A 1 360 ? 35.160 23.632 -44.333 1.00 22.42 389 PHE A N 1
ATOM 2863 C CA . PHE A 1 360 ? 34.317 22.929 -45.282 1.00 23.37 389 PHE A CA 1
ATOM 2864 C C . PHE A 1 360 ? 34.271 23.525 -46.681 1.00 24.40 389 PHE A C 1
ATOM 2865 O O . PHE A 1 360 ? 34.350 22.774 -47.678 1.00 24.34 389 PHE A O 1
ATOM 2873 N N . ASP A 1 361 ? 34.109 24.842 -46.769 1.00 23.84 390 ASP A N 1
ATOM 2874 C CA . ASP A 1 361 ? 33.987 25.489 -48.084 1.00 25.29 390 ASP A CA 1
ATOM 2875 C C . ASP A 1 361 ? 35.218 25.205 -48.970 1.00 25.13 390 ASP A C 1
ATOM 2876 O O . ASP A 1 361 ? 35.079 25.023 -50.172 1.00 25.68 390 ASP A O 1
ATOM 2881 N N . ALA A 1 362 ? 36.395 25.130 -48.346 1.00 24.92 391 ALA A N 1
ATOM 2882 C CA . ALA A 1 362 ? 37.639 24.797 -49.039 1.00 25.30 391 ALA A CA 1
ATOM 2883 C C . ALA A 1 362 ? 37.790 23.289 -49.236 1.00 25.73 391 ALA A C 1
ATOM 2884 O O . ALA A 1 362 ? 38.151 22.841 -50.328 1.00 26.09 391 ALA A O 1
ATOM 2886 N N . ALA A 1 363 ? 37.498 22.505 -48.201 1.00 25.10 392 ALA A N 1
ATOM 2887 C CA . ALA A 1 363 ? 37.631 21.054 -48.278 1.00 26.79 392 ALA A CA 1
ATOM 2888 C C . ALA A 1 363 ? 36.803 20.465 -49.436 1.00 27.90 392 ALA A C 1
ATOM 2889 O O . ALA A 1 363 ? 37.242 19.555 -50.146 1.00 28.74 392 ALA A O 1
ATOM 2891 N N . SER A 1 364 ? 35.618 21.033 -49.631 1.00 27.89 393 SER A N 1
ATOM 2892 C CA . SER A 1 364 ? 34.691 20.602 -50.664 1.00 28.79 393 SER A CA 1
ATOM 2893 C C . SER A 1 364 ? 34.961 21.173 -52.054 1.00 29.68 393 SER A C 1
ATOM 2894 O O . SER A 1 364 ? 34.245 20.842 -52.997 1.00 30.11 393 SER A O 1
ATOM 2897 N N . GLY A 1 365 ? 35.978 22.020 -52.191 1.00 29.13 394 GLY A N 1
ATOM 2898 C CA . GLY A 1 365 ? 36.280 22.642 -53.482 1.00 30.26 394 GLY A CA 1
ATOM 2899 C C . GLY A 1 365 ? 35.271 23.703 -53.893 1.00 30.74 394 GLY A C 1
ATOM 2900 O O . GLY A 1 365 ? 35.227 24.097 -55.059 1.00 31.74 394 GLY A O 1
ATOM 2901 N N . SER A 1 366 ? 34.475 24.193 -52.938 1.00 30.38 395 SER A N 1
ATOM 2902 C CA . SER A 1 366 ? 33.409 25.159 -53.230 1.00 30.92 395 SER A CA 1
ATOM 2903 C C . SER A 1 366 ? 33.923 26.583 -53.264 1.00 31.04 395 SER A C 1
ATOM 2904 O O . SER A 1 366 ? 33.349 27.448 -53.927 1.00 32.32 395 SER A O 1
ATOM 2907 N N . LYS A 1 367 ? 34.979 26.825 -52.496 1.00 29.83 396 LYS A N 1
ATOM 2908 C CA . LYS A 1 367 ? 35.682 28.096 -52.499 1.00 29.23 396 LYS A CA 1
ATOM 2909 C C . LYS A 1 367 ? 37.166 27.772 -52.446 1.00 28.29 396 LYS A C 1
ATOM 2910 O O . LYS A 1 367 ? 37.559 26.694 -51.987 1.00 27.88 396 LYS A O 1
ATOM 2916 N N . THR A 1 368 ? 38.005 28.701 -52.876 1.00 28.56 397 THR A N 1
ATOM 2917 C CA . THR A 1 368 ? 39.441 28.514 -52.697 1.00 28.47 397 THR A CA 1
ATOM 2918 C C . THR A 1 368 ? 39.744 28.848 -51.227 1.00 27.83 397 THR A C 1
ATOM 2919 O O . THR A 1 368 ? 38.917 29.481 -50.556 1.00 26.17 397 THR A O 1
ATOM 2923 N N . PRO A 1 369 ? 40.909 28.409 -50.713 1.00 28.16 398 PRO A N 1
ATOM 2924 C CA . PRO A 1 369 ? 41.235 28.614 -49.298 1.00 27.28 398 PRO A CA 1
ATOM 2925 C C . PRO A 1 369 ? 41.199 30.059 -48.755 1.00 27.12 398 PRO A C 1
ATOM 2926 O O . PRO A 1 369 ? 40.702 30.274 -47.641 1.00 24.78 398 PRO A O 1
ATOM 2930 N N . GLN A 1 370 ? 41.702 31.030 -49.525 1.00 28.13 399 GLN A N 1
ATOM 2931 C CA . GLN A 1 370 ? 41.719 32.436 -49.064 1.00 29.75 399 GLN A CA 1
ATOM 2932 C C . GLN A 1 370 ? 40.298 33.023 -48.778 1.00 28.37 399 GLN A C 1
ATOM 2933 O O . GLN A 1 370 ? 40.051 33.507 -47.663 1.00 26.26 399 GLN A O 1
ATOM 2939 N N . PRO A 1 371 ? 39.375 33.003 -49.774 1.00 28.39 400 PRO A N 1
ATOM 2940 C CA . PRO A 1 371 ? 38.013 33.513 -49.500 1.00 28.31 400 PRO A CA 1
ATOM 2941 C C . PRO A 1 371 ? 37.254 32.659 -48.502 1.00 26.85 400 PRO A C 1
ATOM 2942 O O . PRO A 1 371 ? 36.401 33.175 -47.791 1.00 27.55 400 PRO A O 1
ATOM 2946 N N . SER A 1 372 ? 37.548 31.366 -48.449 1.00 26.49 401 SER A N 1
ATOM 2947 C CA . SER A 1 372 ? 36.894 30.499 -47.473 1.00 25.21 401 SER A CA 1
ATOM 2948 C C . SER A 1 372 ? 37.205 31.022 -46.060 1.00 24.49 401 SER A C 1
ATOM 2949 O O . SER A 1 372 ? 36.306 31.135 -45.209 1.00 24.79 401 SER A O 1
ATOM 2952 N N . ALA A 1 373 ? 38.473 31.345 -45.839 1.00 24.61 402 ALA A N 1
ATOM 2953 C CA . ALA A 1 373 ? 38.940 31.844 -44.551 1.00 24.08 402 ALA A CA 1
ATOM 2954 C C . ALA A 1 373 ? 38.477 33.267 -44.299 1.00 24.04 402 ALA A C 1
ATOM 2955 O O . ALA A 1 373 ? 38.027 33.579 -43.200 1.00 23.53 402 ALA A O 1
ATOM 2957 N N . ASP A 1 374 ? 38.588 34.132 -45.312 1.00 25.13 403 ASP A N 1
ATOM 2958 C CA . ASP A 1 374 ? 38.155 35.530 -45.176 1.00 26.04 403 ASP A CA 1
ATOM 2959 C C . ASP A 1 374 ? 36.669 35.643 -44.874 1.00 25.70 403 ASP A C 1
ATOM 2960 O O . ASP A 1 374 ? 36.267 36.422 -43.995 1.00 25.42 403 ASP A O 1
ATOM 2965 N N . ASP A 1 375 ? 35.851 34.855 -45.579 1.00 25.61 404 ASP A N 1
ATOM 2966 C CA . ASP A 1 375 ? 34.394 34.889 -45.387 1.00 26.28 404 ASP A CA 1
ATOM 2967 C C . ASP A 1 375 ? 34.004 34.422 -43.979 1.00 25.02 404 ASP A C 1
ATOM 2968 O O . ASP A 1 375 ? 33.153 35.026 -43.335 1.00 24.86 404 ASP A O 1
ATOM 2973 N N . ALA A 1 376 ? 34.645 33.360 -43.504 1.00 25.17 405 ALA A N 1
ATOM 2974 C CA . ALA A 1 376 ? 34.348 32.818 -42.179 1.00 24.23 405 ALA A CA 1
ATOM 2975 C C . ALA A 1 376 ? 34.803 33.790 -41.083 1.00 24.36 405 ALA A C 1
ATOM 2976 O O . ALA A 1 376 ? 34.092 33.986 -40.104 1.00 23.31 405 ALA A O 1
ATOM 2978 N N . VAL A 1 377 ? 35.957 34.423 -41.258 1.00 22.89 406 VAL A N 1
ATOM 2979 C CA . VAL A 1 377 ? 36.425 35.370 -40.242 1.00 24.57 406 VAL A CA 1
ATOM 2980 C C . VAL A 1 377 ? 35.450 36.561 -40.151 1.00 25.52 406 VAL A C 1
ATOM 2981 O O . VAL A 1 377 ? 35.185 37.069 -39.047 1.00 24.89 406 VAL A O 1
ATOM 2985 N N . LYS A 1 378 ? 34.902 36.994 -41.293 1.00 26.92 407 LYS A N 1
ATOM 2986 C CA . LYS A 1 378 ? 33.931 38.087 -41.273 1.00 29.53 407 LYS A CA 1
ATOM 2987 C C . LYS A 1 378 ? 32.683 37.659 -40.484 1.00 28.30 407 LYS A C 1
ATOM 2988 O O . LYS A 1 378 ? 32.120 38.457 -39.748 1.00 28.51 407 LYS A O 1
ATOM 2994 N N . VAL A 1 379 ? 32.278 36.403 -40.610 1.00 26.80 408 VAL A N 1
ATOM 2995 C CA . VAL A 1 379 ? 31.126 35.886 -39.850 1.00 27.31 408 VAL A CA 1
ATOM 2996 C C . VAL A 1 379 ? 31.424 35.943 -38.348 1.00 25.48 408 VAL A C 1
ATOM 2997 O O . VAL A 1 379 ? 30.603 36.406 -37.553 1.00 23.60 408 VAL A O 1
ATOM 3001 N N . ILE A 1 380 ? 32.610 35.483 -37.976 1.00 24.68 409 ILE A N 1
ATOM 3002 C CA . ILE A 1 380 ? 32.995 35.441 -36.564 1.00 25.20 409 ILE A CA 1
ATOM 3003 C C . ILE A 1 380 ? 33.066 36.862 -35.970 1.00 25.21 409 ILE A C 1
ATOM 3004 O O . ILE A 1 380 ? 32.491 37.122 -34.913 1.00 25.21 409 ILE A O 1
ATOM 3009 N N . GLU A 1 381 ? 33.764 37.758 -36.672 1.00 26.29 410 GLU A N 1
ATOM 3010 C CA . GLU A 1 381 ? 33.937 39.163 -36.281 1.00 28.92 410 GLU A CA 1
ATOM 3011 C C . GLU A 1 381 ? 32.621 39.864 -36.045 1.00 29.36 410 GLU A C 1
ATOM 3012 O O . GLU A 1 381 ? 32.460 40.598 -35.059 1.00 28.57 410 GLU A O 1
ATOM 3018 N N . ASP A 1 382 ? 31.688 39.644 -36.965 1.00 28.63 411 ASP A N 1
ATOM 3019 C CA . ASP A 1 382 ? 30.381 40.268 -36.876 1.00 30.93 411 ASP A CA 1
ATOM 3020 C C . ASP A 1 382 ? 29.617 39.727 -35.681 1.00 29.69 411 ASP A C 1
ATOM 3021 O O . ASP A 1 382 ? 28.990 40.497 -34.967 1.00 30.41 411 ASP A O 1
ATOM 3026 N N . ASN A 1 383 ? 29.684 38.418 -35.452 1.00 28.62 412 ASN A N 1
ATOM 3027 C CA . ASN A 1 383 ? 29.032 37.831 -34.261 1.00 28.86 412 ASN A CA 1
ATOM 3028 C C . ASN A 1 383 ? 29.640 38.340 -32.958 1.00 28.09 412 ASN A C 1
ATOM 3029 O O . ASN A 1 383 ? 28.912 38.602 -32.004 1.00 28.94 412 ASN A O 1
ATOM 3034 N N . VAL A 1 384 ? 30.962 38.482 -32.920 1.00 27.43 413 VAL A N 1
ATOM 3035 C CA . VAL A 1 384 ? 31.647 39.005 -31.732 1.00 28.03 413 VAL A CA 1
ATOM 3036 C C . VAL A 1 384 ? 31.158 40.435 -31.421 1.00 29.79 413 VAL A C 1
ATOM 3037 O O . VAL A 1 384 ? 30.807 40.745 -30.277 1.00 31.36 413 VAL A O 1
ATOM 3041 N N . THR A 1 385 ? 31.127 41.281 -32.449 1.00 29.87 414 THR A N 1
ATOM 3042 C CA . THR A 1 385 ? 30.673 42.661 -32.329 1.00 32.27 414 THR A CA 1
ATOM 3043 C C . THR A 1 385 ? 29.230 42.771 -31.849 1.00 33.84 414 THR A C 1
ATOM 3044 O O . THR A 1 385 ? 28.918 43.605 -30.980 1.00 32.66 414 THR A O 1
ATOM 3048 N N . GLN A 1 386 ? 28.367 41.925 -32.407 1.00 34.07 415 GLN A N 1
ATOM 3049 C CA . GLN A 1 386 ? 26.932 41.909 -32.078 1.00 38.29 415 GLN A CA 1
ATOM 3050 C C . GLN A 1 386 ? 26.574 41.366 -30.706 1.00 37.04 415 GLN A C 1
ATOM 3051 O O . GLN A 1 386 ? 25.677 41.878 -30.040 1.00 37.83 415 GLN A O 1
ATOM 3057 N N . LYS A 1 387 ? 27.260 40.322 -30.283 1.00 35.66 416 LYS A N 1
ATOM 3058 C CA . LYS A 1 387 ? 26.886 39.639 -29.045 1.00 37.84 416 LYS A CA 1
ATOM 3059 C C . LYS A 1 387 ? 27.690 39.976 -27.812 1.00 37.19 416 LYS A C 1
ATOM 3060 O O . LYS A 1 387 ? 27.262 39.646 -26.712 1.00 37.32 416 LYS A O 1
ATOM 3066 N N . TYR A 1 388 ? 28.833 40.635 -27.979 1.00 37.55 417 TYR A N 1
ATOM 3067 C CA . TYR A 1 388 ? 29.697 40.941 -26.850 1.00 40.08 417 TYR A CA 1
ATOM 3068 C C . TYR A 1 388 ? 30.104 42.413 -26.741 1.00 43.56 417 TYR A C 1
ATOM 3069 O O . TYR A 1 388 ? 30.211 43.134 -27.744 1.00 41.88 417 TYR A O 1
ATOM 3078 N N . THR A 1 389 ? 30.335 42.833 -25.500 1.00 48.10 418 THR A N 1
ATOM 3079 C CA . THR A 1 389 ? 30.740 44.198 -25.178 1.00 56.21 418 THR A CA 1
ATOM 3080 C C . THR A 1 389 ? 32.176 44.445 -25.617 1.00 60.34 418 THR A C 1
ATOM 3081 O O . THR A 1 389 ? 33.055 43.609 -25.386 1.00 59.76 418 THR A O 1
ATOM 3085 N N . LYS A 1 390 ? 32.403 45.600 -26.237 1.00 67.18 419 LYS A N 1
ATOM 3086 C CA . LYS A 1 390 ? 33.734 45.993 -26.695 1.00 71.92 419 LYS A CA 1
ATOM 3087 C C . LYS A 1 390 ? 34.663 46.167 -25.487 1.00 72.19 419 LYS A C 1
ATOM 3088 O O . LYS A 1 390 ? 35.540 45.341 -25.244 1.00 71.83 419 LYS A O 1
#

Secondary structure (DSSP, 8-state):
----EEEEEE-HHHHHHHHHHHHHHHHHHT-EEEEEE--HHHHHHHHHHHHHHT-S-SEEEEEHHHHHHHHHTT-B-----TTGGGS-HHHHHHTEETTEE--EEEEEE--EEEEETTT-SS---BHHHHHHHTT-GGGB-TTSTT-B-SEE--TTSHHHHHHHHHHTT-EEEHHHHTEEEEEETTSHHHHHHHHHHHHHHHHTS-GGGG-HHHHHHHHHHHHHTT--SEEEE-GGGHHHHHHTT--EEEEPPPBPTTSPPP--B-EEEEEEEBTT-S-HHHHHHHHHHHTSHHHHHHHHHHH-PEESSHHHHHHHHHT--HHHHHHHHHHTT-BPPP-SGGGGGHHHHHHHHHHHHHTTSS-HHHHHHHHHHHHHHHHHHHS--

CATH classification: 3.40.190.10 (+1 more: 3.40.190.10)

Solvent-accessible surface area: 17333 Å² total; per-residue (Å²): 143,140,107,114,72,0,31,0,4,3,44,64,54,13,84,101,4,0,60,139,9,50,31,88,1,41,181,117,38,86,10,148,3,122,26,46,80,78,59,17,115,86,7,1,129,25,1,51,146,41,4,99,70,67,96,22,17,11,0,2,8,0,17,7,70,82,0,0,26,2,5,78,108,32,23,3,6,111,12,158,18,53,21,119,140,29,11,67,151,54,1,33,67,7,0,37,8,91,144,87,56,19,0,2,0,0,1,1,41,1,2,0,0,0,20,6,82,103,30,26,157,160,27,15,64,43,1,115,59,0,36,88,18,10,162,56,88,149,8,47,44,131,97,52,200,67,51,8,3,0,2,0,0,31,0,5,34,7,48,22,0,7,0,0,0,12,3,33,44,6,73,3,5,8,103,143,11,76,46,24,101,50,20,0,0,44,46,182,8,0,18,96,0,0,51,27,0,20,116,6,3,72,92,25,2,1,126,30,0,14,77,62,202,48,0,58,111,43,3,42,61,14,0,49,130,28,108,0,0,0,0,8,5,1,24,133,10,5,55,89,0,119,146,43,183,28,73,47,0,12,18,61,2,0,27,5,66,64,56,131,43,0,17,1,5,3,17,7,37,0,4,0,1,1,60,72,15,197,42,79,112,10,0,37,102,0,0,48,35,1,2,45,75,136,2,0,43,23,6,14,92,84,35,80,47,7,0,0,0,42,80,0,17,92,43,0,104,93,117,115,57,64,27,1,44,4,1,12,66,0,5,124,52,3,55,23,27,12,24,20,53,20,12,61,16,0,85,84,1,0,101,70,0,0,86,24,0,0,27,52,83,76,91,23,85,52,1,0,54,65,2,5,136,68,0,80,73,36,3,86,148,124,65,131,210

Foldseek 3Di:
DVQEEFEEEEAPLCQVLCVVPVVVLCVVRVYHYHYHHDDQVVLLVCQVPCLVVVNHGFKYKDKLLCLQVCVVVLFFDFADALLVVQFDVQQQVSQDDPNTGFFYFWFKWWKWKKFFVVVDVDDDAAVVSVVVQLQPCVLPPVVDPQAGQQEAELCLACLTLVLLLVQQPFDQAPPQQRHNLRGRCQPPSNLVSLQVLLCCLPRYHDVLSLVNVCNVVVNVVCVLVVNYGMYMDIPVCVVVSVVSVGNMFIAADHAYPVRGGRAGAIMHMTMTGTSSDPPVVSSNVVRNSCLDQVNSLSVCVSNVGATSRNNSNVVSVVVVGRNSVRGVVNSVRYHHHRNDPLSVLLRVLVSQQNNCSNVVVDPNNVSSVVSSVSSNVCCVVPDDD

Nearest PDB structures (foldseek):
  5tu0-assembly1_A  TM=1.003E+00  e=4.222E-78  Listeria monocytogenes EGD-e
  2xd3-assembly1_A  TM=8.809E-01  e=1.194E-49  Streptococcus pneumoniae TIGR4
  1urs-assembly1_A  TM=8.007E-01  e=1.840E-30  Alicyclobacillus acidocaldarius
  1mdq-assembly1_A  TM=7.525E-01  e=3.825E-30  Escherichia coli
  6eqz-assembly4_G  TM=7.108E-01  e=2.756E-28  Escherichia coli O157:H7